Protein AF-0000000076608368 (afdb_homodimer)

Sequence (492 aa):
MSKKIVLIPTYNERENIEAIIRTVFDQPYEFHVLIIDDNSPDGTASIVSKLQKEFPERLHLLEREGKLGLGTAYITGFKWAIEKKYDFIFEMDADFSHNPEDLNKLYEACSVQHADMAIGSRYKSGVNVVNWPMGRVLMSYFASVYVRVITGMKIMDTTAGFKCYKREVLEAINLDAIKFKGYAFQIEMKFTAWKLGFDIMEVPIIFTDRKQGASKMSGGIFNEAVWGVIKMKVNSWFKKYPNKKKMSKKIVLIPTYNERENIEAIIRTVFDQPYEFHVLIIDDNSPDGTASIVSKLQKEFPERLHLLEREGKLGLGTAYITGFKWAIEKKYDFIFEMDADFSHNPEDLNKLYEACSVQHADMAIGSRYKSGVNVVNWPMGRVLMSYFASVYVRVITGMKIMDTTAGFKCYKREVLEAINLDAIKFKGYAFQIEMKFTAWKLGFDIMEVPIIFTDRKQGASKMSGGIFNEAVWGVIKMKVNSWFKKYPNKKK

pLDDT: mean 94.27, std 8.8, range [45.53, 99.0]

Nearest PDB structures (foldseek):
  3dk5-assembly1_A  TM=6.103E-01  e=6.454E-06  Mycobacterium tuberculosis H37Ra
  3d98-assembly1_A  TM=5.467E-01  e=5.694E-06  Mycobacterium tuberculosis
  7x8k-assembly1_A  TM=5.366E-01  e=1.285E-05  Arabidopsis thaliana
  7x8j-assembly2_B  TM=5.369E-01  e=4.226E-05  Arabidopsis thaliana
  7x8k-assembly4_D  TM=5.139E-01  e=6.976E-05  Arabidopsis thaliana

InterPro domains:
  IPR001173 Glycosyltransferase 2-like [PF00535] (6-172)
  IPR029044 Nucleotide-diphospho-sugar transferases [G3DSA:3.90.550.10] (3-240)
  IPR029044 Nucleotide-diphospho-sugar transferases [SSF53448] (6-219)
  IPR039528 DPM1-like [PTHR43398] (3-233)
  IPR039528 DPM1-like [cd06442] (6-231)

Organism: NCBI:txid889453

Secondary structure (DSSP, 8-state):
---EEEEEEESS-TTTHHHHHHHHHTSSS--EEEEEE---TTSHHHHHHHHHHHSTTTEEEEE-SS---HHHHHHHHHHHHHHTT-SEEEE--SSSSB-TTHHHHHHHHHHTS--SEEEEESSBTBEEEEEE-HHHHHHHHHHHHHHHHHH----S-TT---EEEEHHHHHHS-GGG----STTHHHHHHHHHHHTT--EEEEE--EEPPSSS-----THHHHHHHHHHHHHHHHHTTS----S--/---EEEEEEESS-TTTHHHHHHHHHTSSS--EEEEEE---TTSHHHHHHHHHHHSTTTEEEEE-SS---HHHHHHHHHHHHHHTT-SEEEE--SSSSB-TTHHHHHHHHHHTS--SEEEEESSBTBEEEEEE-HHHHHHHHHHHHHHHHHH----S-TT---EEEEHHHHHHS-GGG----STTHHHHHHHHHHHTT--EEEEE--EEPPSSS-----THHHHHHHHHHHHHHHHHTTS----S--

Foldseek 3Di:
DAAAEEEEEDAQLQVQQVVQQVQLCPEPDHYAYEYEYFPHPNCSQVVQVVCCVVVVPRYHYHYDPHCQEPLVSVLVVLVVCVVVPHFKYKYDYRQCLFPSNCVVVQCCCCPVVVFQKEFAACCPPHHFEAPDDPVVSVVQQVVQVLLCVLLVDPDRRLQGRTMMHGSVLSVLDPSVPQDDRYSLSSNLSVSLSVLLPGGYYYDYDHGYDGDDDDDPDDPVSSVCSSVVSNVSNVVVVVDDRHNPVD/DAAAEEEEEDAQLQVQQVVQQVQLCPEPDHYAYEYEYFPHPNCSQVVQVVCCVVVVPRYHYHYDPHCQEDLVSVLVVLVVCVVVPHFKYKYDYRQCLFPSNCVVVQCCCCPVVVFQKEFAACCPPHHFEAPDDPVVSVVQQVVQVLLCVLLVDPDRRLQGRTMMHGSVLSVLDPSVPQDDRYSLSSNLSVSLSVLLPGGYYYDYDHGYDGDDDDDPDDPVSSVVSSVVSNVSNVVVVVDDRHNPVD

Solvent-accessible surface area (backbone atoms only — not comparable to full-atom values): 26108 Å² total; per-residue (Å²): 129,86,40,34,35,37,36,28,56,39,66,60,37,52,92,30,47,65,62,47,51,53,53,44,58,65,41,94,62,76,49,26,37,37,37,34,29,24,53,34,85,68,44,31,62,57,54,50,56,57,49,22,74,80,33,66,89,40,42,45,79,44,76,42,94,38,83,75,40,64,27,52,42,49,48,55,46,49,53,52,40,55,74,70,62,36,43,34,46,26,39,40,65,50,52,59,27,54,52,63,74,52,53,56,56,32,47,41,38,31,72,72,68,59,25,40,28,18,34,44,14,43,42,65,64,22,38,16,38,30,47,34,52,64,69,57,53,52,50,56,54,50,48,15,50,50,51,22,66,71,65,64,53,93,52,59,42,41,63,45,64,34,34,28,30,34,40,66,57,61,69,68,45,64,70,85,70,60,77,49,40,42,72,52,24,37,37,51,52,52,50,52,43,50,62,23,54,49,48,73,40,75,40,73,39,65,39,34,56,64,86,62,81,77,84,87,82,60,76,77,56,53,61,56,41,56,55,46,50,54,50,51,45,59,52,52,76,76,49,87,57,68,58,69,76,107,129,85,39,34,35,36,36,27,58,39,65,60,38,51,93,30,46,66,61,48,52,52,52,42,56,65,41,94,62,75,49,26,38,37,37,36,28,26,53,35,87,69,45,30,61,58,54,51,56,57,49,23,74,80,33,65,89,39,41,45,79,44,77,42,95,38,84,74,40,63,27,50,43,48,49,54,48,50,54,52,40,53,73,70,63,37,43,34,44,28,39,40,66,51,50,61,27,54,52,63,74,51,53,56,57,33,48,41,38,29,71,71,68,60,25,40,28,17,33,44,13,43,40,64,64,22,38,16,38,30,47,33,51,64,70,57,52,52,51,55,54,50,50,14,49,50,50,21,66,71,64,64,52,91,53,58,42,42,63,45,64,36,35,28,30,33,41,67,55,61,70,69,45,65,70,86,70,61,77,48,41,42,74,52,24,37,38,51,54,50,50,51,43,49,61,23,52,48,47,75,40,76,40,72,39,64,39,34,54,64,86,61,82,76,84,86,80,60,75,77,55,52,60,56,40,57,54,47,52,54,51,51,45,59,51,51,75,76,50,85,56,70,57,69,77,108

Structure (mmCIF, N/CA/C/O backbone):
data_AF-0000000076608368-model_v1
#
loop_
_entity.id
_entity.type
_entity.pdbx_description
1 polymer 'Dolichol-phosphate mannosyltransferase'
#
loop_
_atom_site.group_PDB
_atom_site.id
_atom_site.type_symbol
_atom_site.label_atom_id
_atom_site.label_alt_id
_atom_site.label_comp_id
_atom_site.label_asym_id
_atom_site.label_entity_id
_atom_site.label_seq_id
_atom_site.pdbx_PDB_ins_code
_atom_site.Cartn_x
_atom_site.Cartn_y
_atom_site.Cartn_z
_atom_site.occupancy
_atom_site.B_iso_or_equiv
_atom_site.auth_seq_id
_atom_site.auth_comp_id
_atom_site.auth_asym_id
_atom_site.auth_atom_id
_atom_site.pdbx_PDB_model_num
ATOM 1 N N . MET A 1 1 ? 10.867 17.375 28.531 1 74.38 1 MET A N 1
ATOM 2 C CA . MET A 1 1 ? 10.68 16.562 27.328 1 74.38 1 MET A CA 1
ATOM 3 C C . MET A 1 1 ? 9.828 17.281 26.297 1 74.38 1 MET A C 1
ATOM 5 O O . MET A 1 1 ? 8.961 18.078 26.656 1 74.38 1 MET A O 1
ATOM 9 N N . SER A 1 2 ? 10.141 17.25 25 1 91.19 2 SER A N 1
ATOM 10 C CA . SER A 1 2 ? 9.398 18 23.984 1 91.19 2 SER A CA 1
ATOM 11 C C . SER A 1 2 ? 7.93 17.594 23.969 1 91.19 2 SER A C 1
ATOM 13 O O . SER A 1 2 ? 7.602 16.406 24.125 1 91.19 2 SER A O 1
ATOM 15 N N . LYS A 1 3 ? 7.148 18.547 23.906 1 97.38 3 LYS A N 1
ATOM 16 C CA . LYS A 1 3 ? 5.711 18.297 23.875 1 97.38 3 LYS A CA 1
ATOM 17 C C . LYS A 1 3 ? 5.223 18.078 22.453 1 97.38 3 LYS A C 1
ATOM 19 O O . LYS A 1 3 ? 5.531 18.875 21.547 1 97.38 3 LYS A O 1
ATOM 24 N N . LYS A 1 4 ? 4.543 16.969 22.25 1 98.81 4 LYS A N 1
ATOM 25 C CA . LYS A 1 4 ? 4.004 16.578 20.953 1 98.81 4 LYS A CA 1
ATOM 26 C C . LYS A 1 4 ? 2.479 16.5 21 1 98.81 4 LYS A C 1
ATOM 28 O O . LYS A 1 4 ? 1.906 15.945 21.938 1 98.81 4 LYS A O 1
ATOM 33 N N . ILE A 1 5 ? 1.816 17.109 20 1 98.94 5 ILE A N 1
ATOM 34 C CA . ILE A 1 5 ? 0.359 17.047 20 1 98.94 5 ILE A CA 1
ATOM 35 C C . ILE A 1 5 ? -0.142 16.672 18.609 1 98.94 5 ILE A C 1
ATOM 37 O O . ILE A 1 5 ? 0.355 17.188 17.594 1 98.94 5 ILE A O 1
ATOM 41 N N . VAL A 1 6 ? -1.032 15.734 18.578 1 99 6 VAL A N 1
ATOM 42 C CA . VAL A 1 6 ? -1.679 15.32 17.328 1 99 6 VAL A CA 1
ATOM 43 C C . VAL A 1 6 ? -3.062 15.961 17.234 1 99 6 VAL A C 1
ATOM 45 O O . VAL A 1 6 ? -3.924 15.727 18.078 1 99 6 VAL A O 1
ATOM 48 N N . LEU A 1 7 ? -3.25 16.812 16.203 1 98.94 7 LEU A N 1
ATOM 49 C CA . LEU A 1 7 ? -4.547 17.422 15.914 1 98.94 7 LEU A CA 1
ATOM 50 C C . LEU A 1 7 ? -5.387 16.516 15.023 1 98.94 7 LEU A C 1
ATOM 52 O O . LEU A 1 7 ? -4.945 16.109 13.945 1 98.94 7 LEU A O 1
ATOM 56 N N . ILE A 1 8 ? -6.598 16.219 15.469 1 98.81 8 ILE A N 1
ATOM 57 C CA . ILE A 1 8 ? -7.5 15.344 14.719 1 98.81 8 ILE A CA 1
ATOM 58 C C . ILE A 1 8 ? -8.867 16.016 14.578 1 98.81 8 ILE A C 1
ATOM 60 O O . ILE A 1 8 ? -9.664 16.016 15.516 1 98.81 8 ILE A O 1
ATOM 64 N N . PRO A 1 9 ? -9.125 16.594 13.414 1 98.06 9 PRO A N 1
ATOM 65 C CA . PRO A 1 9 ? -10.469 17.109 13.164 1 98.06 9 PRO A CA 1
ATOM 66 C C . PRO A 1 9 ? -11.5 15.992 12.984 1 98.06 9 PRO A C 1
ATOM 68 O O . PRO A 1 9 ? -11.211 14.969 12.367 1 98.06 9 PRO A O 1
ATOM 71 N N . THR A 1 10 ? -12.688 16.234 13.555 1 97.31 10 THR A N 1
ATOM 72 C CA . THR A 1 10 ? -13.695 15.18 13.438 1 97.31 10 THR A CA 1
ATOM 73 C C . THR A 1 10 ? -15.047 15.766 13.047 1 97.31 10 THR A C 1
ATOM 75 O O . THR A 1 10 ? -15.375 16.891 13.422 1 97.31 10 THR A O 1
ATOM 78 N N . TYR A 1 11 ? -15.727 15.055 12.234 1 95.94 11 TYR A N 1
ATOM 79 C CA . TYR A 1 11 ? -17.156 15.172 11.961 1 95.94 11 TYR A CA 1
ATOM 80 C C . TYR A 1 11 ? -17.766 13.812 11.68 1 95.94 11 TYR A C 1
ATOM 82 O O . TYR A 1 11 ? -17.484 13.188 10.656 1 95.94 11 TYR A O 1
ATOM 90 N N . ASN A 1 12 ? -18.609 13.289 12.539 1 95.5 12 ASN A N 1
ATOM 91 C CA . ASN A 1 12 ? -19.25 11.992 12.422 1 95.5 12 ASN A CA 1
ATOM 92 C C . ASN A 1 12 ? -18.234 10.852 12.398 1 95.5 12 ASN A C 1
ATOM 94 O O . ASN A 1 12 ? -18.234 10.039 11.469 1 95.5 12 ASN A O 1
ATOM 98 N N . GLU A 1 13 ? -17.406 10.773 13.445 1 97.06 13 GLU A N 1
ATOM 99 C CA . GLU A 1 13 ? -16.359 9.758 13.523 1 97.06 13 GLU A CA 1
ATOM 100 C C . GLU A 1 13 ? -16.547 8.867 14.742 1 97.06 13 GLU A C 1
ATOM 102 O O . GLU A 1 13 ? -15.57 8.414 15.344 1 97.06 13 GLU A O 1
ATOM 107 N N . ARG A 1 14 ? -17.766 8.688 15.094 1 97.19 14 ARG A N 1
ATOM 108 C CA . ARG A 1 14 ? -18.062 7.922 16.297 1 97.19 14 ARG A CA 1
ATOM 109 C C . ARG A 1 14 ? -17.469 6.523 16.234 1 97.19 14 ARG A C 1
ATOM 111 O O . ARG A 1 14 ? -17 5.992 17.234 1 97.19 14 ARG A O 1
ATOM 118 N N . GLU A 1 15 ? -17.406 5.945 15.055 1 96.62 15 GLU A N 1
ATOM 119 C CA . GLU A 1 15 ? -16.984 4.562 14.898 1 96.62 15 GLU A CA 1
ATOM 120 C C . GLU A 1 15 ? -15.461 4.438 15.023 1 96.62 15 GLU A C 1
ATOM 122 O O . GLU A 1 15 ? -14.938 3.348 15.273 1 96.62 15 GLU A O 1
ATOM 127 N N . ASN A 1 16 ? -14.719 5.578 14.891 1 97.38 16 ASN A N 1
ATOM 128 C CA . ASN A 1 16 ? -13.258 5.52 14.812 1 97.38 16 ASN A CA 1
ATOM 129 C C . ASN A 1 16 ? -12.609 6.195 16.016 1 97.38 16 ASN A C 1
ATOM 131 O O . ASN A 1 16 ? -11.461 5.887 16.359 1 97.38 16 ASN A O 1
ATOM 135 N N . ILE A 1 17 ? -13.281 7.086 16.641 1 98.31 17 ILE A N 1
ATOM 136 C CA . ILE A 1 17 ? -12.641 8.133 17.438 1 98.31 17 ILE A CA 1
ATOM 137 C C . ILE A 1 17 ? -11.953 7.504 18.641 1 98.31 17 ILE A C 1
ATOM 139 O O . ILE A 1 17 ? -10.805 7.836 18.953 1 98.31 17 ILE A O 1
ATOM 143 N N . GLU A 1 18 ? -12.633 6.617 19.359 1 98.62 18 GLU A N 1
ATOM 144 C CA . GLU A 1 18 ? -12 6.02 20.531 1 98.62 18 GLU A CA 1
ATOM 145 C C . GLU A 1 18 ? -10.773 5.203 20.141 1 98.62 18 GLU A C 1
ATOM 147 O O . GLU A 1 18 ? -9.711 5.34 20.75 1 98.62 18 GLU A O 1
ATOM 152 N N . ALA A 1 19 ? -10.953 4.375 19.141 1 98.38 19 ALA A N 1
ATOM 153 C CA . ALA A 1 19 ? -9.859 3.502 18.703 1 98.38 19 ALA A CA 1
ATOM 154 C C . ALA A 1 19 ? -8.648 4.316 18.266 1 98.38 19 ALA A C 1
ATOM 156 O O . ALA A 1 19 ? -7.512 3.984 18.625 1 98.38 19 ALA A O 1
ATOM 157 N N . ILE A 1 20 ? -8.836 5.344 17.531 1 98.5 20 ILE A N 1
ATOM 158 C CA . ILE A 1 20 ? -7.727 6.125 17 1 98.5 20 ILE A CA 1
ATOM 159 C C . ILE A 1 20 ? -6.996 6.82 18.156 1 98.5 20 ILE A C 1
ATOM 161 O O . ILE A 1 20 ? -5.762 6.883 18.156 1 98.5 20 ILE A O 1
ATOM 165 N N . ILE A 1 21 ? -7.711 7.355 19.125 1 98.81 21 ILE A N 1
ATOM 166 C CA . ILE A 1 21 ? -7.113 8.023 20.266 1 98.81 21 ILE A CA 1
ATOM 167 C C . ILE A 1 21 ? -6.238 7.039 21.047 1 98.81 21 ILE A C 1
ATOM 169 O O . ILE A 1 21 ? -5.066 7.32 21.312 1 98.81 21 ILE A O 1
ATOM 173 N N . ARG A 1 22 ? -6.789 5.906 21.328 1 98.81 22 ARG A N 1
ATOM 174 C CA . ARG A 1 22 ? -6.055 4.91 22.109 1 98.81 22 ARG A CA 1
ATOM 175 C C . ARG A 1 22 ? -4.82 4.434 21.359 1 98.81 22 ARG A C 1
ATOM 177 O O . ARG A 1 22 ? -3.762 4.227 21.953 1 98.81 22 ARG A O 1
ATOM 184 N N . THR A 1 23 ? -4.977 4.246 20.062 1 98.75 23 THR A N 1
ATOM 185 C CA . THR A 1 23 ? -3.84 3.803 19.25 1 98.75 23 THR A CA 1
ATOM 186 C C . THR A 1 23 ? -2.73 4.852 19.266 1 98.75 23 THR A C 1
ATOM 188 O O . THR A 1 23 ? -1.549 4.512 19.344 1 98.75 23 THR A O 1
ATOM 191 N N . VAL A 1 24 ? -3.076 6.129 19.172 1 98.81 24 VAL A N 1
ATOM 192 C CA . VAL A 1 24 ? -2.088 7.199 19.234 1 98.81 24 VAL A CA 1
ATOM 193 C C . VAL A 1 24 ? -1.386 7.184 20.594 1 98.81 24 VAL A C 1
ATOM 195 O O . VAL A 1 24 ? -0.161 7.309 20.656 1 98.81 24 VAL A O 1
ATOM 198 N N . PHE A 1 25 ? -2.127 6.98 21.656 1 98.69 25 PHE A N 1
ATOM 199 C CA . PHE A 1 25 ? -1.564 7 23 1 98.69 25 PHE A CA 1
ATOM 200 C C . PHE A 1 25 ? -0.659 5.797 23.219 1 98.69 25 PHE A C 1
ATOM 202 O O . PHE A 1 25 ? 0.214 5.824 24.094 1 98.69 25 PHE A O 1
ATOM 209 N N . ASP A 1 26 ? -0.86 4.754 22.453 1 98.31 26 ASP A N 1
ATOM 210 C CA . ASP A 1 26 ? -0.096 3.521 22.609 1 98.31 26 ASP A CA 1
ATOM 211 C C . ASP A 1 26 ? 1.233 3.596 21.859 1 98.31 26 ASP A C 1
ATOM 213 O O . ASP A 1 26 ? 2.031 2.658 21.922 1 98.31 26 ASP A O 1
ATOM 217 N N . GLN A 1 27 ? 1.524 4.656 21.219 1 98.56 27 GLN A N 1
ATOM 218 C CA . GLN A 1 27 ? 2.773 4.785 20.484 1 98.56 27 GLN A CA 1
ATOM 219 C C . GLN A 1 27 ? 3.971 4.863 21.422 1 98.56 27 GLN A C 1
ATOM 221 O O . GLN A 1 27 ? 3.822 5.234 22.594 1 98.56 27 GLN A O 1
ATOM 226 N N . PRO A 1 28 ? 5.203 4.539 20.891 1 98.12 28 PRO A N 1
ATOM 227 C CA . PRO A 1 28 ? 6.414 4.594 21.719 1 98.12 28 PRO A CA 1
ATOM 228 C C . PRO A 1 28 ? 6.715 6 22.234 1 98.12 28 PRO A C 1
ATOM 230 O O . PRO A 1 28 ? 7.102 6.172 23.391 1 98.12 28 PRO A O 1
ATOM 233 N N . TYR A 1 29 ? 6.586 6.988 21.359 1 97.88 29 TYR A N 1
ATOM 234 C CA . TYR A 1 29 ? 6.676 8.367 21.828 1 97.88 29 TYR A CA 1
ATOM 235 C C . TYR A 1 29 ? 5.367 8.805 22.469 1 97.88 29 TYR A C 1
ATOM 237 O O . TYR A 1 29 ? 4.285 8.391 22.062 1 97.88 29 TYR A O 1
ATOM 245 N N . GLU A 1 30 ? 5.496 9.648 23.422 1 98.12 30 GLU A N 1
ATOM 246 C CA . GLU A 1 30 ? 4.309 10.18 24.078 1 98.12 30 GLU A CA 1
ATOM 247 C C . GLU A 1 30 ? 3.695 11.32 23.281 1 98.12 30 GLU A C 1
ATOM 249 O O . GLU A 1 30 ? 4.328 12.367 23.094 1 98.12 30 GLU A O 1
ATOM 254 N N . PHE A 1 31 ? 2.504 11.102 22.859 1 98.81 31 PHE A N 1
ATOM 255 C CA . PHE A 1 31 ? 1.758 12.125 22.141 1 98.81 31 PHE A CA 1
ATOM 256 C C . PHE A 1 31 ? 0.553 12.586 22.953 1 98.81 31 PHE A C 1
ATOM 258 O O . PHE A 1 31 ? -0.071 11.789 23.656 1 98.81 31 PHE A O 1
ATOM 265 N N . HIS A 1 32 ? 0.304 13.859 22.875 1 98.88 32 HIS A N 1
ATOM 266 C CA . HIS A 1 32 ? -1.011 14.375 23.25 1 98.88 32 HIS A CA 1
ATOM 267 C C . HIS A 1 32 ? -1.941 14.422 22.031 1 98.88 32 HIS A C 1
ATOM 269 O O . HIS A 1 32 ? -1.488 14.328 20.891 1 98.88 32 HIS A O 1
ATOM 275 N N . VAL A 1 33 ? -3.252 14.461 22.312 1 98.94 33 VAL A N 1
ATOM 276 C CA . VAL A 1 33 ? -4.219 14.516 21.219 1 98.94 33 VAL A CA 1
ATOM 277 C C . VAL A 1 33 ? -5.199 15.664 21.453 1 98.94 33 VAL A C 1
ATOM 279 O O . VAL A 1 33 ? -5.68 15.859 22.578 1 98.94 33 VAL A O 1
ATOM 282 N N . LEU A 1 34 ? -5.387 16.469 20.469 1 98.94 34 LEU A N 1
ATOM 283 C CA . LEU A 1 34 ? -6.473 17.453 20.438 1 98.94 34 LEU A CA 1
ATOM 284 C C . LEU A 1 34 ? -7.496 17.078 19.359 1 98.94 34 LEU A C 1
ATOM 286 O O . LEU A 1 34 ? -7.176 17.047 18.172 1 98.94 34 LEU A O 1
ATOM 290 N N . ILE A 1 35 ? -8.688 16.766 19.844 1 98.94 35 ILE A N 1
ATOM 291 C CA . ILE A 1 35 ? -9.805 16.547 18.922 1 98.94 35 ILE A CA 1
ATOM 292 C C . ILE A 1 35 ? -10.5 17.875 18.656 1 98.94 35 ILE A C 1
ATOM 294 O O . ILE A 1 35 ? -10.859 18.609 19.578 1 98.94 35 ILE A O 1
ATOM 298 N N . ILE A 1 36 ? -10.586 18.25 17.391 1 98.75 36 ILE A N 1
ATOM 299 C CA . ILE A 1 36 ? -11.359 19.406 16.953 1 98.75 36 ILE A CA 1
ATOM 300 C C . ILE A 1 36 ? -12.648 18.953 16.281 1 98.75 36 ILE A C 1
ATOM 302 O O . ILE A 1 36 ? -12.641 18.609 15.094 1 98.75 36 ILE A O 1
ATOM 306 N N . ASP A 1 37 ? -13.734 19.016 17 1 98.31 37 ASP A N 1
ATOM 307 C CA . ASP A 1 37 ? -14.984 18.422 16.516 1 98.31 37 ASP A CA 1
ATOM 308 C C . ASP A 1 37 ? -15.922 19.5 15.977 1 98.31 37 ASP A C 1
ATOM 310 O O . ASP A 1 37 ? -16.156 20.516 16.641 1 98.31 37 ASP A O 1
ATOM 314 N N . ASP A 1 38 ? -16.391 19.219 14.82 1 96.5 38 ASP A N 1
ATOM 315 C CA . ASP A 1 38 ? -17.297 20.156 14.156 1 96.5 38 ASP A CA 1
ATOM 316 C C . ASP A 1 38 ? -18.75 19.875 14.531 1 96.5 38 ASP A C 1
ATOM 318 O O . ASP A 1 38 ? -19.594 19.688 13.656 1 96.5 38 ASP A O 1
ATOM 322 N N . ASN A 1 39 ? -18.953 19.844 15.758 1 96.38 39 ASN A N 1
ATOM 323 C CA . ASN A 1 39 ? -20.297 19.625 16.281 1 96.38 39 ASN A CA 1
ATOM 324 C C . ASN A 1 39 ? -20.953 18.375 15.68 1 96.38 39 ASN A C 1
ATOM 326 O O . ASN A 1 39 ? -22.047 18.453 15.133 1 96.38 39 ASN A O 1
ATOM 330 N N . SER A 1 40 ? -20.328 17.25 15.828 1 96.5 40 SER A N 1
ATOM 331 C CA . SER A 1 40 ? -20.812 15.984 15.32 1 96.5 40 SER A CA 1
ATOM 332 C C . SER A 1 40 ? -22.141 15.594 15.977 1 96.5 40 SER A C 1
ATOM 334 O O . SER A 1 40 ? -22.234 15.539 17.203 1 96.5 40 SER A O 1
ATOM 336 N N . PRO A 1 41 ? -23.078 15.305 15.156 1 96.25 41 PRO A N 1
ATOM 337 C CA . PRO A 1 41 ? -24.359 14.883 15.734 1 96.25 41 PRO A CA 1
ATOM 338 C C . PRO A 1 41 ? -24.344 13.422 16.172 1 96.25 41 PRO A C 1
ATOM 340 O O . PRO A 1 41 ? -25.281 12.977 16.859 1 96.25 41 PRO A O 1
ATOM 343 N N . ASP A 1 42 ? -23.391 12.641 15.891 1 96.44 42 ASP A N 1
ATOM 344 C CA . ASP A 1 42 ? -23.438 11.195 16.078 1 96.44 42 ASP A CA 1
ATOM 345 C C . ASP A 1 42 ? -22.859 10.797 17.438 1 96.44 42 ASP A C 1
ATOM 347 O O . ASP A 1 42 ? -22.688 9.609 17.719 1 96.44 42 ASP A O 1
ATOM 351 N N . GLY A 1 43 ? -22.469 11.75 18.266 1 97.19 43 GLY A N 1
ATOM 352 C CA . GLY A 1 43 ? -21.953 11.453 19.594 1 97.19 43 GLY A CA 1
ATOM 353 C C . GLY A 1 43 ? -20.438 11.391 19.641 1 97.19 43 GLY A C 1
ATOM 354 O O . GLY A 1 43 ? -19.859 11.008 20.656 1 97.19 43 GLY A O 1
ATOM 355 N N . THR A 1 44 ? -19.75 11.781 18.578 1 98.06 44 THR A N 1
ATOM 356 C CA . THR A 1 44 ? -18.297 11.742 18.547 1 98.06 44 THR A CA 1
ATOM 357 C C . THR A 1 44 ? -17.688 12.508 19.719 1 98.06 44 THR A C 1
ATOM 359 O O . THR A 1 44 ? -16.875 11.977 20.453 1 98.06 44 THR A O 1
ATOM 362 N N . ALA A 1 45 ? -18.156 13.68 19.953 1 98.31 45 ALA A N 1
ATOM 363 C CA . ALA A 1 45 ? -17.625 14.531 21.016 1 98.31 45 ALA A CA 1
ATOM 364 C C . ALA A 1 45 ? -17.875 13.922 22.391 1 98.31 45 ALA A C 1
ATOM 366 O O . ALA A 1 45 ? -17.031 14.039 23.297 1 98.31 45 ALA A O 1
ATOM 367 N N . SER A 1 46 ? -19 13.273 22.547 1 98.38 46 SER A N 1
ATOM 368 C CA . SER A 1 46 ? -19.344 12.648 23.812 1 98.38 46 SER A CA 1
ATOM 369 C C . SER A 1 46 ? -18.375 11.531 24.172 1 98.38 46 SER A C 1
ATOM 371 O O . SER A 1 46 ? -17.984 11.375 25.328 1 98.38 46 SER A O 1
ATOM 373 N N . ILE A 1 47 ? -18.031 10.773 23.172 1 98.62 47 ILE A N 1
ATOM 374 C CA . ILE A 1 47 ? -17.062 9.703 23.375 1 98.62 47 ILE A CA 1
ATOM 375 C C . ILE A 1 47 ? -15.727 10.281 23.812 1 98.62 47 ILE A C 1
ATOM 377 O O . ILE A 1 47 ? -15.094 9.773 24.75 1 98.62 47 ILE A O 1
ATOM 381 N N . VAL A 1 48 ? -15.32 11.344 23.203 1 98.81 48 VAL A N 1
ATOM 382 C CA . VAL A 1 48 ? -14.055 11.992 23.531 1 98.81 48 VAL A CA 1
ATOM 383 C C . VAL A 1 48 ? -14.102 12.516 24.969 1 98.81 48 VAL A C 1
ATOM 385 O O . VAL A 1 48 ? -13.156 12.32 25.734 1 98.81 48 VAL A O 1
ATOM 388 N N . SER A 1 49 ? -15.172 13.148 25.359 1 98.44 49 SER A N 1
ATOM 389 C CA . SER A 1 49 ? -15.344 13.68 26.703 1 98.44 49 SER A CA 1
ATOM 39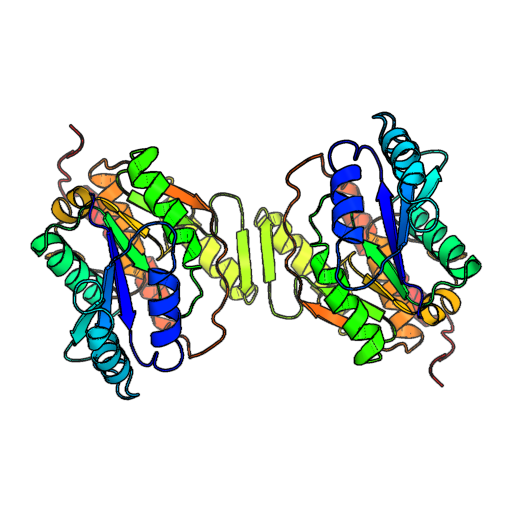0 C C . SER A 1 49 ? -15.211 12.586 27.75 1 98.44 49 SER A C 1
ATOM 392 O O . SER A 1 49 ? -14.578 12.781 28.797 1 98.44 49 SER A O 1
ATOM 394 N N . LYS A 1 50 ? -15.836 11.547 27.453 1 98.31 50 LYS A N 1
ATOM 395 C CA . LYS A 1 50 ? -15.727 10.414 28.359 1 98.31 50 LYS A CA 1
ATOM 396 C C . LYS A 1 50 ? -14.289 9.93 28.484 1 98.31 50 LYS A C 1
ATOM 398 O O . LYS A 1 50 ? -13.812 9.648 29.594 1 98.31 50 LYS A O 1
ATOM 403 N N . LEU A 1 51 ? -13.586 9.82 27.344 1 98.5 51 LEU A N 1
ATOM 404 C CA . LEU A 1 51 ? -12.211 9.352 27.312 1 98.5 51 LEU A CA 1
ATOM 405 C C . LEU A 1 51 ? -11.289 10.336 28.047 1 98.5 51 LEU A C 1
ATOM 407 O O . LEU A 1 51 ? -10.258 9.938 28.578 1 98.5 51 LEU A O 1
ATOM 411 N N . GLN A 1 52 ? -11.625 11.617 28.078 1 98.44 52 GLN A N 1
ATOM 412 C CA . GLN A 1 52 ? -10.828 12.633 28.766 1 98.44 52 GLN A CA 1
ATOM 413 C C . GLN A 1 52 ? -10.672 12.305 30.25 1 98.44 52 GLN A C 1
ATOM 415 O O . GLN A 1 52 ? -9.656 12.648 30.859 1 98.44 52 GLN A O 1
ATOM 420 N N . LYS A 1 53 ? -11.648 11.68 30.781 1 98.12 53 LYS A N 1
ATOM 421 C CA . LYS A 1 53 ? -11.57 11.289 32.188 1 98.12 53 LYS A CA 1
ATOM 422 C C . LYS A 1 53 ? -10.438 10.289 32.406 1 98.12 53 LYS A C 1
ATOM 424 O O . LYS A 1 53 ? -9.805 10.289 33.469 1 98.12 53 LYS A O 1
ATOM 429 N N . GLU A 1 54 ? -10.203 9.469 31.422 1 97.62 54 GLU A N 1
ATOM 430 C CA . GLU A 1 54 ? -9.125 8.484 31.484 1 97.62 54 GLU A CA 1
ATOM 431 C C . GLU A 1 54 ? -7.773 9.125 31.188 1 97.62 54 GLU A C 1
ATOM 433 O O . GLU A 1 54 ? -6.746 8.688 31.703 1 97.62 54 GLU A O 1
ATOM 438 N N . PHE A 1 55 ? -7.777 10.133 30.359 1 97.88 55 PHE A N 1
ATOM 439 C CA . PHE A 1 55 ? -6.543 10.781 29.922 1 97.88 55 PHE A CA 1
ATOM 440 C C . PHE A 1 55 ? -6.629 12.289 30.109 1 97.88 55 PHE A C 1
ATOM 442 O O . PHE A 1 55 ? -6.453 13.047 29.156 1 97.88 55 PHE A O 1
ATOM 449 N N . PRO A 1 56 ? -6.734 12.828 31.25 1 96.19 56 PRO A N 1
ATOM 450 C CA . PRO A 1 56 ? -7.051 14.234 31.5 1 96.19 56 PRO A CA 1
ATOM 451 C C . PRO A 1 56 ? -5.93 15.18 31.062 1 96.19 56 PRO A C 1
ATOM 453 O O . PRO A 1 56 ? -6.191 16.312 30.656 1 96.19 56 PRO A O 1
ATOM 456 N N . GLU A 1 57 ? -4.738 14.766 31.062 1 96.69 57 GLU A N 1
ATOM 457 C CA . GLU A 1 57 ? -3.631 15.664 30.75 1 96.69 57 GLU A CA 1
ATOM 458 C C . GLU A 1 57 ? -3.219 15.555 29.297 1 96.69 57 GLU A C 1
ATOM 460 O O . GLU A 1 57 ? -2.523 16.422 28.766 1 96.69 57 GLU A O 1
ATOM 465 N N . ARG A 1 58 ? -3.652 14.477 28.609 1 98.06 58 ARG A N 1
ATOM 466 C CA . ARG A 1 58 ? -3.088 14.188 27.297 1 98.06 58 ARG A CA 1
ATOM 467 C C . ARG A 1 58 ? -4.145 14.32 26.203 1 98.06 58 ARG A C 1
ATOM 469 O O . ARG A 1 58 ? -3.812 14.406 25.031 1 98.06 58 ARG A O 1
ATOM 476 N N . LEU A 1 59 ? -5.426 14.227 26.609 1 98.88 59 LEU A N 1
ATOM 477 C CA . LEU A 1 59 ? -6.516 14.289 25.641 1 98.88 59 LEU A CA 1
ATOM 478 C C . LEU A 1 59 ? -7.309 15.586 25.797 1 98.88 59 LEU A C 1
ATOM 480 O O . LEU A 1 59 ? -7.805 15.891 26.891 1 98.88 59 LEU A O 1
ATOM 484 N N . HIS A 1 60 ? -7.418 16.328 24.719 1 98.88 60 HIS A N 1
ATOM 485 C CA . HIS A 1 60 ? -8.125 17.609 24.703 1 98.88 60 HIS A CA 1
ATOM 486 C C . HIS A 1 60 ? -9.227 17.609 23.641 1 98.88 60 HIS A C 1
ATOM 488 O O . HIS A 1 60 ? -9.156 16.859 22.656 1 98.88 60 HIS A O 1
ATOM 494 N N . LEU A 1 61 ? -10.273 18.422 23.906 1 98.81 61 LEU A N 1
ATOM 495 C CA . LEU A 1 61 ? -11.422 18.5 23 1 98.81 61 LEU A CA 1
ATOM 496 C C . LEU A 1 61 ? -11.828 19.953 22.781 1 98.81 61 LEU A C 1
ATOM 498 O O . LEU A 1 61 ? -11.977 20.719 23.734 1 98.81 61 LEU A O 1
ATOM 502 N N . LEU A 1 62 ? -11.836 20.375 21.547 1 98.44 62 LEU A N 1
ATOM 503 C CA . LEU A 1 62 ? -12.422 21.641 21.109 1 98.44 62 LEU A CA 1
ATOM 504 C C . LEU A 1 62 ? -13.648 21.406 20.234 1 98.44 62 LEU A C 1
ATOM 506 O O . LEU A 1 62 ? -13.547 20.812 19.156 1 98.44 62 LEU A O 1
ATOM 510 N N . GLU A 1 63 ? -14.773 21.797 20.656 1 97.62 63 GLU A N 1
ATOM 511 C CA . GLU A 1 63 ? -16 21.688 19.859 1 97.62 63 GLU A CA 1
ATOM 512 C C . GLU A 1 63 ? -16.312 23 19.141 1 97.62 63 GLU A C 1
ATOM 514 O O . GLU A 1 63 ? -16.406 24.047 19.781 1 97.62 63 GLU A O 1
ATOM 519 N N . ARG A 1 64 ? -16.422 22.859 17.906 1 96.69 64 ARG A N 1
ATOM 520 C CA . ARG A 1 64 ? -16.734 24.047 17.109 1 96.69 64 ARG A CA 1
ATOM 521 C C . ARG A 1 64 ? -18.234 24.125 16.844 1 96.69 64 ARG A C 1
ATOM 523 O O . ARG A 1 64 ? -18.984 23.203 17.156 1 96.69 64 ARG A O 1
ATOM 530 N N . GLU A 1 65 ? -18.688 25.281 16.234 1 93.69 65 GLU A N 1
ATOM 531 C CA . GLU A 1 65 ? -20.109 25.547 16.062 1 93.69 65 GLU A CA 1
ATOM 532 C C . GLU A 1 65 ? -20.719 24.656 14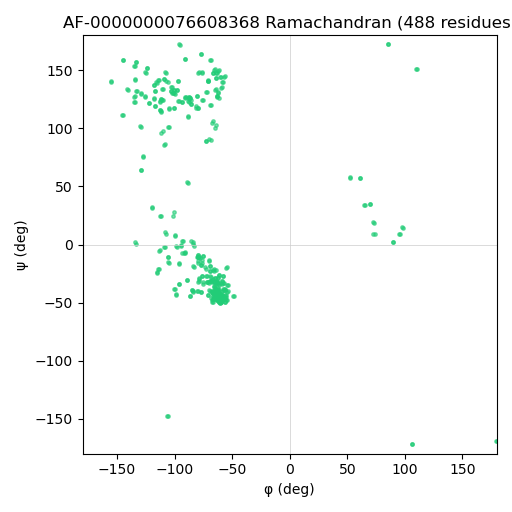.992 1 93.69 65 GLU A C 1
ATOM 534 O O . GLU A 1 65 ? -21.922 24.391 15.008 1 93.69 65 GLU A O 1
ATOM 539 N N . GLY A 1 66 ? -19.938 24.219 14.031 1 90.75 66 GLY A N 1
ATOM 540 C CA . GLY A 1 66 ? -20.422 23.375 12.945 1 90.75 66 GLY A CA 1
ATOM 541 C C . GLY A 1 66 ? -19.344 23 11.953 1 90.75 66 GLY A C 1
ATOM 542 O O . GLY A 1 66 ? -18.156 23.141 12.242 1 90.75 66 GLY A O 1
ATOM 543 N N . LYS A 1 67 ? -19.812 22.438 10.867 1 86.69 67 LYS A N 1
ATOM 544 C CA . LYS A 1 67 ? -18.891 22.016 9.805 1 86.69 67 LYS A CA 1
ATOM 545 C C . LYS A 1 67 ? -18.344 23.234 9.055 1 86.69 67 LYS A C 1
ATOM 547 O O . LYS A 1 67 ? -18.859 23.594 7.996 1 86.69 67 LYS A O 1
ATOM 552 N N . LEU A 1 68 ? -17.219 23.781 9.539 1 86.12 68 LEU A N 1
ATOM 553 C CA . LEU A 1 68 ? -16.688 25.016 8.984 1 86.12 68 LEU A CA 1
ATOM 554 C C . LEU A 1 68 ? -15.578 24.719 7.977 1 86.12 68 LEU A C 1
ATOM 556 O O . LEU A 1 68 ? -15.047 25.641 7.34 1 86.12 68 LEU A O 1
ATOM 560 N N . GLY A 1 69 ? -15.25 23.438 7.793 1 87.75 69 GLY A N 1
ATOM 561 C CA . GLY A 1 69 ? -14.211 23.047 6.852 1 87.75 69 GLY A CA 1
ATOM 562 C C . GLY A 1 69 ? -12.961 22.516 7.527 1 87.75 69 GLY A C 1
ATOM 563 O O . GLY A 1 69 ? -12.602 22.953 8.625 1 87.75 69 GLY A O 1
ATOM 564 N N . LEU A 1 70 ? -12.242 21.625 6.832 1 91.94 70 LEU A N 1
ATOM 565 C CA . LEU A 1 70 ? -11.062 20.953 7.371 1 91.94 70 LEU A CA 1
ATOM 566 C C . LEU A 1 70 ? -9.945 21.953 7.652 1 91.94 70 LEU A C 1
ATOM 568 O O . LEU A 1 70 ? -9.336 21.922 8.727 1 91.94 70 LEU A O 1
ATOM 572 N N . GLY A 1 71 ? -9.719 22.844 6.762 1 93.94 71 GLY A N 1
ATOM 573 C CA . GLY A 1 71 ? -8.672 23.844 6.922 1 93.94 71 GLY A CA 1
ATOM 574 C C . GLY A 1 71 ? -8.859 24.719 8.156 1 93.94 71 GLY A C 1
ATOM 575 O O . GLY A 1 71 ? -7.918 24.906 8.93 1 93.94 71 GLY A O 1
ATOM 576 N N . THR A 1 72 ? -10.094 25.219 8.336 1 94.94 72 THR A N 1
ATOM 577 C CA . THR A 1 72 ? -10.352 26.109 9.477 1 94.94 72 THR A CA 1
ATOM 578 C C . THR A 1 72 ? -10.242 25.344 10.789 1 94.94 72 THR A C 1
ATOM 580 O O . THR A 1 72 ? -9.852 25.906 11.812 1 94.94 72 THR A O 1
ATOM 583 N N . ALA A 1 73 ? -10.562 24.047 10.75 1 96.69 73 ALA A N 1
ATOM 584 C CA . ALA A 1 73 ? -10.383 23.203 11.938 1 96.69 73 ALA A CA 1
ATOM 585 C C . ALA A 1 73 ? -8.914 23.125 12.336 1 96.69 73 ALA A C 1
ATOM 587 O O . ALA A 1 73 ? -8.57 23.312 13.508 1 96.69 73 ALA A O 1
ATOM 588 N N . TYR A 1 74 ? -8.094 22.906 11.352 1 97.88 74 TYR A N 1
ATOM 589 C CA . TYR A 1 74 ? -6.664 22.812 11.641 1 97.88 74 TYR A CA 1
ATOM 590 C C . TYR A 1 74 ? -6.109 24.156 12.109 1 97.88 74 TYR A C 1
ATOM 592 O O . TYR A 1 74 ? -5.293 24.203 13.031 1 97.88 74 TYR A O 1
ATOM 600 N N . ILE A 1 75 ? -6.543 25.219 11.516 1 97.81 75 ILE A N 1
ATOM 601 C CA . ILE A 1 75 ? -6.066 26.531 11.93 1 97.81 75 ILE A CA 1
ATOM 602 C C . ILE A 1 75 ? -6.414 26.766 13.398 1 97.81 75 ILE A C 1
ATOM 604 O O . ILE A 1 75 ? -5.574 27.219 14.18 1 97.81 75 ILE A O 1
ATOM 608 N N . THR A 1 76 ? -7.645 26.438 13.742 1 97.81 76 THR A N 1
ATOM 609 C CA . THR A 1 76 ? -8.062 26.531 15.141 1 97.81 76 THR A CA 1
ATOM 610 C C . THR A 1 76 ? -7.156 25.703 16.031 1 97.81 76 THR A C 1
ATOM 612 O O . THR A 1 76 ? -6.699 26.172 17.078 1 97.81 76 THR A O 1
ATOM 615 N N . GLY A 1 77 ? -6.883 24.484 15.617 1 98.69 77 GLY A N 1
ATOM 616 C CA . GLY A 1 77 ? -6.004 23.594 16.359 1 98.69 77 GLY A CA 1
ATOM 617 C C . GLY A 1 77 ? -4.582 24.109 16.469 1 98.69 77 GLY A C 1
ATOM 618 O O . GLY A 1 77 ? -3.951 24.016 17.516 1 98.69 77 GLY A O 1
ATOM 619 N N . PHE A 1 78 ? -4.062 24.688 15.359 1 98.88 78 PHE A N 1
ATOM 620 C CA . PHE A 1 78 ? -2.719 25.25 15.344 1 98.88 78 PHE A CA 1
ATOM 621 C C . PHE A 1 78 ? -2.588 26.375 16.375 1 98.88 78 PHE A C 1
ATOM 623 O O . PHE A 1 78 ? -1.642 26.391 17.156 1 98.88 78 PHE A O 1
ATOM 630 N N . LYS A 1 79 ? -3.504 27.25 16.328 1 98.69 79 LYS A N 1
ATOM 631 C CA . LYS A 1 79 ? -3.475 28.375 17.25 1 98.69 79 LYS A CA 1
ATOM 632 C C . LYS A 1 79 ? -3.508 27.906 18.703 1 98.69 79 LYS A C 1
ATOM 634 O O . LYS A 1 79 ? -2.756 28.406 19.547 1 98.69 79 LYS A O 1
ATOM 639 N N . TRP A 1 80 ? -4.383 26.969 18.953 1 98.81 80 TRP A N 1
ATOM 640 C CA . TRP A 1 80 ? -4.484 26.406 20.281 1 98.81 80 TRP A CA 1
ATOM 641 C C . TRP A 1 80 ? -3.162 25.766 20.719 1 98.81 80 TRP A C 1
ATOM 643 O O . TRP A 1 80 ? -2.686 26.016 21.828 1 98.81 80 TRP A O 1
ATOM 653 N N . ALA A 1 81 ? -2.566 24.984 19.875 1 98.81 81 ALA A N 1
ATOM 654 C CA . ALA A 1 81 ? -1.324 24.266 20.156 1 98.81 81 ALA A CA 1
ATOM 655 C C . ALA A 1 81 ? -0.181 25.25 20.406 1 98.81 81 ALA A C 1
ATOM 657 O O . ALA A 1 81 ? 0.658 25.031 21.297 1 98.81 81 ALA A O 1
ATOM 658 N N . ILE A 1 82 ? -0.118 26.312 19.609 1 98.69 82 ILE A N 1
ATOM 659 C CA . ILE A 1 82 ? 0.889 27.359 19.781 1 98.69 82 ILE A CA 1
ATOM 660 C C . ILE A 1 82 ? 0.729 28 21.156 1 98.69 82 ILE A C 1
ATOM 662 O O . ILE A 1 82 ? 1.709 28.188 21.891 1 98.69 82 ILE A O 1
ATOM 666 N N . GLU A 1 83 ? -0.473 28.344 21.453 1 98.56 83 GLU A N 1
ATOM 667 C CA . GLU A 1 83 ? -0.77 28.984 22.734 1 98.56 83 GLU A CA 1
ATOM 668 C C . GLU A 1 83 ? -0.328 28.094 23.906 1 98.56 83 GLU A C 1
ATOM 670 O O . GLU A 1 83 ? 0.184 28.594 24.906 1 98.56 83 GLU A O 1
ATOM 675 N N . LYS A 1 84 ? -0.529 26.812 23.734 1 98.38 84 LYS A N 1
ATOM 676 C CA . LYS A 1 84 ? -0.181 25.875 24.797 1 98.38 84 LYS A CA 1
ATOM 677 C C . LYS A 1 84 ? 1.29 25.469 24.719 1 98.38 84 LYS A C 1
ATOM 679 O O . LYS A 1 84 ? 1.758 24.641 25.5 1 98.38 84 LYS A O 1
ATOM 684 N N . LYS A 1 85 ? 2.047 26.031 23.797 1 98.25 85 LYS A N 1
ATOM 685 C CA . LYS A 1 85 ? 3.498 25.938 23.656 1 98.25 85 LYS A CA 1
ATOM 686 C C . LYS A 1 85 ? 3.93 24.516 23.344 1 98.25 85 LYS A C 1
ATOM 688 O O . LYS A 1 85 ? 4.898 24.016 23.922 1 98.25 85 LYS A O 1
ATOM 693 N N . TYR A 1 86 ? 3.146 23.75 22.609 1 98.81 86 TYR A N 1
ATOM 694 C CA . TYR A 1 86 ? 3.609 22.469 22.078 1 98.81 86 TYR A CA 1
ATOM 695 C C . TYR A 1 86 ? 4.762 22.672 21.094 1 98.81 86 TYR A C 1
ATOM 697 O O . TYR A 1 86 ? 4.762 23.641 20.312 1 98.81 86 TYR A O 1
ATOM 705 N N . ASP A 1 87 ? 5.711 21.781 21.109 1 98.81 87 ASP A N 1
ATOM 706 C CA . ASP A 1 87 ? 6.906 21.906 20.281 1 98.81 87 ASP A CA 1
ATOM 707 C C . ASP A 1 87 ? 6.68 21.312 18.906 1 98.81 87 ASP A C 1
ATOM 709 O O . ASP A 1 87 ? 7.145 21.859 17.906 1 98.81 87 ASP A O 1
ATOM 713 N N . PHE A 1 88 ? 6.07 20.156 18.844 1 98.94 88 PHE A N 1
ATOM 714 C CA . PHE A 1 88 ? 5.758 19.438 17.609 1 98.94 88 PHE A CA 1
ATOM 715 C C . PHE A 1 88 ? 4.254 19.266 17.453 1 98.94 88 PHE A C 1
ATOM 717 O O . PHE A 1 88 ? 3.582 18.766 18.344 1 98.94 88 PHE A O 1
ATOM 724 N N . ILE A 1 89 ? 3.74 19.703 16.328 1 98.94 89 ILE A N 1
ATOM 725 C CA . ILE A 1 89 ? 2.301 19.719 16.094 1 98.94 89 ILE A CA 1
ATOM 726 C C . ILE A 1 89 ? 1.974 18.906 14.844 1 98.94 89 ILE A C 1
ATOM 728 O O . ILE A 1 89 ? 2.461 19.188 13.75 1 98.94 89 ILE A O 1
ATOM 732 N N . PHE A 1 90 ? 1.126 17.875 15.039 1 98.94 90 PHE A N 1
ATOM 733 C CA . PHE A 1 90 ? 0.849 16.906 13.977 1 98.94 90 PHE A CA 1
ATOM 734 C C . PHE A 1 90 ? -0.572 17.078 13.445 1 98.94 90 PHE A C 1
ATOM 736 O O . PHE A 1 90 ? -1.486 17.406 14.211 1 98.94 90 PHE A O 1
ATOM 743 N N . GLU A 1 91 ? -0.734 16.906 12.148 1 98.88 91 GLU A N 1
ATOM 744 C CA . GLU A 1 91 ? -2.027 16.734 11.492 1 98.88 91 GLU A CA 1
ATOM 745 C C . GLU A 1 91 ? -2.295 15.258 11.195 1 98.88 91 GLU A C 1
ATOM 747 O O . GLU A 1 91 ? -1.442 14.57 10.633 1 98.88 91 GLU A O 1
ATOM 752 N N . MET A 1 92 ? -3.471 14.797 11.516 1 98.56 92 MET A N 1
ATOM 753 C CA . MET A 1 92 ? -3.818 13.406 11.25 1 98.56 92 MET A CA 1
ATOM 754 C C . MET A 1 92 ? -5.328 13.234 11.125 1 98.56 92 MET A C 1
ATOM 756 O O . MET A 1 92 ? -6.09 13.82 11.898 1 98.56 92 MET A O 1
ATOM 760 N N . ASP A 1 93 ? -5.73 12.422 10.188 1 96.62 93 ASP A N 1
ATOM 761 C CA . ASP A 1 93 ? -7.145 12.086 10.055 1 96.62 93 ASP A CA 1
ATOM 762 C C . ASP A 1 93 ? -7.57 11.078 11.117 1 96.62 93 ASP A C 1
ATOM 764 O O . ASP A 1 93 ? -6.738 10.344 11.648 1 96.62 93 ASP A O 1
ATOM 768 N N . ALA A 1 94 ? -8.898 11 11.258 1 97.06 94 ALA A N 1
ATOM 769 C CA . ALA A 1 94 ? -9.445 10.188 12.344 1 97.06 94 ALA A CA 1
ATOM 770 C C . ALA A 1 94 ? -9.781 8.781 11.852 1 97.06 94 ALA A C 1
ATOM 772 O O . ALA A 1 94 ? -10.156 7.914 12.641 1 97.06 94 ALA A O 1
ATOM 773 N N . ASP A 1 95 ? -9.602 8.453 10.602 1 96.44 95 ASP A N 1
ATOM 774 C CA . ASP A 1 95 ? -10.242 7.281 10.008 1 96.44 95 ASP A CA 1
ATOM 775 C C . ASP A 1 95 ? -9.227 6.164 9.773 1 96.44 95 ASP A C 1
ATOM 777 O O . ASP A 1 95 ? -9.516 5.207 9.047 1 96.44 95 ASP A O 1
ATOM 781 N N . PHE A 1 96 ? -8.055 6.25 10.234 1 97.38 96 PHE A N 1
ATOM 782 C CA . PHE A 1 96 ? -6.988 5.258 10.195 1 97.38 96 PHE A CA 1
ATOM 783 C C . PHE A 1 96 ? -6.395 5.16 8.789 1 97.38 96 PHE A C 1
ATOM 785 O O . PHE A 1 96 ? -5.594 4.27 8.508 1 97.38 96 PHE A O 1
ATOM 792 N N . SER A 1 97 ? -6.789 6.082 7.906 1 97.5 97 SER A N 1
ATOM 793 C CA . SER A 1 97 ? -6.09 6.117 6.625 1 97.5 97 SER A CA 1
ATOM 794 C C . SER A 1 97 ? -4.613 6.438 6.809 1 97.5 97 SER A C 1
ATOM 796 O O . SER A 1 97 ? -3.77 5.961 6.047 1 97.5 97 SER A O 1
ATOM 798 N N . HIS A 1 98 ? -4.371 7.309 7.734 1 98.06 98 HIS A N 1
ATOM 799 C CA . HIS A 1 98 ? -3.018 7.516 8.234 1 98.06 98 HIS A CA 1
ATOM 800 C C . HIS A 1 98 ? -2.68 6.523 9.344 1 98.06 98 HIS A C 1
ATOM 802 O O . HIS A 1 98 ? -3.367 6.469 10.359 1 98.06 98 HIS A O 1
ATOM 808 N N . ASN A 1 99 ? -1.655 5.73 9.156 1 98 99 ASN A N 1
ATOM 809 C CA . ASN A 1 99 ? -1.228 4.812 10.203 1 98 99 ASN A CA 1
ATOM 810 C C . ASN A 1 99 ? -0.631 5.559 11.391 1 98 99 ASN A C 1
ATOM 812 O O . ASN A 1 99 ? 0.402 6.219 11.266 1 98 99 ASN A O 1
ATOM 816 N N . PRO A 1 100 ? -1.21 5.402 12.578 1 98.69 100 PRO A N 1
ATOM 817 C CA . PRO A 1 100 ? -0.688 6.125 13.742 1 98.69 100 PRO A CA 1
ATOM 818 C C . PRO A 1 100 ? 0.784 5.824 14.016 1 98.69 100 PRO A C 1
ATOM 820 O O . PRO A 1 100 ? 1.51 6.68 14.523 1 98.69 100 PRO A O 1
ATOM 823 N N . GLU A 1 101 ? 1.271 4.652 13.617 1 98.56 101 GLU A N 1
ATOM 824 C CA . GLU A 1 101 ? 2.678 4.312 13.812 1 98.56 101 GLU A CA 1
ATOM 825 C C . GLU A 1 101 ? 3.588 5.277 13.062 1 98.56 101 GLU A C 1
ATOM 827 O O . GLU A 1 101 ? 4.73 5.504 13.461 1 98.56 101 GLU A O 1
ATOM 832 N N . ASP A 1 102 ? 3.061 5.832 12.023 1 98.75 102 ASP A N 1
ATOM 833 C CA . ASP A 1 102 ? 3.867 6.723 11.195 1 98.75 102 ASP A CA 1
ATOM 834 C C . ASP A 1 102 ? 4.062 8.078 11.875 1 98.75 102 ASP A C 1
ATOM 836 O O . ASP A 1 102 ? 4.898 8.875 11.445 1 98.75 102 ASP A O 1
ATOM 840 N N . LEU A 1 103 ? 3.361 8.367 12.961 1 98.88 103 LEU A N 1
ATOM 841 C CA . LEU A 1 103 ? 3.631 9.547 13.773 1 98.88 103 LEU A CA 1
ATOM 842 C C . LEU A 1 103 ? 5.082 9.562 14.242 1 98.88 103 LEU A C 1
ATOM 844 O O . LEU A 1 103 ? 5.711 10.625 14.289 1 98.88 103 LEU A O 1
ATOM 848 N N . ASN A 1 104 ? 5.566 8.391 14.586 1 98.81 104 ASN A N 1
ATOM 849 C CA . ASN A 1 104 ? 6.938 8.281 15.07 1 98.81 104 ASN A CA 1
ATOM 850 C C . ASN A 1 104 ? 7.945 8.664 13.984 1 98.81 104 ASN A C 1
ATOM 852 O O . ASN A 1 104 ? 8.922 9.359 14.266 1 98.81 104 ASN A O 1
ATOM 856 N N . LYS A 1 105 ? 7.688 8.273 12.75 1 98.69 105 LYS A N 1
ATOM 857 C CA . LYS A 1 105 ? 8.555 8.633 11.633 1 98.69 105 LYS A CA 1
ATOM 858 C C . LYS A 1 105 ? 8.547 10.141 11.391 1 98.69 105 LYS A C 1
ATOM 860 O O . LYS A 1 105 ? 9.594 10.734 11.125 1 98.69 105 LYS A O 1
ATOM 865 N N . LEU A 1 106 ? 7.367 10.68 11.461 1 98.88 106 LEU A N 1
ATOM 866 C CA . LEU A 1 106 ? 7.242 12.117 11.258 1 98.88 106 LEU A CA 1
ATOM 867 C C . LEU A 1 106 ? 7.98 12.883 12.352 1 98.88 106 LEU A C 1
ATOM 869 O O . LEU A 1 106 ? 8.688 13.852 12.07 1 98.88 106 LEU A O 1
ATOM 873 N N . TYR A 1 107 ? 7.785 12.422 13.594 1 98.81 107 TYR A N 1
ATOM 874 C CA . TYR A 1 107 ? 8.477 13.062 14.711 1 98.81 107 TYR A CA 1
ATOM 875 C C . TYR A 1 107 ? 9.984 12.984 14.531 1 98.81 107 TYR A C 1
ATOM 877 O O . TYR A 1 107 ? 10.695 13.977 14.719 1 98.81 107 TYR A O 1
ATOM 885 N N . GLU A 1 108 ? 10.492 11.852 14.141 1 98.81 108 GLU A N 1
ATOM 886 C CA . GLU A 1 108 ? 11.93 11.656 13.969 1 98.81 108 GLU A CA 1
ATOM 887 C C . GLU A 1 108 ? 12.477 12.539 12.852 1 98.81 108 GLU A C 1
ATOM 889 O O . GLU A 1 108 ? 13.594 13.055 12.953 1 98.81 108 GLU A O 1
ATOM 894 N N . ALA A 1 109 ? 11.703 12.695 11.82 1 98.81 109 ALA A N 1
ATOM 895 C CA . ALA A 1 109 ? 12.117 13.578 10.734 1 98.81 109 ALA A CA 1
ATOM 896 C C . ALA A 1 109 ? 12.344 15 11.242 1 98.81 109 ALA A C 1
ATOM 898 O O . ALA A 1 109 ? 13.305 15.656 10.852 1 98.81 109 ALA A O 1
ATOM 899 N N . CYS A 1 110 ? 11.516 15.461 12.109 1 98.69 110 CYS A N 1
ATOM 900 C CA . CYS A 1 110 ? 11.617 16.828 12.625 1 98.69 110 CYS A CA 1
ATOM 901 C C . CYS A 1 110 ? 12.609 16.891 13.773 1 98.69 110 CYS A C 1
ATOM 903 O O . CYS A 1 110 ? 13.414 17.828 13.859 1 98.69 110 CYS A O 1
ATOM 905 N N . SER A 1 111 ? 12.602 15.898 14.664 1 98.25 111 SER A N 1
ATOM 906 C CA . SER A 1 111 ? 13.375 15.969 15.898 1 98.25 111 SER A CA 1
ATOM 907 C C . SER A 1 111 ? 14.812 15.516 15.68 1 98.25 111 SER A C 1
ATOM 909 O O . SER A 1 111 ? 15.742 16.094 16.25 1 98.25 111 SER A O 1
ATOM 911 N N . VAL A 1 112 ? 14.992 14.5 14.883 1 97.12 112 VAL A N 1
ATOM 912 C CA . VAL A 1 112 ? 16.312 13.898 14.703 1 97.12 112 VAL A CA 1
ATOM 913 C C . VAL A 1 112 ? 16.953 14.422 13.414 1 97.12 112 VAL A C 1
ATOM 915 O O . VAL A 1 112 ? 18.109 14.859 13.422 1 97.12 112 VAL A O 1
ATOM 918 N N . GLN A 1 113 ? 16.172 14.508 12.367 1 97.75 113 GLN A N 1
ATOM 919 C CA . GLN A 1 113 ? 16.719 14.938 11.086 1 97.75 113 GLN A CA 1
ATOM 920 C C . GLN A 1 113 ? 16.609 16.453 10.914 1 97.75 113 GLN A C 1
ATOM 922 O O . GLN A 1 113 ? 16.984 16.984 9.875 1 97.75 113 GLN A O 1
ATOM 927 N N . HIS A 1 114 ? 15.945 17.141 11.812 1 96.88 114 HIS A N 1
ATOM 928 C CA . HIS A 1 114 ? 15.93 18.578 12.008 1 96.88 114 HIS A CA 1
ATOM 929 C C . HIS A 1 114 ? 15.133 19.281 10.914 1 96.88 114 HIS A C 1
ATOM 931 O O . HIS A 1 114 ? 15.359 20.453 10.625 1 96.88 114 HIS A O 1
ATOM 937 N N . ALA A 1 115 ? 14.297 18.531 10.234 1 98.69 115 ALA A N 1
ATOM 938 C CA . ALA A 1 115 ? 13.352 19.203 9.352 1 98.69 115 ALA A CA 1
ATOM 939 C C . ALA A 1 115 ? 12.453 20.156 10.125 1 98.69 115 ALA A C 1
ATOM 941 O O . ALA A 1 115 ? 12.117 19.891 11.289 1 98.69 115 ALA A O 1
ATOM 942 N N . ASP A 1 116 ? 12.102 21.297 9.516 1 98.75 116 ASP A N 1
ATOM 943 C CA . ASP A 1 116 ? 11.148 22.203 10.141 1 98.75 116 ASP A CA 1
ATOM 944 C C . ASP A 1 116 ? 9.719 21.672 10.023 1 98.75 116 ASP A C 1
ATOM 946 O O . ASP A 1 116 ? 8.883 21.938 10.891 1 98.75 116 ASP A O 1
ATOM 950 N N . MET A 1 117 ? 9.445 20.984 8.961 1 98.81 117 MET A N 1
ATOM 951 C CA . MET A 1 117 ? 8.164 20.359 8.656 1 98.81 117 MET A CA 1
ATOM 952 C C . MET A 1 117 ? 8.359 19 7.988 1 98.81 117 MET A C 1
ATOM 954 O O . MET A 1 117 ? 9.242 18.859 7.137 1 98.81 117 MET A O 1
ATOM 958 N N . ALA A 1 118 ? 7.648 18 8.43 1 98.94 118 ALA A N 1
ATOM 959 C CA . ALA A 1 118 ? 7.668 16.688 7.812 1 98.94 118 ALA A CA 1
ATOM 960 C C . ALA A 1 118 ? 6.305 16.328 7.227 1 98.94 118 ALA A C 1
ATOM 962 O O . ALA A 1 118 ? 5.27 16.609 7.832 1 98.94 118 ALA A O 1
ATOM 963 N N . ILE A 1 119 ? 6.293 15.719 6.066 1 98.88 119 ILE A N 1
ATOM 964 C CA . ILE A 1 119 ? 5.094 15.328 5.336 1 98.88 119 ILE A CA 1
ATOM 965 C C . ILE A 1 119 ? 5.055 13.812 5.188 1 98.88 119 ILE A C 1
ATOM 967 O O . ILE A 1 119 ? 6.008 13.203 4.699 1 98.88 119 ILE A O 1
ATOM 971 N N . GLY A 1 120 ? 4.012 13.164 5.738 1 98.88 120 GLY A N 1
ATOM 972 C CA . GLY A 1 120 ? 3.756 11.789 5.332 1 98.88 120 GLY A CA 1
ATOM 973 C C . GLY A 1 120 ? 3.318 11.672 3.885 1 98.88 120 GLY A C 1
ATOM 974 O O . GLY A 1 120 ? 2.162 11.938 3.555 1 98.88 120 GLY A O 1
ATOM 975 N N . SER A 1 121 ? 4.203 11.203 3.051 1 98.88 121 SER A N 1
ATOM 976 C CA . SER A 1 121 ? 4.012 11.305 1.607 1 98.88 121 SER A CA 1
ATOM 977 C C . SER A 1 121 ? 3.58 9.969 1.01 1 98.88 121 SER A C 1
ATOM 979 O O . SER A 1 121 ? 4.203 8.938 1.266 1 98.88 121 SER A O 1
ATOM 981 N N . ARG A 1 122 ? 2.57 9.977 0.199 1 98.62 122 ARG A N 1
ATOM 982 C CA . ARG A 1 122 ? 2.096 8.828 -0.562 1 98.62 122 ARG A CA 1
ATOM 983 C C . ARG A 1 122 ? 2.947 8.602 -1.807 1 98.62 122 ARG A C 1
ATOM 985 O O . ARG A 1 122 ? 2.873 7.543 -2.436 1 98.62 122 ARG A O 1
ATOM 992 N N . TYR A 1 123 ? 3.863 9.609 -2.166 1 98.5 123 TYR A N 1
ATOM 993 C CA . TYR A 1 123 ? 4.41 9.57 -3.518 1 98.5 123 TYR A CA 1
ATOM 994 C C . TYR A 1 123 ? 5.922 9.781 -3.498 1 98.5 123 TYR A C 1
ATOM 996 O O . TYR A 1 123 ? 6.559 9.852 -4.555 1 98.5 123 TYR A O 1
ATOM 1004 N N . LYS A 1 124 ? 6.477 9.945 -2.299 1 97.75 124 LYS A N 1
ATOM 1005 C CA . LYS A 1 124 ? 7.906 10.219 -2.191 1 97.75 124 LYS A CA 1
ATOM 1006 C C . LYS A 1 124 ? 8.734 9.062 -2.75 1 97.75 124 LYS A C 1
ATOM 1008 O O . LYS A 1 124 ? 9.758 9.289 -3.404 1 97.75 124 LYS A O 1
ATOM 1013 N N . SER A 1 125 ? 8.383 7.855 -2.518 1 97.06 125 SER A N 1
ATOM 1014 C CA . SER A 1 125 ? 9.133 6.676 -2.934 1 97.06 125 SER A CA 1
ATOM 1015 C C . SER A 1 125 ? 8.383 5.887 -4 1 97.06 125 SER A C 1
ATOM 1017 O O . SER A 1 125 ? 8.609 4.691 -4.176 1 97.06 125 SER A O 1
ATOM 1019 N N . GLY A 1 126 ? 7.555 6.559 -4.672 1 97.25 126 GLY A N 1
ATOM 1020 C CA . GLY A 1 126 ? 6.582 5.914 -5.543 1 97.25 126 GLY A CA 1
ATOM 1021 C C . GLY A 1 126 ? 5.172 5.941 -4.98 1 97.25 126 GLY A C 1
ATOM 1022 O O . GLY A 1 126 ? 4.895 6.66 -4.02 1 97.25 126 GLY A O 1
ATOM 1023 N N . VAL A 1 127 ? 4.316 5.234 -5.648 1 98.38 127 VAL A N 1
ATOM 1024 C CA . VAL A 1 127 ? 2.926 5.172 -5.207 1 98.38 127 VAL A CA 1
ATOM 1025 C C . VAL A 1 127 ? 2.811 4.254 -3.994 1 98.38 127 VAL A C 1
ATOM 1027 O O . VAL A 1 127 ? 3.266 3.109 -4.027 1 98.38 127 VAL A O 1
ATOM 1030 N N . ASN A 1 128 ? 2.289 4.746 -2.953 1 98.56 128 ASN A N 1
ATOM 1031 C CA . ASN A 1 128 ? 2.084 4.008 -1.71 1 98.56 128 ASN A CA 1
ATOM 1032 C C . ASN A 1 128 ? 0.637 4.102 -1.235 1 98.56 128 ASN A C 1
ATOM 1034 O O . ASN A 1 128 ? 0.341 4.805 -0.267 1 98.56 128 ASN A O 1
ATOM 1038 N N . VAL A 1 129 ? -0.259 3.352 -1.875 1 98.62 129 VAL A N 1
ATOM 1039 C CA . VAL A 1 129 ? -1.675 3.414 -1.528 1 98.62 129 VAL A CA 1
ATOM 1040 C C . VAL A 1 129 ? -2.248 2.002 -1.44 1 98.62 129 VAL A C 1
ATOM 1042 O O . VAL A 1 129 ? -1.715 1.07 -2.049 1 98.62 129 VAL A O 1
ATOM 1045 N N . VAL A 1 130 ? -3.24 1.834 -0.703 1 98.38 130 VAL A N 1
ATOM 1046 C CA . VAL A 1 130 ? -3.912 0.552 -0.517 1 98.38 130 VAL A CA 1
ATOM 1047 C C . VAL A 1 130 ? -5.426 0.745 -0.598 1 98.38 130 VAL A C 1
ATOM 1049 O O . VAL A 1 130 ? -5.977 1.642 0.043 1 98.38 130 VAL A O 1
ATOM 1052 N N . ASN A 1 131 ? -6.086 -0.043 -1.459 1 97.56 131 ASN A N 1
ATOM 1053 C CA . ASN A 1 131 ? -7.535 -0.067 -1.611 1 97.56 131 ASN A CA 1
ATOM 1054 C C . ASN A 1 131 ? -8.055 1.219 -2.25 1 97.56 131 ASN A C 1
ATOM 1056 O O . ASN A 1 131 ? -9.086 1.75 -1.838 1 97.56 131 ASN A O 1
ATOM 1060 N N . TRP A 1 132 ? -7.293 1.763 -3.143 1 97.62 132 TRP A N 1
ATOM 1061 C CA . TRP A 1 132 ? -7.723 2.961 -3.855 1 97.62 132 TRP A CA 1
ATOM 1062 C C . TRP A 1 132 ? -8.258 2.607 -5.238 1 97.62 132 TRP A C 1
ATOM 1064 O O . TRP A 1 132 ? -7.625 1.857 -5.984 1 97.62 132 TRP A O 1
ATOM 1074 N N . PRO A 1 133 ? -9.484 3.127 -5.566 1 97.06 133 PRO A N 1
ATOM 1075 C CA . PRO A 1 133 ? -9.805 3.031 -6.992 1 97.06 133 PRO A CA 1
ATOM 1076 C C . PRO A 1 133 ? -8.758 3.699 -7.879 1 97.06 133 PRO A C 1
ATOM 1078 O O . PRO A 1 133 ? -8.188 4.727 -7.504 1 97.06 133 PRO A O 1
ATOM 1081 N N . MET A 1 134 ? -8.469 3.189 -9.055 1 96.81 134 MET A N 1
ATOM 1082 C CA . MET A 1 134 ? -7.43 3.695 -9.945 1 96.81 134 MET A CA 1
ATOM 1083 C C . MET A 1 134 ? -7.648 5.172 -10.258 1 96.81 134 MET A C 1
ATOM 1085 O O . MET A 1 134 ? -6.691 5.949 -10.312 1 96.81 134 MET A O 1
ATOM 1089 N N . GLY A 1 135 ? -8.906 5.531 -10.531 1 96.75 135 GLY A N 1
ATOM 1090 C CA . GLY A 1 135 ? -9.195 6.934 -10.789 1 96.75 135 GLY A CA 1
ATOM 1091 C C . GLY A 1 135 ? -8.719 7.859 -9.688 1 96.75 135 GLY A C 1
ATOM 1092 O O . GLY A 1 135 ? -8.211 8.945 -9.961 1 96.75 135 GLY A O 1
ATOM 1093 N N . ARG A 1 136 ? -8.867 7.465 -8.438 1 95.31 136 ARG A N 1
ATOM 1094 C CA . ARG A 1 136 ? -8.43 8.258 -7.289 1 95.31 136 ARG A CA 1
ATOM 1095 C C . ARG A 1 136 ? -6.91 8.359 -7.25 1 95.31 136 ARG A C 1
ATOM 1097 O O . ARG A 1 136 ? -6.363 9.43 -6.961 1 95.31 136 ARG A O 1
ATOM 1104 N N . VAL A 1 137 ? -6.234 7.242 -7.562 1 97.75 137 VAL A N 1
ATOM 1105 C CA . VAL A 1 137 ? -4.777 7.242 -7.602 1 97.75 137 VAL A CA 1
ATOM 1106 C C . VAL A 1 137 ? -4.289 8.258 -8.633 1 97.75 137 VAL A C 1
ATOM 1108 O O . VAL A 1 137 ? -3.432 9.094 -8.328 1 97.75 137 VAL A O 1
ATOM 1111 N N . LEU A 1 138 ? -4.836 8.203 -9.828 1 97.38 138 LEU A N 1
ATOM 1112 C CA . LEU A 1 138 ? -4.43 9.086 -10.922 1 97.38 138 LEU A CA 1
ATOM 1113 C C . LEU A 1 138 ? -4.691 10.547 -10.57 1 97.38 138 LEU A C 1
ATOM 1115 O O . LEU A 1 138 ? -3.807 11.391 -10.719 1 97.38 138 LEU A O 1
ATOM 1119 N N . MET A 1 139 ? -5.859 10.797 -10.102 1 95.12 139 MET A N 1
ATOM 1120 C CA . MET A 1 139 ? -6.234 12.172 -9.773 1 95.12 139 MET A CA 1
ATOM 1121 C C . MET A 1 139 ? -5.312 12.742 -8.703 1 95.12 139 MET A C 1
ATOM 1123 O O . MET A 1 139 ? -4.809 13.859 -8.852 1 95.12 139 MET A O 1
ATOM 1127 N N . SER A 1 140 ? -5.148 12.008 -7.656 1 95.62 140 SER A N 1
ATOM 1128 C CA . SER A 1 140 ? -4.324 12.469 -6.543 1 95.62 140 SER A CA 1
ATOM 1129 C C . SER A 1 140 ? -2.883 12.703 -6.984 1 95.62 140 SER A C 1
ATOM 1131 O O . SER A 1 140 ? -2.293 13.734 -6.672 1 95.62 140 SER A O 1
ATOM 1133 N N . TYR A 1 141 ? -2.293 11.734 -7.738 1 97.62 141 TYR A N 1
ATOM 1134 C CA . TYR A 1 141 ? -0.914 11.828 -8.203 1 97.62 141 TYR A CA 1
ATOM 1135 C C . TYR A 1 141 ? -0.723 13.039 -9.102 1 97.62 141 TYR A C 1
ATOM 1137 O O . TYR A 1 141 ? 0.205 13.828 -8.906 1 97.62 141 TYR A O 1
ATOM 1145 N N . PHE A 1 142 ? -1.576 13.219 -10.047 1 96.5 142 PHE A N 1
ATOM 1146 C CA . PHE A 1 142 ? -1.413 14.289 -11.023 1 96.5 142 PHE A CA 1
ATOM 1147 C C . PHE A 1 142 ? -1.791 15.633 -10.43 1 96.5 142 PHE A C 1
ATOM 1149 O O . PHE A 1 142 ? -1.288 16.672 -10.859 1 96.5 142 PHE A O 1
ATOM 1156 N N . ALA A 1 143 ? -2.682 15.586 -9.453 1 95 143 ALA A N 1
ATOM 1157 C CA . ALA A 1 143 ? -2.908 16.828 -8.711 1 95 143 ALA A CA 1
ATOM 1158 C C . ALA A 1 143 ? -1.616 17.328 -8.07 1 95 143 ALA A C 1
ATOM 1160 O O . ALA A 1 143 ? -1.296 18.516 -8.141 1 95 143 ALA A O 1
ATOM 1161 N N . SER A 1 144 ? -0.904 16.406 -7.512 1 97.25 144 SER A N 1
ATOM 1162 C CA . SER A 1 144 ? 0.364 16.781 -6.891 1 97.25 144 SER A CA 1
ATOM 1163 C C . SER A 1 144 ? 1.371 17.266 -7.93 1 97.25 144 SER A C 1
ATOM 1165 O O . SER A 1 144 ? 2.09 18.234 -7.699 1 97.25 144 SER A O 1
ATOM 1167 N N . VAL A 1 145 ? 1.446 16.578 -9.047 1 97.62 145 VAL A N 1
ATOM 1168 C CA . VAL A 1 145 ? 2.334 16.984 -10.133 1 97.62 145 VAL A CA 1
ATOM 1169 C C . VAL A 1 145 ? 1.973 18.406 -10.586 1 97.62 145 VAL A C 1
ATOM 1171 O O . VAL A 1 145 ? 2.85 19.25 -10.742 1 97.62 145 VAL A O 1
ATOM 1174 N N . TYR A 1 146 ? 0.716 18.656 -10.781 1 97.25 146 TYR A N 1
ATOM 1175 C CA . TYR A 1 146 ? 0.215 19.953 -11.203 1 97.25 146 TYR A CA 1
ATOM 1176 C C . TYR A 1 146 ? 0.663 21.047 -10.234 1 97.25 146 TYR A C 1
ATOM 1178 O O . TYR A 1 146 ? 1.193 22.078 -10.656 1 97.25 146 TYR A O 1
ATOM 1186 N N . VAL A 1 147 ? 0.449 20.781 -8.922 1 97.44 147 VAL A N 1
ATOM 1187 C CA . VAL A 1 147 ? 0.812 21.766 -7.902 1 97.44 147 VAL A CA 1
ATOM 1188 C C . VAL A 1 147 ? 2.316 22.031 -7.949 1 97.44 147 VAL A C 1
ATOM 1190 O O . VAL A 1 147 ? 2.754 23.172 -7.883 1 97.44 147 VAL A O 1
ATOM 1193 N N . ARG A 1 148 ? 3.082 20.938 -8.07 1 98 148 ARG A N 1
ATOM 1194 C CA . ARG A 1 148 ? 4.535 21.078 -8.141 1 98 148 ARG A CA 1
ATOM 1195 C C . ARG A 1 148 ? 4.953 21.938 -9.32 1 98 148 ARG A C 1
ATOM 1197 O O . ARG A 1 148 ? 5.812 22.812 -9.188 1 98 148 ARG A O 1
ATOM 1204 N N . VAL A 1 149 ? 4.391 21.75 -10.445 1 97.75 149 VAL A N 1
ATOM 1205 C CA . VAL A 1 149 ? 4.734 22.469 -11.664 1 97.75 149 VAL A CA 1
ATOM 1206 C C . VAL A 1 149 ? 4.375 23.953 -11.516 1 97.75 149 VAL A C 1
ATOM 1208 O O . VAL A 1 149 ? 5.176 24.828 -11.844 1 97.75 149 VAL A O 1
ATOM 1211 N N . ILE A 1 150 ? 3.223 24.219 -11 1 97.38 150 ILE A N 1
ATOM 1212 C CA . ILE A 1 150 ? 2.734 25.594 -10.898 1 97.38 150 ILE A CA 1
ATOM 1213 C C . ILE A 1 150 ? 3.535 26.344 -9.836 1 97.38 150 ILE A C 1
ATOM 1215 O O . ILE A 1 150 ? 3.922 27.5 -10.047 1 97.38 150 ILE A O 1
ATOM 1219 N N . THR A 1 151 ? 3.787 25.75 -8.734 1 97.31 151 THR A N 1
ATOM 1220 C CA . THR A 1 151 ? 4.375 26.453 -7.598 1 97.31 151 THR A CA 1
ATOM 1221 C C . THR A 1 151 ? 5.898 26.406 -7.668 1 97.31 151 THR A C 1
ATOM 1223 O O . THR A 1 151 ? 6.574 27.266 -7.09 1 97.31 151 THR A O 1
ATOM 1226 N N . GLY A 1 152 ? 6.469 25.328 -8.242 1 97.12 152 GLY A N 1
ATOM 1227 C CA . GLY A 1 152 ? 7.91 25.141 -8.281 1 97.12 152 GLY A CA 1
ATOM 1228 C C . GLY A 1 152 ? 8.453 24.391 -7.082 1 97.12 152 GLY A C 1
ATOM 1229 O O . GLY A 1 152 ? 9.656 24.156 -6.977 1 97.12 152 GLY A O 1
ATOM 1230 N N . MET A 1 153 ? 7.527 23.969 -6.18 1 97.69 153 MET A N 1
ATOM 1231 C CA . MET A 1 153 ? 7.961 23.203 -5.012 1 97.69 153 MET A CA 1
ATOM 1232 C C . MET A 1 153 ? 8.539 21.844 -5.43 1 97.69 153 MET A C 1
ATOM 1234 O O . MET A 1 153 ? 8.094 21.266 -6.414 1 97.69 153 MET A O 1
ATOM 1238 N N . LYS A 1 154 ? 9.484 21.359 -4.629 1 97 154 LYS A N 1
ATOM 1239 C CA . LYS A 1 154 ? 10.055 20.047 -4.875 1 97 154 LYS A CA 1
ATOM 1240 C C . LYS A 1 154 ? 9.445 19 -3.951 1 97 154 LYS A C 1
ATOM 1242 O O . LYS A 1 154 ? 10.133 18.094 -3.486 1 97 154 LYS A O 1
ATOM 1247 N N . ILE A 1 155 ? 8.273 19.203 -3.541 1 98.31 155 ILE A N 1
ATOM 1248 C CA . ILE A 1 155 ? 7.508 18.281 -2.703 1 98.31 155 ILE A CA 1
ATOM 1249 C C . ILE A 1 155 ? 6.699 17.328 -3.584 1 98.31 155 ILE A C 1
ATOM 1251 O O . ILE A 1 155 ? 5.949 17.766 -4.457 1 98.31 155 ILE A O 1
ATOM 1255 N N . MET A 1 156 ? 6.816 16.031 -3.396 1 98.62 156 MET A N 1
ATOM 1256 C CA . MET A 1 156 ? 6.16 15.047 -4.25 1 98.62 156 MET A CA 1
ATOM 1257 C C . MET A 1 156 ? 4.676 14.938 -3.918 1 98.62 156 MET A C 1
ATOM 1259 O O . MET A 1 156 ? 3.84 14.82 -4.816 1 98.62 156 MET A O 1
ATOM 1263 N N . ASP A 1 157 ? 4.363 14.961 -2.684 1 98.56 157 ASP A N 1
ATOM 1264 C CA . ASP A 1 157 ? 2.973 14.836 -2.26 1 98.56 157 ASP A CA 1
ATOM 1265 C C . ASP A 1 157 ? 2.449 16.172 -1.714 1 98.56 157 ASP A C 1
ATOM 1267 O O . ASP A 1 157 ? 2.312 16.328 -0.5 1 98.56 157 ASP A O 1
ATOM 1271 N N . THR A 1 158 ? 1.986 17 -2.533 1 97.69 158 THR A N 1
ATOM 1272 C CA . THR A 1 158 ? 1.616 18.359 -2.189 1 97.69 158 THR A CA 1
ATOM 1273 C C . THR A 1 158 ? 0.245 18.406 -1.521 1 97.69 158 THR A C 1
ATOM 1275 O O . THR A 1 158 ? -0.142 19.422 -0.942 1 97.69 158 THR A O 1
ATOM 1278 N N . THR A 1 159 ? -0.488 17.297 -1.546 1 95.5 159 THR A N 1
ATOM 1279 C CA . THR A 1 159 ? -1.851 17.297 -1.024 1 95.5 159 THR A CA 1
ATOM 1280 C C . THR A 1 159 ? -1.931 16.516 0.281 1 95.5 159 THR A C 1
ATOM 1282 O O . THR A 1 159 ? -2.994 16.422 0.899 1 95.5 159 THR A O 1
ATOM 1285 N N . ALA A 1 160 ? -0.844 15.945 0.706 1 97.31 160 ALA A N 1
ATOM 1286 C CA . ALA A 1 160 ? -0.82 15.094 1.893 1 97.31 160 ALA A CA 1
ATOM 1287 C C . ALA A 1 160 ? -1.306 15.852 3.123 1 97.31 160 ALA A C 1
ATOM 1289 O O . ALA A 1 160 ? -0.98 17.031 3.301 1 97.31 160 ALA A O 1
ATOM 1290 N N . GLY A 1 161 ? -2.062 15.164 3.928 1 97.25 161 GLY A N 1
ATOM 1291 C CA . GLY A 1 161 ? -2.613 15.781 5.125 1 97.25 161 GLY A CA 1
ATOM 1292 C C . GLY A 1 161 ? -1.932 15.328 6.398 1 97.25 161 GLY A C 1
ATOM 1293 O O . GLY A 1 161 ? -2.197 15.859 7.477 1 97.25 161 GLY A O 1
ATOM 1294 N N . PHE A 1 162 ? -1.131 14.336 6.285 1 98.69 162 PHE A N 1
ATOM 1295 C CA . PHE A 1 162 ? -0.383 13.812 7.422 1 98.69 162 PHE A CA 1
ATOM 1296 C C . PHE A 1 162 ? 0.945 14.547 7.578 1 98.69 162 PHE A C 1
ATOM 1298 O O . PHE A 1 162 ? 1.852 14.375 6.762 1 98.69 162 PHE A O 1
ATOM 1305 N N . LYS A 1 163 ? 1.054 15.367 8.656 1 98.88 163 LYS A N 1
ATOM 1306 C CA . LYS A 1 163 ? 2.211 16.25 8.766 1 98.88 163 LYS A CA 1
ATOM 1307 C C . LYS A 1 163 ? 2.652 16.406 10.219 1 98.88 163 LYS A C 1
ATOM 1309 O O . LYS A 1 163 ? 1.886 16.109 11.141 1 98.88 163 LYS A O 1
ATOM 1314 N N . CYS A 1 164 ? 3.881 16.797 10.367 1 98.94 164 CYS A N 1
ATOM 1315 C CA . CYS A 1 164 ? 4.449 17.297 11.617 1 98.94 164 CYS A CA 1
ATOM 1316 C C . CYS A 1 164 ? 5.09 18.656 11.414 1 98.94 164 CYS A C 1
ATOM 1318 O O . CYS A 1 164 ? 5.902 18.844 10.508 1 98.94 164 CYS A O 1
ATOM 1320 N N . TYR A 1 165 ? 4.711 19.625 12.234 1 98.88 165 TYR A N 1
ATOM 1321 C CA . TYR A 1 165 ? 5.309 20.953 12.258 1 98.88 165 TYR A CA 1
ATOM 1322 C C . TYR A 1 165 ? 6.113 21.156 13.539 1 98.88 165 TYR A C 1
ATOM 1324 O O . TYR A 1 165 ? 5.637 20.859 14.633 1 98.88 165 TYR A O 1
ATOM 1332 N N . LYS A 1 166 ? 7.301 21.688 13.344 1 98.81 166 LYS A N 1
ATOM 1333 C CA . LYS A 1 166 ? 7.812 22.438 14.492 1 98.81 166 LYS A CA 1
ATOM 1334 C C . LYS A 1 166 ? 6.98 23.688 14.758 1 98.81 166 LYS A C 1
ATOM 1336 O O . LYS A 1 166 ? 6.527 24.344 13.812 1 98.81 166 LYS A O 1
ATOM 1341 N N . ARG A 1 167 ? 6.875 24.047 15.977 1 98.69 167 ARG A N 1
ATOM 1342 C CA . ARG A 1 167 ? 6.035 25.172 16.359 1 98.69 167 ARG A CA 1
ATOM 1343 C C . ARG A 1 167 ? 6.457 26.438 15.617 1 98.69 167 ARG A C 1
ATOM 1345 O O . ARG A 1 167 ? 5.605 27.219 15.18 1 98.69 167 ARG A O 1
ATOM 1352 N N . GLU A 1 168 ? 7.695 26.672 15.406 1 97.94 168 GLU A N 1
ATOM 1353 C CA . GLU A 1 168 ? 8.227 27.891 14.789 1 97.94 168 GLU A CA 1
ATOM 1354 C C . GLU A 1 168 ? 7.672 28.078 13.383 1 97.94 168 GLU A C 1
ATOM 1356 O O . GLU A 1 168 ? 7.488 29.219 12.93 1 97.94 168 GLU A O 1
ATOM 1361 N N . VAL A 1 169 ? 7.414 26.984 12.672 1 98.62 169 VAL A N 1
ATOM 1362 C CA . VAL A 1 169 ? 6.867 27.078 11.328 1 98.62 169 VAL A CA 1
ATOM 1363 C C . VAL A 1 169 ? 5.477 27.703 11.367 1 98.62 169 VAL A C 1
ATOM 1365 O O . VAL A 1 169 ? 5.188 28.641 10.625 1 98.62 169 VAL A O 1
ATOM 1368 N N . LEU A 1 170 ? 4.684 27.172 1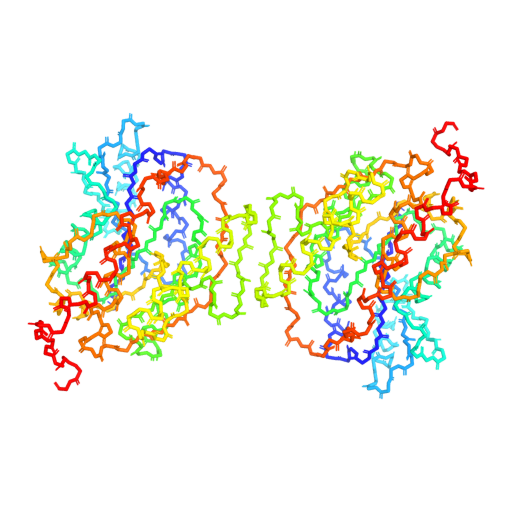2.305 1 98.69 170 LEU A N 1
ATOM 1369 C CA . LEU A 1 170 ? 3.309 27.656 12.414 1 98.69 170 LEU A CA 1
ATOM 1370 C C . LEU A 1 170 ? 3.271 29.094 12.938 1 98.69 170 LEU A C 1
ATOM 1372 O O . LEU A 1 170 ? 2.395 29.875 12.562 1 98.69 170 LEU A O 1
ATOM 1376 N N . GLU A 1 171 ? 4.219 29.469 13.773 1 98.19 171 GLU A N 1
ATOM 1377 C CA . GLU A 1 171 ? 4.312 30.828 14.281 1 98.19 171 GLU A CA 1
ATOM 1378 C C . GLU A 1 171 ? 4.684 31.812 13.172 1 98.19 171 GLU A C 1
ATOM 1380 O O . GLU A 1 171 ? 4.281 32.969 13.203 1 98.19 171 GLU A O 1
ATOM 1385 N N . ALA A 1 172 ? 5.434 31.359 12.258 1 97.31 172 ALA A N 1
ATOM 1386 C CA . ALA A 1 172 ? 5.918 32.219 11.18 1 97.31 172 ALA A CA 1
ATOM 1387 C C . ALA A 1 172 ? 4.836 32.438 10.125 1 97.31 172 ALA A C 1
ATOM 1389 O O . ALA A 1 172 ? 4.844 33.469 9.43 1 97.31 172 ALA A O 1
ATOM 1390 N N . ILE A 1 173 ? 3.98 31.516 9.969 1 96.81 173 ILE A N 1
ATOM 1391 C CA . ILE A 1 173 ? 2.904 31.609 8.992 1 96.81 173 ILE A CA 1
ATOM 1392 C C . ILE A 1 173 ? 1.772 32.469 9.547 1 96.81 173 ILE A C 1
ATOM 1394 O O . ILE A 1 173 ? 1.353 32.281 10.695 1 96.81 173 ILE A O 1
ATOM 1398 N N . ASN A 1 174 ? 1.334 33.469 8.82 1 95.75 174 ASN A N 1
ATOM 1399 C CA . ASN A 1 174 ? 0.112 34.156 9.188 1 95.75 174 ASN A CA 1
ATOM 1400 C C . ASN A 1 174 ? -1.122 33.281 9 1 95.75 174 ASN A C 1
ATOM 1402 O O . ASN A 1 174 ? -1.768 33.344 7.949 1 95.75 174 ASN A O 1
ATOM 1406 N N . LEU A 1 175 ? -1.506 32.562 9.977 1 96.94 175 LEU A N 1
ATOM 1407 C CA . LEU A 1 175 ? -2.557 31.562 9.914 1 96.94 175 LEU A CA 1
ATOM 1408 C C . LEU A 1 175 ? -3.898 32.188 9.562 1 96.94 175 LEU A C 1
ATOM 1410 O O . LEU A 1 175 ? -4.738 31.562 8.914 1 96.94 175 LEU A O 1
ATOM 1414 N N . ASP A 1 176 ? -4.086 33.438 9.922 1 94.25 176 ASP A N 1
ATOM 1415 C CA . ASP A 1 176 ? -5.34 34.156 9.648 1 94.25 176 ASP A CA 1
ATOM 1416 C C . ASP A 1 176 ? -5.457 34.5 8.164 1 94.25 176 ASP A C 1
ATOM 1418 O O . ASP A 1 176 ? -6.551 34.781 7.676 1 94.25 176 ASP A O 1
ATOM 1422 N N . ALA A 1 177 ? -4.398 34.531 7.492 1 91.88 177 ALA A N 1
ATOM 1423 C CA . ALA A 1 177 ? -4.383 34.938 6.094 1 91.88 177 ALA A CA 1
ATOM 1424 C C . ALA A 1 177 ? -4.543 33.75 5.16 1 91.88 177 ALA A C 1
ATOM 1426 O O . ALA A 1 177 ? -4.629 33.906 3.939 1 91.88 177 ALA A O 1
ATOM 1427 N N . ILE A 1 178 ? -4.52 32.562 5.723 1 91.25 178 ILE A N 1
ATOM 1428 C CA . ILE A 1 178 ? -4.711 31.375 4.891 1 91.25 178 ILE A CA 1
ATOM 1429 C C . ILE A 1 178 ? -6.09 31.406 4.242 1 91.25 178 ILE A C 1
ATOM 1431 O O . ILE A 1 178 ? -7.102 31.562 4.934 1 91.25 178 ILE A O 1
ATOM 1435 N N . LYS A 1 179 ? -6.211 31.203 2.973 1 86 179 LYS A N 1
ATOM 1436 C CA . LYS A 1 179 ? -7.434 31.453 2.209 1 86 179 LYS A CA 1
ATOM 1437 C C . LYS A 1 179 ? -8.203 30.156 1.965 1 86 179 LYS A C 1
ATOM 1439 O O . LYS A 1 179 ? -9.43 30.141 1.976 1 86 179 LYS A O 1
ATOM 1444 N N . PHE A 1 180 ? -7.441 29.125 1.721 1 84.31 180 PHE A N 1
ATOM 1445 C CA . PHE A 1 180 ? -8.109 27.875 1.411 1 84.31 180 PHE A CA 1
ATOM 1446 C C . PHE A 1 180 ? -8.758 27.281 2.658 1 84.31 180 PHE A C 1
ATOM 1448 O O . PHE A 1 180 ? -8.133 27.219 3.719 1 84.31 180 PHE A O 1
ATOM 1455 N N . LYS A 1 181 ? -10.023 26.891 2.564 1 79.69 181 LYS A N 1
ATOM 1456 C CA . LYS A 1 181 ? -10.75 26.391 3.729 1 79.69 181 LYS A CA 1
ATOM 1457 C C . LYS A 1 181 ? -10.922 24.875 3.658 1 79.69 181 LYS A C 1
ATOM 1459 O O . LYS A 1 181 ? -11.227 24.234 4.664 1 79.69 181 LYS A O 1
ATOM 1464 N N . GLY A 1 182 ? -10.711 24.281 2.568 1 81.75 182 GLY A N 1
ATOM 1465 C CA . GLY A 1 182 ? -10.844 22.844 2.4 1 81.75 182 GLY A CA 1
ATOM 1466 C C . GLY A 1 182 ? -9.516 22.141 2.289 1 81.75 182 GLY A C 1
ATOM 1467 O O . GLY A 1 182 ? -8.562 22.469 2.996 1 81.75 182 GLY A O 1
ATOM 1468 N N . TYR A 1 183 ? -9.5 21.094 1.529 1 85 183 TYR A N 1
ATOM 1469 C CA . TYR A 1 183 ? -8.328 20.234 1.408 1 85 183 TYR A CA 1
ATOM 1470 C C . TYR A 1 183 ? -7.172 20.984 0.757 1 85 183 TYR A C 1
ATOM 1472 O O . TYR A 1 183 ? -6.004 20.672 0.99 1 85 183 TYR A O 1
ATOM 1480 N N . ALA A 1 184 ? -7.527 22.078 0.018 1 90.12 184 ALA A N 1
ATOM 1481 C CA . ALA A 1 184 ? -6.484 22.859 -0.645 1 90.12 184 ALA A CA 1
ATOM 1482 C C . ALA A 1 184 ? -5.652 23.625 0.372 1 90.12 184 ALA A C 1
ATOM 1484 O O . ALA A 1 184 ? -4.566 24.125 0.049 1 90.12 184 ALA A O 1
ATOM 1485 N N . PHE A 1 185 ? -6.168 23.703 1.576 1 93.44 185 PHE A N 1
ATOM 1486 C CA . PHE A 1 185 ? -5.441 24.281 2.697 1 93.44 185 PHE A CA 1
ATOM 1487 C C . PHE A 1 185 ? -4.082 23.609 2.865 1 93.44 185 PHE A C 1
ATOM 1489 O O . PHE A 1 185 ? -3.098 24.266 3.205 1 93.44 185 PHE A O 1
ATOM 1496 N N . GLN A 1 186 ? -4.035 22.297 2.576 1 95.94 186 GLN A N 1
ATOM 1497 C CA . GLN A 1 186 ? -2.787 21.547 2.705 1 95.94 186 GLN A CA 1
ATOM 1498 C C . GLN A 1 186 ? -1.723 22.094 1.753 1 95.94 186 GLN A C 1
ATOM 1500 O O . GLN A 1 186 ? -0.549 22.188 2.117 1 95.94 186 GLN A O 1
ATOM 1505 N N . ILE A 1 187 ? -2.115 22.453 0.601 1 96.62 187 ILE A N 1
ATOM 1506 C CA . ILE A 1 187 ? -1.205 22.969 -0.411 1 96.62 187 ILE A CA 1
ATOM 1507 C C . ILE A 1 187 ? -0.677 24.344 0.026 1 96.62 187 ILE A C 1
ATOM 1509 O O . ILE A 1 187 ? 0.53 24.594 -0.017 1 96.62 187 ILE A O 1
ATOM 1513 N N . GLU A 1 188 ? -1.544 25.203 0.487 1 96.56 188 GLU A N 1
ATOM 1514 C CA . GLU A 1 188 ? -1.16 26.562 0.863 1 96.56 188 GLU A CA 1
ATOM 1515 C C . GLU A 1 188 ? -0.19 26.547 2.041 1 96.56 188 GLU A C 1
ATOM 1517 O O . GLU A 1 188 ? 0.776 27.312 2.061 1 96.56 188 GLU A O 1
ATOM 1522 N N . MET A 1 189 ? -0.455 25.703 2.973 1 97.62 189 MET A N 1
ATOM 1523 C CA . MET A 1 189 ? 0.429 25.609 4.129 1 97.62 189 MET A CA 1
ATOM 1524 C C . MET A 1 189 ? 1.842 25.219 3.707 1 97.62 189 MET A C 1
ATOM 1526 O O . MET A 1 189 ? 2.818 25.828 4.16 1 97.62 189 MET A O 1
ATOM 1530 N N . LYS A 1 190 ? 1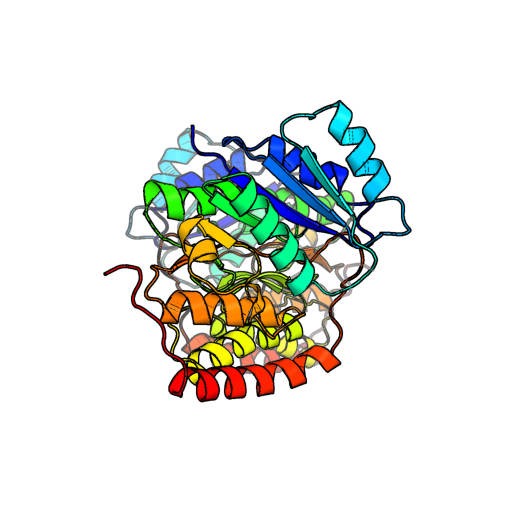.952 24.203 2.865 1 98.12 190 LYS A N 1
ATOM 1531 C CA . LYS A 1 190 ? 3.258 23.766 2.385 1 98.12 190 LYS A CA 1
ATOM 1532 C C . LYS A 1 190 ? 3.941 24.844 1.564 1 98.12 190 LYS A C 1
ATOM 1534 O O . LYS A 1 190 ? 5.133 25.109 1.739 1 98.12 190 LYS A O 1
ATOM 1539 N N . PHE A 1 191 ? 3.205 25.484 0.693 1 97.81 191 PHE A N 1
ATOM 1540 C CA . PHE A 1 191 ? 3.742 26.516 -0.174 1 97.81 191 PHE A CA 1
ATOM 1541 C C . PHE A 1 191 ? 4.281 27.688 0.649 1 97.81 191 PHE A C 1
ATOM 1543 O O . PHE A 1 191 ? 5.395 28.156 0.409 1 97.81 191 PHE A O 1
ATOM 1550 N N . THR A 1 192 ? 3.516 28.125 1.614 1 97.12 192 THR A N 1
ATOM 1551 C CA . THR A 1 192 ? 3.912 29.25 2.459 1 97.12 192 THR A CA 1
ATOM 1552 C C . THR A 1 192 ? 5.156 28.906 3.271 1 97.12 192 THR A C 1
ATOM 1554 O O . THR A 1 192 ? 6.09 29.703 3.357 1 97.12 192 THR A O 1
ATOM 1557 N N . ALA A 1 193 ? 5.145 27.688 3.861 1 98.06 193 ALA A N 1
ATOM 1558 C CA . ALA A 1 193 ? 6.324 27.234 4.598 1 98.06 193 ALA A CA 1
ATOM 1559 C C . ALA A 1 193 ? 7.555 27.219 3.699 1 98.06 193 ALA A C 1
ATOM 1561 O O . ALA A 1 193 ? 8.633 27.656 4.102 1 98.06 193 ALA A O 1
ATOM 1562 N N . TRP A 1 194 ? 7.375 26.672 2.504 1 97.81 194 TRP A N 1
ATOM 1563 C CA . TRP A 1 194 ? 8.453 26.609 1.524 1 97.81 194 TRP A CA 1
ATOM 1564 C C . TRP A 1 194 ? 8.945 28 1.154 1 97.81 194 TRP A C 1
ATOM 1566 O O . TRP A 1 194 ? 10.156 28.25 1.114 1 97.81 194 TRP A O 1
ATOM 1576 N N . LYS A 1 195 ? 8.094 28.984 0.939 1 96.94 195 LYS A N 1
ATOM 1577 C CA . LYS A 1 195 ? 8.445 30.359 0.578 1 96.94 195 LYS A CA 1
ATOM 1578 C C . LYS A 1 195 ? 9.195 31.047 1.711 1 96.94 195 LYS A C 1
ATOM 1580 O O . LYS A 1 195 ? 10.062 31.891 1.465 1 96.94 195 LYS A O 1
ATOM 1585 N N . LEU A 1 196 ? 8.867 30.688 2.9 1 97.06 196 LEU A N 1
ATOM 1586 C CA . LEU A 1 196 ? 9.492 31.297 4.07 1 97.06 196 LEU A CA 1
ATOM 1587 C C . LEU A 1 196 ? 10.883 30.719 4.312 1 97.06 196 LEU A C 1
ATOM 1589 O O . LEU A 1 196 ? 11.609 31.172 5.199 1 97.06 196 LEU A O 1
ATOM 1593 N N . GLY A 1 197 ? 11.188 29.641 3.615 1 96.75 197 GLY A N 1
ATOM 1594 C CA . GLY A 1 197 ? 12.539 29.109 3.645 1 96.75 197 GLY A CA 1
ATOM 1595 C C . GLY A 1 197 ? 12.711 27.953 4.613 1 96.75 197 GLY A C 1
ATOM 1596 O O . GLY A 1 197 ? 13.828 27.578 4.953 1 96.75 197 GLY A O 1
ATOM 1597 N N . PHE A 1 198 ? 11.609 27.406 5.055 1 98.12 198 PHE A N 1
ATOM 1598 C CA . PHE A 1 198 ? 11.695 26.297 6 1 98.12 198 PHE A CA 1
ATOM 1599 C C . PHE A 1 198 ? 12.086 25 5.293 1 98.12 198 PHE A C 1
ATOM 1601 O O . PHE A 1 198 ? 11.734 24.797 4.129 1 98.12 198 PHE A O 1
ATOM 1608 N N . ASP A 1 199 ? 12.805 24.188 6.047 1 98.31 199 ASP A N 1
ATOM 1609 C CA . ASP A 1 199 ? 13.195 22.875 5.535 1 98.31 199 ASP A CA 1
ATOM 1610 C C . ASP A 1 199 ? 12.047 21.875 5.641 1 98.31 199 ASP A C 1
ATOM 1612 O O . ASP A 1 199 ? 11.586 21.562 6.742 1 98.31 199 ASP A O 1
ATOM 1616 N N . ILE A 1 200 ? 11.594 21.375 4.484 1 98.69 200 ILE A N 1
ATOM 1617 C CA . ILE A 1 200 ? 10.477 20.438 4.418 1 98.69 200 ILE A CA 1
ATOM 1618 C C . ILE A 1 200 ? 10.969 19.062 3.971 1 98.69 200 ILE A C 1
ATOM 1620 O O . ILE A 1 200 ? 11.633 18.953 2.939 1 98.69 200 ILE A O 1
ATOM 1624 N N . MET A 1 201 ? 10.672 18.062 4.762 1 98.81 201 MET A N 1
ATOM 1625 C CA . MET A 1 201 ? 11.094 16.703 4.441 1 98.81 201 MET A CA 1
ATOM 1626 C C . MET A 1 201 ? 9.891 15.781 4.242 1 98.81 201 MET A C 1
ATOM 1628 O O . MET A 1 201 ? 8.906 15.875 4.984 1 98.81 201 MET A O 1
ATOM 1632 N N . GLU A 1 202 ? 9.938 14.938 3.229 1 98.88 202 GLU A N 1
ATOM 1633 C CA . GLU A 1 202 ? 8.906 13.938 3.012 1 98.88 202 GLU A CA 1
ATOM 1634 C C . GLU A 1 202 ? 9.328 12.578 3.561 1 98.88 202 GLU A C 1
ATOM 1636 O O . GLU A 1 202 ? 10.469 12.148 3.363 1 98.88 202 GLU A O 1
ATOM 1641 N N . VAL A 1 203 ? 8.422 12.023 4.262 1 98.75 203 VAL A N 1
ATOM 1642 C CA . VAL A 1 203 ? 8.555 10.672 4.777 1 98.75 203 VAL A CA 1
ATOM 1643 C C . VAL A 1 203 ? 7.539 9.758 4.094 1 98.75 203 VAL A C 1
ATOM 1645 O O . VAL A 1 203 ? 6.336 10.031 4.113 1 98.75 203 VAL A O 1
ATOM 1648 N N . PRO A 1 204 ? 8.055 8.672 3.461 1 98.56 204 PRO A N 1
ATOM 1649 C CA . PRO A 1 204 ? 7.078 7.797 2.805 1 98.56 204 PRO A CA 1
ATOM 1650 C C . PRO A 1 204 ? 6.129 7.125 3.793 1 98.56 204 PRO A C 1
ATOM 1652 O O . PRO A 1 204 ? 6.562 6.625 4.832 1 98.56 204 PRO A O 1
ATOM 1655 N N . ILE A 1 205 ? 4.855 7.16 3.486 1 98.62 205 ILE A N 1
ATOM 1656 C CA . ILE A 1 205 ? 3.85 6.449 4.27 1 98.62 205 ILE A CA 1
ATOM 1657 C C . ILE A 1 205 ? 2.906 5.695 3.334 1 98.62 205 ILE A C 1
ATOM 1659 O O . ILE A 1 205 ? 2.816 6.012 2.145 1 98.62 205 ILE A O 1
ATOM 1663 N N . ILE A 1 206 ? 2.279 4.676 3.871 1 98.25 206 ILE A N 1
ATOM 1664 C CA . ILE A 1 206 ? 1.222 3.967 3.162 1 98.25 206 ILE A CA 1
ATOM 1665 C C . ILE A 1 206 ? -0.137 4.555 3.537 1 98.25 206 ILE A C 1
ATOM 1667 O O . ILE A 1 206 ? -0.465 4.664 4.723 1 98.25 206 ILE A O 1
ATOM 1671 N N . PHE A 1 207 ? -0.843 4.988 2.527 1 98.38 207 PHE A N 1
ATOM 1672 C CA . PHE A 1 207 ? -2.168 5.543 2.777 1 98.38 207 PHE A CA 1
ATOM 1673 C C . PHE A 1 207 ? -3.254 4.562 2.357 1 98.38 207 PHE A C 1
ATOM 1675 O O . PHE A 1 207 ? -3.354 4.203 1.183 1 98.38 207 PHE A O 1
ATOM 1682 N N . THR A 1 208 ? -4.02 4.125 3.271 1 97.06 208 THR A N 1
ATOM 1683 C CA . THR A 1 208 ? -5.074 3.145 3.037 1 97.06 208 THR A CA 1
ATOM 1684 C C . THR A 1 208 ? -6.441 3.818 3.002 1 97.06 208 THR A C 1
ATOM 1686 O O . THR A 1 208 ? -6.75 4.652 3.855 1 97.06 208 THR A O 1
ATOM 1689 N N . ASP A 1 209 ? -7.172 3.402 2.049 1 93.31 209 ASP A N 1
ATOM 1690 C CA . ASP A 1 209 ? -8.531 3.936 2.029 1 93.31 209 ASP A CA 1
ATOM 1691 C C . ASP A 1 209 ? -9.297 3.525 3.285 1 93.31 209 ASP A C 1
ATOM 1693 O O . ASP A 1 209 ? -9.039 2.467 3.861 1 93.31 209 ASP A O 1
ATOM 1697 N N . ARG A 1 210 ? -10.211 4.398 3.688 1 86.5 210 ARG A N 1
ATOM 1698 C CA . ARG A 1 210 ? -10.914 4.203 4.953 1 86.5 210 ARG A CA 1
ATOM 1699 C C . ARG A 1 210 ? -11.742 2.924 4.926 1 86.5 210 ARG A C 1
ATOM 1701 O O . ARG A 1 210 ? -12.281 2.549 3.881 1 86.5 210 ARG A O 1
ATOM 1708 N N . LYS A 1 211 ? -11.836 2.326 6.109 1 76.75 211 LYS A N 1
ATOM 1709 C CA . LYS A 1 211 ? -12.625 1.108 6.254 1 76.75 211 LYS A CA 1
ATOM 1710 C C . LYS A 1 211 ? -14.031 1.426 6.758 1 76.75 211 LYS A C 1
ATOM 1712 O O . LYS A 1 211 ? -15.008 0.794 6.34 1 76.75 211 LYS A O 1
ATOM 1717 N N . GLN A 1 212 ? -14.016 2.461 7.598 1 77.69 212 GLN A N 1
ATOM 1718 C CA . GLN A 1 212 ? -15.281 2.822 8.227 1 77.69 212 GLN A CA 1
ATOM 1719 C C . GLN A 1 212 ? -15.617 4.293 7.98 1 77.69 212 GLN A C 1
ATOM 1721 O O . GLN A 1 212 ? -14.727 5.141 7.938 1 77.69 212 GLN A O 1
ATOM 1726 N N . GLY A 1 213 ? -16.891 4.594 7.883 1 77 213 GLY A N 1
ATOM 1727 C CA . GLY A 1 213 ? -17.344 5.965 7.719 1 77 213 GLY A CA 1
ATOM 1728 C C . GLY A 1 213 ? -17.359 6.418 6.27 1 77 213 GLY A C 1
ATOM 1729 O O . GLY A 1 213 ? -17.031 5.645 5.367 1 77 213 GLY A O 1
ATOM 1730 N N . ALA A 1 214 ? -17.875 7.539 6.031 1 76.5 214 ALA A N 1
ATOM 1731 C CA . ALA A 1 214 ? -18.016 8.062 4.676 1 76.5 214 ALA A CA 1
ATOM 1732 C C . ALA A 1 214 ? -17.031 9.203 4.422 1 76.5 214 ALA A C 1
ATOM 1734 O O . ALA A 1 214 ? -16.688 9.953 5.34 1 76.5 214 ALA A O 1
ATOM 1735 N N . SER A 1 215 ? -16.625 9.227 3.146 1 76.69 215 SER A N 1
ATOM 1736 C CA . SER A 1 215 ? -15.758 10.328 2.758 1 76.69 215 SER A CA 1
ATOM 1737 C C . SER A 1 215 ? -16.531 11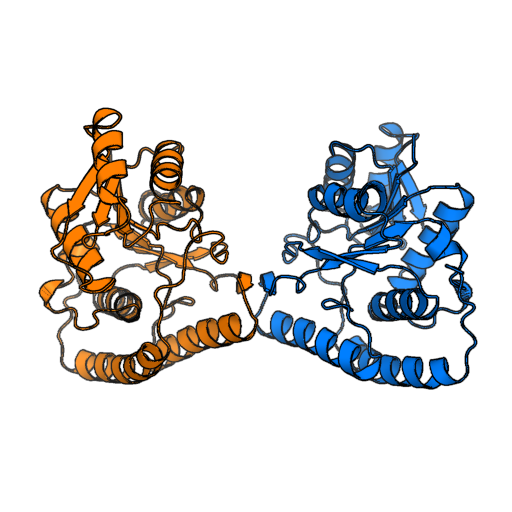.648 2.723 1 76.69 215 SER A C 1
ATOM 1739 O O . SER A 1 215 ? -17.719 11.672 2.381 1 76.69 215 SER A O 1
ATOM 1741 N N . LYS A 1 216 ? -15.789 12.672 3.184 1 68.69 216 LYS A N 1
ATOM 1742 C CA . LYS A 1 216 ? -16.406 13.992 3.24 1 68.69 216 LYS A CA 1
ATOM 1743 C C . LYS A 1 216 ? -15.984 14.852 2.051 1 68.69 216 LYS A C 1
ATOM 1745 O O . LYS A 1 216 ? -16.312 16.031 1.983 1 68.69 216 LYS A O 1
ATOM 1750 N N . MET A 1 217 ? -15.234 14.242 1.01 1 66.75 217 MET A N 1
ATOM 1751 C CA . MET A 1 217 ? -14.734 15.008 -0.131 1 66.75 217 MET A CA 1
ATOM 1752 C C . MET A 1 217 ? -15.781 15.07 -1.24 1 66.75 217 MET A C 1
ATOM 1754 O O . MET A 1 217 ? -16.453 14.078 -1.521 1 66.75 217 MET A O 1
ATOM 1758 N N . SER A 1 218 ? -16.156 16.344 -1.694 1 61.34 218 SER A N 1
ATOM 1759 C CA . SER A 1 218 ? -17.094 16.5 -2.801 1 61.34 218 SER A CA 1
ATOM 1760 C C . SER A 1 218 ? -16.375 16.969 -4.066 1 61.34 218 SER A C 1
ATOM 1762 O O . SER A 1 218 ? -15.328 17.609 -3.994 1 61.34 218 SER A O 1
ATOM 1764 N N . GLY A 1 219 ? -16.719 16.484 -5.301 1 57.25 219 GLY A N 1
ATOM 1765 C CA . GLY A 1 219 ? -16.172 16.781 -6.617 1 57.25 219 GLY A CA 1
ATOM 1766 C C . GLY A 1 219 ? -16.047 18.266 -6.895 1 57.25 219 GLY A C 1
ATOM 1767 O O . GLY A 1 219 ? -15.094 18.703 -7.543 1 57.25 219 GLY A O 1
ATOM 1768 N N . GLY A 1 220 ? -16.984 19.141 -6.621 1 57.12 220 GLY A N 1
ATOM 1769 C CA . GLY A 1 220 ? -16.953 20.562 -6.883 1 57.12 220 GLY A CA 1
ATOM 1770 C C . GLY A 1 220 ? -15.734 21.25 -6.277 1 57.12 220 GLY A C 1
ATOM 1771 O O . GLY A 1 220 ? -15.227 22.219 -6.832 1 57.12 220 GLY A O 1
ATOM 1772 N N . ILE A 1 221 ? -15.148 20.625 -5.32 1 61.22 221 ILE A N 1
ATOM 1773 C CA . ILE A 1 221 ? -14.047 21.188 -4.543 1 61.22 221 ILE A CA 1
ATOM 1774 C C . ILE A 1 221 ? -12.75 21.062 -5.332 1 61.22 221 ILE A C 1
ATOM 1776 O O . ILE A 1 221 ? -11.883 21.938 -5.25 1 61.22 221 ILE A O 1
ATOM 1780 N N . PHE A 1 222 ? -12.766 20.266 -6.355 1 66.88 222 PHE A N 1
ATOM 1781 C CA . PHE A 1 222 ? -11.531 20 -7.082 1 66.88 222 PHE A CA 1
ATOM 1782 C C . PHE A 1 222 ? -11.227 21.125 -8.055 1 66.88 222 PHE A C 1
ATOM 1784 O O . PHE A 1 222 ? -10.094 21.609 -8.125 1 66.88 222 PHE A O 1
ATOM 1791 N N . ASN A 1 223 ? -12.18 21.688 -8.75 1 69.75 223 ASN A N 1
ATOM 1792 C CA . ASN A 1 223 ? -11.953 22.766 -9.711 1 69.75 223 ASN A CA 1
ATOM 1793 C C . ASN A 1 223 ? -11.508 24.047 -9.008 1 69.75 223 ASN A C 1
ATOM 1795 O O . ASN A 1 223 ? -10.602 24.734 -9.484 1 69.75 223 ASN A O 1
ATOM 1799 N N . GLU A 1 224 ? -12.109 24.281 -7.965 1 74.75 224 GLU A N 1
ATOM 1800 C CA . GLU A 1 224 ? -11.742 25.469 -7.184 1 74.75 224 GLU A CA 1
ATOM 1801 C C . GLU A 1 224 ? -10.312 25.359 -6.664 1 74.75 224 GLU A C 1
ATOM 1803 O O . GLU A 1 224 ? -9.57 26.344 -6.645 1 74.75 224 GLU A O 1
ATOM 1808 N N . ALA A 1 225 ? -9.977 24.172 -6.418 1 78.25 225 ALA A N 1
ATOM 1809 C CA . ALA A 1 225 ? -8.617 23.969 -5.914 1 78.25 225 ALA A CA 1
ATOM 1810 C C . ALA A 1 225 ? -7.586 24.188 -7.016 1 78.25 225 ALA A C 1
ATOM 1812 O O . ALA A 1 225 ? -6.539 24.797 -6.777 1 78.25 225 ALA A O 1
ATOM 1813 N N . VAL A 1 226 ? -7.945 23.875 -8.203 1 83.38 226 VAL A N 1
ATOM 1814 C CA . VAL A 1 226 ? -7.031 24.016 -9.336 1 83.38 226 VAL A CA 1
ATOM 1815 C C . VAL A 1 226 ? -6.742 25.484 -9.594 1 83.38 226 VAL A C 1
ATOM 1817 O O . VAL A 1 226 ? -5.582 25.906 -9.672 1 83.38 226 VAL A O 1
ATOM 1820 N N . TRP A 1 227 ? -7.797 26.281 -9.664 1 89 227 TRP A N 1
ATOM 1821 C CA . TRP A 1 227 ? -7.633 27.703 -9.914 1 89 227 TRP A CA 1
ATOM 1822 C C . TRP A 1 227 ? -7.023 28.406 -8.703 1 89 227 TRP A C 1
ATOM 1824 O O . TRP A 1 227 ? -6.27 29.375 -8.852 1 89 227 TRP A O 1
ATOM 1834 N N . GLY A 1 228 ? -7.34 27.922 -7.637 1 91.19 228 GLY A N 1
ATOM 1835 C CA . GLY A 1 228 ? -6.82 28.484 -6.406 1 91.19 228 GLY A CA 1
ATOM 1836 C C . GLY A 1 228 ? -5.309 28.406 -6.301 1 91.19 228 GLY A C 1
ATOM 1837 O O . GLY A 1 228 ? -4.656 29.328 -5.82 1 91.19 228 GLY A O 1
ATOM 1838 N N . VAL A 1 229 ? -4.789 27.359 -6.82 1 94.44 229 VAL A N 1
ATOM 1839 C CA . VAL A 1 229 ? -3.346 27.156 -6.77 1 94.44 229 VAL A CA 1
ATOM 1840 C C . VAL A 1 229 ? -2.646 28.172 -7.68 1 94.44 229 VAL A C 1
ATOM 1842 O O . VAL A 1 229 ? -1.616 28.734 -7.312 1 94.44 229 VAL A O 1
ATOM 1845 N N . ILE A 1 230 ? -3.182 28.438 -8.797 1 95 230 ILE A N 1
ATOM 1846 C CA . ILE A 1 230 ? -2.623 29.422 -9.719 1 95 230 ILE A CA 1
ATOM 1847 C C . ILE A 1 230 ? -2.658 30.812 -9.078 1 95 230 ILE A C 1
ATOM 1849 O O . ILE A 1 230 ? -1.659 31.531 -9.086 1 95 230 ILE A O 1
ATOM 1853 N N . LYS A 1 231 ? -3.77 31.109 -8.523 1 94 231 LYS A N 1
ATOM 1854 C CA . LYS A 1 231 ? -3.914 32.406 -7.844 1 94 231 LYS A CA 1
ATOM 1855 C C . LYS A 1 231 ? -2.912 32.531 -6.699 1 94 231 LYS A C 1
ATOM 1857 O O . LYS A 1 231 ? -2.314 33.594 -6.512 1 94 231 LYS A O 1
ATOM 1862 N N . MET A 1 232 ? -2.797 31.484 -5.969 1 94.12 232 MET A N 1
ATOM 1863 C CA . MET A 1 232 ? -1.839 31.453 -4.867 1 94.12 232 MET A CA 1
ATOM 1864 C C . MET A 1 232 ? -0.429 31.766 -5.367 1 94.12 232 MET A C 1
ATOM 1866 O O . MET A 1 232 ? 0.279 32.562 -4.773 1 94.12 232 MET A O 1
ATOM 1870 N N . LYS A 1 233 ? -0.049 31.156 -6.461 1 94.69 233 LYS A N 1
ATOM 1871 C CA . LYS A 1 233 ? 1.276 31.391 -7.031 1 94.69 233 LYS A CA 1
ATOM 1872 C C . LYS A 1 233 ? 1.439 32.844 -7.496 1 94.69 233 LYS A C 1
ATOM 1874 O O . LYS A 1 233 ? 2.436 33.469 -7.176 1 94.69 233 LYS A O 1
ATOM 1879 N N . VAL A 1 234 ? 0.462 33.344 -8.164 1 94.44 234 VAL A N 1
ATOM 1880 C CA . VAL A 1 234 ? 0.516 34.688 -8.688 1 94.44 234 VAL A CA 1
ATOM 1881 C C . VAL A 1 234 ? 0.586 35.688 -7.527 1 94.44 234 VAL A C 1
ATOM 1883 O O . VAL A 1 234 ? 1.396 36.625 -7.551 1 94.44 234 VAL A O 1
ATOM 1886 N N . ASN A 1 235 ? -0.205 35.438 -6.5 1 93.12 235 ASN A N 1
ATOM 1887 C CA . ASN A 1 235 ? -0.203 36.312 -5.332 1 93.12 235 ASN A CA 1
ATOM 1888 C C . ASN A 1 235 ? 1.147 36.312 -4.621 1 93.12 235 ASN A C 1
ATOM 1890 O O . ASN A 1 235 ? 1.558 37.312 -4.035 1 93.12 235 ASN A O 1
ATOM 1894 N N . SER A 1 236 ? 1.78 35.219 -4.688 1 92.56 236 SER A N 1
ATOM 1895 C CA . SER A 1 236 ? 3.055 35.062 -3.994 1 92.56 236 SER A CA 1
ATOM 1896 C C . SER A 1 236 ? 4.121 35.969 -4.598 1 92.56 236 SER A C 1
ATOM 1898 O O . SER A 1 236 ? 5.121 36.281 -3.947 1 92.56 236 SER A O 1
ATOM 1900 N N . TRP A 1 237 ? 3.92 36.375 -5.852 1 91.44 237 TRP A N 1
ATOM 1901 C CA . TRP A 1 237 ? 4.867 37.281 -6.504 1 91.44 237 TRP A CA 1
ATOM 1902 C C . TRP A 1 237 ? 4.809 38.656 -5.883 1 91.44 237 TRP A C 1
ATOM 1904 O O . TRP A 1 237 ? 5.75 39.469 -6.012 1 91.44 237 TRP A O 1
ATOM 1914 N N . PHE A 1 238 ? 3.73 38.906 -5.184 1 89.38 238 PHE A N 1
ATOM 1915 C CA . PHE A 1 238 ? 3.52 40.25 -4.656 1 89.38 238 PHE A CA 1
ATOM 1916 C C . PHE A 1 238 ? 3.596 40.25 -3.135 1 89.38 238 PHE A C 1
ATOM 1918 O O . PHE A 1 238 ? 3.381 41.281 -2.498 1 89.38 238 PHE A O 1
ATOM 1925 N N . LYS A 1 239 ? 3.713 39.188 -2.598 1 86.88 239 LYS A N 1
ATOM 1926 C CA . LYS A 1 239 ? 3.811 39.031 -1.148 1 86.88 239 LYS A CA 1
ATOM 1927 C C . LYS A 1 239 ? 5.266 38.906 -0.708 1 86.88 239 LYS A C 1
ATOM 1929 O O . LYS A 1 239 ? 6.078 38.312 -1.42 1 86.88 239 LYS A O 1
ATOM 1934 N N . LYS A 1 240 ? 5.551 39.531 0.4 1 83.44 240 LYS A N 1
ATOM 1935 C CA . LYS A 1 240 ? 6.879 39.375 0.993 1 83.44 240 LYS A CA 1
ATOM 1936 C C . LYS A 1 240 ? 6.914 38.219 1.969 1 83.44 240 LYS A C 1
ATOM 1938 O O . LYS A 1 240 ? 5.996 38.031 2.775 1 83.44 240 LYS A O 1
ATOM 1943 N N . TYR A 1 241 ? 7.812 37.375 1.754 1 86.62 241 TYR A N 1
ATOM 1944 C CA . TYR A 1 241 ? 8.07 36.25 2.664 1 86.62 241 TYR A CA 1
ATOM 1945 C C . TYR A 1 241 ? 9.406 36.438 3.379 1 86.62 241 TYR A C 1
ATOM 1947 O O . TYR A 1 241 ? 10.461 36.156 2.812 1 86.62 241 TYR A O 1
ATOM 1955 N N . PRO A 1 242 ? 9.367 36.938 4.566 1 81.44 242 PRO A N 1
ATOM 1956 C CA . PRO A 1 242 ? 10.641 37.094 5.262 1 81.44 242 PRO A CA 1
ATOM 1957 C C . PRO A 1 242 ? 11.336 35.75 5.512 1 81.44 242 PRO A C 1
ATOM 1959 O O . PRO A 1 242 ? 10.672 34.75 5.785 1 81.44 242 PRO A O 1
ATOM 1962 N N . ASN A 1 243 ? 12.602 35.719 5.07 1 73.56 243 ASN A N 1
ATOM 1963 C CA . ASN A 1 243 ? 13.359 34.5 5.32 1 73.56 243 ASN A CA 1
ATOM 1964 C C . ASN A 1 243 ? 13.594 34.25 6.809 1 73.56 243 ASN A C 1
ATOM 1966 O O . ASN A 1 243 ? 14.305 35.031 7.453 1 73.56 243 ASN A O 1
ATOM 1970 N N . LYS A 1 244 ? 12.812 33.375 7.395 1 68.44 244 LYS A N 1
ATOM 1971 C CA . LYS A 1 244 ? 12.875 33.156 8.836 1 68.44 244 LYS A CA 1
ATOM 1972 C C . LYS A 1 244 ? 14 32.188 9.203 1 68.44 244 LYS A C 1
ATOM 1974 O O . LYS A 1 244 ? 14.328 32.031 10.375 1 68.44 244 LYS A O 1
ATOM 1979 N N . LYS A 1 245 ? 14.523 31.375 8.289 1 58.28 245 LYS A N 1
ATOM 1980 C CA . LYS A 1 245 ? 15.695 30.594 8.68 1 58.28 245 LYS A CA 1
ATOM 1981 C C . LYS A 1 245 ? 16.953 31.453 8.695 1 58.28 245 LYS A C 1
ATOM 1983 O O . LYS A 1 245 ? 18 31.031 9.188 1 58.28 245 LYS A O 1
ATOM 1988 N N . LYS A 1 246 ? 16.938 32.812 8.055 1 45.53 246 LYS A N 1
ATOM 1989 C CA . LYS A 1 246 ? 18.172 33.562 8.203 1 45.53 246 LYS A CA 1
ATOM 1990 C C . LYS A 1 246 ? 18.203 34.344 9.516 1 45.53 246 LYS A C 1
ATOM 1992 O O . LYS A 1 246 ? 17.156 34.781 9.992 1 45.53 246 LYS A O 1
ATOM 1997 N N . MET B 1 1 ? -2.938 -34.531 7.68 1 74.75 1 MET B N 1
ATOM 1998 C CA . MET B 1 1 ? -3.047 -33.094 7.5 1 74.75 1 MET B CA 1
ATOM 1999 C C . MET B 1 1 ? -2.717 -32.688 6.066 1 74.75 1 MET B C 1
ATOM 2001 O O . MET B 1 1 ? -1.912 -33.344 5.406 1 74.75 1 MET B O 1
ATOM 2005 N N . SER B 1 2 ? -3.441 -31.75 5.438 1 91.25 2 SER B N 1
ATOM 2006 C CA . SER B 1 2 ? -3.213 -31.391 4.039 1 91.25 2 SER B CA 1
ATOM 2007 C C . SER B 1 2 ? -1.793 -30.891 3.822 1 91.25 2 SER B C 1
ATOM 2009 O O . SER B 1 2 ? -1.252 -30.172 4.66 1 91.25 2 SER B O 1
ATOM 2011 N N . LYS B 1 3 ? -1.241 -31.375 2.826 1 97.38 3 LYS B N 1
ATOM 2012 C CA . LYS B 1 3 ? 0.122 -30.969 2.498 1 97.38 3 LYS B CA 1
ATOM 2013 C C . LYS B 1 3 ? 0.128 -29.703 1.643 1 97.38 3 LYS B C 1
ATOM 2015 O O . LYS B 1 3 ? -0.585 -29.625 0.641 1 97.38 3 LYS B O 1
ATOM 2020 N N . LYS B 1 4 ? 0.873 -28.719 2.119 1 98.81 4 LYS B N 1
ATOM 2021 C CA . LYS B 1 4 ? 0.999 -27.422 1.457 1 98.81 4 LYS B CA 1
ATOM 2022 C C . LYS B 1 4 ? 2.439 -27.172 1.021 1 98.81 4 LYS B C 1
ATOM 2024 O O . LYS B 1 4 ? 3.375 -27.391 1.79 1 98.81 4 LYS B O 1
ATOM 2029 N N . ILE B 1 5 ? 2.617 -26.75 -0.248 1 98.94 5 ILE B N 1
ATOM 2030 C CA . ILE B 1 5 ? 3.979 -26.484 -0.704 1 98.94 5 ILE B CA 1
ATOM 2031 C C . ILE B 1 5 ? 4.031 -25.141 -1.428 1 98.94 5 ILE B C 1
ATOM 2033 O O . ILE B 1 5 ? 3.152 -24.828 -2.234 1 98.94 5 ILE B O 1
ATOM 2037 N N . VAL B 1 6 ? 4.996 -24.359 -1.061 1 99 6 VAL B N 1
ATOM 2038 C CA . VAL B 1 6 ? 5.242 -23.078 -1.716 1 99 6 VAL B CA 1
ATOM 2039 C C . VAL B 1 6 ? 6.395 -23.219 -2.709 1 99 6 VAL B C 1
ATOM 2041 O O . VAL B 1 6 ? 7.516 -23.562 -2.326 1 99 6 VAL B O 1
ATOM 2044 N N . LEU B 1 7 ? 6.086 -23 -4.008 1 98.94 7 LEU B N 1
ATOM 2045 C CA . LEU B 1 7 ? 7.102 -23 -5.059 1 98.94 7 LEU B CA 1
ATOM 2046 C C . LEU B 1 7 ? 7.723 -21.625 -5.211 1 98.94 7 LEU B C 1
ATOM 2048 O O . LEU B 1 7 ? 7.012 -20.625 -5.41 1 98.94 7 LEU B O 1
ATOM 2052 N N . ILE B 1 8 ? 9.039 -21.562 -5.141 1 98.81 8 ILE B N 1
ATOM 2053 C CA . ILE B 1 8 ? 9.758 -20.297 -5.258 1 98.81 8 ILE B CA 1
ATOM 2054 C C . ILE B 1 8 ? 10.875 -20.438 -6.293 1 98.81 8 ILE B C 1
ATOM 2056 O O . ILE B 1 8 ? 11.938 -20.984 -6.004 1 98.81 8 ILE B O 1
ATOM 2060 N N . PRO B 1 9 ? 10.633 -19.922 -7.488 1 98.06 9 PRO B N 1
ATOM 2061 C CA . PRO B 1 9 ? 11.719 -19.875 -8.469 1 98.06 9 PRO B CA 1
ATOM 2062 C C . PRO B 1 9 ? 12.789 -18.844 -8.109 1 98.06 9 PRO B C 1
ATOM 2064 O O . PRO B 1 9 ? 12.469 -17.75 -7.629 1 98.06 9 PRO B O 1
ATOM 2067 N N . THR B 1 10 ? 14.047 -19.234 -8.344 1 97.31 10 THR B N 1
ATOM 2068 C CA . THR B 1 10 ? 15.102 -18.297 -7.988 1 97.31 10 THR B CA 1
ATOM 2069 C C . THR B 1 10 ? 16.141 -18.188 -9.102 1 97.31 10 THR B C 1
ATOM 2071 O O . THR B 1 10 ? 16.391 -19.172 -9.812 1 97.31 10 THR B O 1
ATOM 2074 N N . TYR B 1 11 ? 16.609 -17.031 -9.305 1 96 11 TYR B N 1
ATOM 2075 C CA . TYR B 1 11 ? 17.828 -16.688 -10.031 1 96 11 TYR B CA 1
ATOM 2076 C C . TYR B 1 11 ? 18.516 -15.484 -9.406 1 96 11 TYR B C 1
ATOM 2078 O O . TYR B 1 11 ? 18 -14.367 -9.477 1 96 11 TYR B O 1
ATOM 2086 N N . ASN B 1 12 ? 19.656 -15.633 -8.805 1 95.56 12 ASN B N 1
ATOM 2087 C CA . ASN B 1 12 ? 20.438 -14.578 -8.141 1 95.56 12 ASN B CA 1
ATOM 2088 C C . ASN B 1 12 ? 19.656 -13.961 -6.988 1 95.56 12 ASN B C 1
ATOM 2090 O O . ASN B 1 12 ? 19.469 -12.742 -6.945 1 95.56 12 ASN B O 1
ATOM 2094 N N . GLU B 1 13 ? 19.234 -14.805 -6.023 1 97.06 13 GLU B N 1
ATOM 2095 C CA . GLU B 1 13 ? 18.453 -14.336 -4.883 1 97.06 13 GLU B CA 1
ATOM 2096 C C . GLU B 1 13 ? 19.172 -14.609 -3.566 1 97.06 13 GLU B C 1
ATOM 2098 O O . GLU B 1 13 ? 18.547 -14.891 -2.551 1 97.06 13 GLU B O 1
ATOM 2103 N N . ARG B 1 14 ? 20.453 -14.555 -3.641 1 97.25 14 ARG B N 1
ATOM 2104 C CA . ARG B 1 14 ? 21.266 -14.883 -2.469 1 97.25 14 ARG B CA 1
ATOM 2105 C C . ARG B 1 14 ? 20.906 -13.984 -1.289 1 97.25 14 ARG B C 1
ATOM 2107 O O . ARG B 1 14 ? 20.891 -14.438 -0.141 1 97.25 14 ARG B O 1
ATOM 2114 N N . GLU B 1 15 ? 20.531 -12.758 -1.548 1 96.69 15 GLU B N 1
ATOM 2115 C CA . GLU B 1 15 ? 20.297 -11.789 -0.487 1 96.69 15 GLU B CA 1
ATOM 2116 C C . GLU B 1 15 ? 18.953 -12.031 0.195 1 96.69 15 GLU B C 1
ATOM 2118 O O . GLU B 1 15 ? 18.719 -11.57 1.317 1 96.69 15 GLU B O 1
ATOM 2123 N N . ASN B 1 16 ? 18.031 -12.812 -0.461 1 97.44 16 ASN B N 1
ATOM 2124 C CA . ASN B 1 16 ? 16.656 -12.938 0.034 1 97.44 16 ASN B CA 1
ATOM 2125 C C . ASN B 1 16 ? 16.359 -14.375 0.468 1 97.44 16 ASN B C 1
ATOM 2127 O O . ASN B 1 16 ? 15.461 -14.594 1.285 1 97.44 16 ASN B O 1
ATOM 2131 N N . ILE B 1 17 ? 17.062 -15.32 -0.04 1 98.38 17 ILE B N 1
ATOM 2132 C CA . ILE B 1 17 ? 16.578 -16.688 -0.112 1 98.38 17 ILE B CA 1
ATOM 2133 C C . ILE B 1 17 ? 16.438 -17.266 1.297 1 98.38 17 ILE B C 1
ATOM 2135 O O . ILE B 1 17 ? 15.43 -17.891 1.624 1 98.38 17 ILE B O 1
ATOM 2139 N N . GLU B 1 18 ? 17.453 -17.094 2.135 1 98.62 18 GLU B N 1
ATOM 2140 C CA . GLU B 1 18 ? 17.359 -17.656 3.48 1 98.62 18 GLU B CA 1
ATOM 2141 C C . GLU B 1 18 ? 16.219 -17.016 4.262 1 98.62 18 GLU B C 1
ATOM 2143 O O . GLU B 1 18 ? 15.406 -17.719 4.883 1 98.62 18 GLU B O 1
ATOM 2148 N N . ALA B 1 19 ? 16.172 -15.695 4.211 1 98.38 19 ALA B N 1
ATOM 2149 C CA . ALA B 1 19 ? 15.156 -14.961 4.961 1 98.38 19 ALA B CA 1
ATOM 2150 C C . ALA B 1 19 ? 13.758 -15.375 4.523 1 98.38 19 ALA B C 1
ATOM 2152 O O . ALA B 1 19 ? 12.875 -15.586 5.355 1 98.38 19 ALA B O 1
ATOM 2153 N N . ILE B 1 20 ? 13.523 -15.5 3.262 1 98.5 20 ILE B N 1
ATOM 2154 C CA . ILE B 1 20 ? 12.188 -15.805 2.75 1 98.5 20 ILE B CA 1
ATOM 2155 C C . ILE B 1 20 ? 11.781 -17.219 3.17 1 98.5 20 ILE B C 1
ATOM 2157 O O . ILE B 1 20 ? 10.633 -17.453 3.555 1 98.5 20 ILE B O 1
ATOM 2161 N N . ILE B 1 21 ? 12.695 -18.156 3.111 1 98.81 21 ILE B N 1
ATOM 2162 C CA . ILE B 1 21 ? 12.422 -19.531 3.51 1 98.81 21 ILE B CA 1
ATOM 2163 C C . ILE B 1 21 ? 12.023 -19.578 4.984 1 98.81 21 ILE B C 1
ATOM 2165 O O . ILE B 1 21 ? 10.984 -20.141 5.336 1 98.81 21 ILE B O 1
ATOM 2169 N N . ARG B 1 22 ? 12.805 -18.953 5.793 1 98.81 22 ARG B N 1
ATOM 2170 C CA . ARG B 1 22 ? 12.547 -18.969 7.23 1 98.81 22 ARG B CA 1
ATOM 2171 C C . ARG B 1 22 ? 11.219 -18.297 7.551 1 98.81 22 ARG B C 1
ATOM 2173 O O . ARG B 1 22 ? 10.469 -18.75 8.414 1 98.81 22 ARG B O 1
ATOM 2180 N N . THR B 1 23 ? 10.953 -17.203 6.867 1 98.75 23 THR B N 1
ATOM 2181 C CA . THR B 1 23 ? 9.703 -16.5 7.102 1 98.75 23 THR B CA 1
ATOM 2182 C C . THR B 1 23 ? 8.508 -17.375 6.715 1 98.75 23 THR B C 1
ATOM 2184 O O . THR B 1 23 ? 7.488 -17.375 7.41 1 98.75 23 THR B O 1
ATOM 2187 N N . VAL B 1 24 ? 8.602 -18.094 5.609 1 98.81 24 VAL B N 1
ATOM 2188 C CA . VAL B 1 24 ? 7.535 -19 5.195 1 98.81 24 VAL B CA 1
ATOM 2189 C C . VAL B 1 24 ? 7.34 -20.094 6.254 1 98.81 24 VAL B C 1
ATOM 2191 O O . VAL B 1 24 ? 6.211 -20.406 6.621 1 98.81 24 VAL B O 1
ATOM 2194 N N . PHE B 1 25 ? 8.414 -20.625 6.781 1 98.69 25 PHE B N 1
ATOM 2195 C CA . PHE B 1 25 ? 8.344 -21.703 7.758 1 98.69 25 PHE B CA 1
ATOM 2196 C C . PHE B 1 25 ? 7.77 -21.203 9.078 1 98.69 25 PHE B C 1
ATOM 2198 O O . PHE B 1 25 ? 7.25 -22 9.867 1 98.69 25 PHE B O 1
ATOM 2205 N N . ASP B 1 26 ? 7.867 -19.922 9.32 1 98.31 26 ASP B N 1
ATOM 2206 C CA . ASP B 1 26 ? 7.402 -19.328 10.57 1 98.31 26 ASP B CA 1
ATOM 2207 C C . ASP B 1 26 ? 5.906 -19.047 10.523 1 98.31 26 ASP B C 1
ATOM 2209 O O . ASP B 1 26 ? 5.328 -18.578 11.508 1 98.31 26 ASP B O 1
ATOM 2213 N N . GLN B 1 27 ? 5.254 -19.312 9.461 1 98.56 27 GLN B N 1
ATOM 2214 C CA . GLN B 1 27 ? 3.824 -19.047 9.352 1 98.56 27 GLN B CA 1
ATOM 2215 C C . GLN B 1 27 ? 3.02 -19.969 10.258 1 98.56 27 GLN B C 1
ATOM 2217 O O . GLN B 1 27 ? 3.492 -21.047 10.633 1 98.56 27 GLN B O 1
ATOM 2222 N N . PRO B 1 28 ? 1.738 -19.547 10.594 1 98.12 28 PRO B N 1
ATOM 2223 C CA . PRO B 1 28 ? 0.888 -20.375 11.461 1 98.12 28 PRO B CA 1
ATOM 2224 C C . PRO B 1 28 ? 0.559 -21.734 10.836 1 98.12 28 PRO B C 1
ATOM 2226 O O . PRO B 1 28 ? 0.562 -22.75 11.539 1 98.12 28 PRO B O 1
ATOM 2229 N N . TYR B 1 29 ? 0.232 -21.734 9.555 1 97.88 29 TYR B N 1
ATOM 2230 C CA . TYR B 1 29 ? 0.09 -23.016 8.859 1 97.88 29 TYR B CA 1
ATOM 2231 C C . TYR B 1 29 ? 1.452 -23.578 8.484 1 97.88 29 TYR B C 1
ATOM 2233 O O . TYR B 1 29 ? 2.383 -22.828 8.172 1 97.88 29 TYR B O 1
ATOM 2241 N N . GLU B 1 30 ? 1.518 -24.859 8.477 1 98.12 30 GLU B N 1
ATOM 2242 C CA . GLU B 1 30 ? 2.762 -25.5 8.078 1 98.12 30 GLU B CA 1
ATOM 2243 C C . GLU B 1 30 ? 2.883 -25.578 6.559 1 98.12 30 GLU B C 1
ATOM 2245 O O . GLU B 1 30 ? 2.074 -26.234 5.898 1 98.12 30 GLU B O 1
ATOM 2250 N N . PHE B 1 31 ? 3.885 -24.953 6.07 1 98.81 31 PHE B N 1
ATOM 2251 C CA . PHE B 1 31 ? 4.176 -24.984 4.641 1 98.81 31 PHE B CA 1
ATOM 2252 C C . PHE B 1 31 ? 5.496 -25.703 4.375 1 98.81 31 PHE B C 1
ATOM 2254 O O . PHE B 1 31 ? 6.438 -25.594 5.164 1 98.81 31 PHE B O 1
ATOM 2261 N N . HIS B 1 32 ? 5.5 -26.453 3.32 1 98.88 32 HIS B N 1
ATOM 2262 C CA . HIS B 1 32 ? 6.762 -26.875 2.715 1 98.88 32 HIS B CA 1
ATOM 2263 C C . HIS B 1 32 ? 7.215 -25.875 1.649 1 98.88 32 HIS B C 1
ATOM 2265 O O . HIS B 1 32 ? 6.422 -25.047 1.192 1 98.88 32 HIS B O 1
ATOM 2271 N N . VAL B 1 33 ? 8.508 -25.906 1.342 1 98.94 33 VAL B N 1
ATOM 2272 C CA . VAL B 1 33 ? 9.031 -25 0.329 1 98.94 33 VAL B CA 1
ATOM 2273 C C . VAL B 1 33 ? 9.836 -25.781 -0.705 1 98.94 33 VAL B C 1
ATOM 2275 O O . VAL B 1 33 ? 10.633 -26.656 -0.349 1 98.94 33 VAL B O 1
ATOM 2278 N N . LEU B 1 34 ? 9.562 -25.578 -1.944 1 98.94 34 LEU B N 1
ATOM 2279 C CA . LEU B 1 34 ? 10.406 -26.031 -3.043 1 98.94 34 LEU B CA 1
ATOM 2280 C C . LEU B 1 34 ? 11.055 -24.844 -3.756 1 98.94 34 LEU B C 1
ATOM 2282 O O . LEU B 1 34 ? 10.359 -24.016 -4.336 1 98.94 34 LEU B O 1
ATOM 2286 N N . ILE B 1 35 ? 12.367 -24.797 -3.639 1 98.94 35 ILE B N 1
ATOM 2287 C CA . ILE B 1 35 ? 13.133 -23.812 -4.402 1 98.94 35 ILE B CA 1
ATOM 2288 C C . ILE B 1 35 ? 13.484 -24.391 -5.777 1 98.94 35 ILE B C 1
ATOM 2290 O O . ILE B 1 35 ? 14.016 -25.5 -5.875 1 98.94 35 ILE B O 1
ATOM 2294 N N . ILE B 1 36 ? 13.07 -23.703 -6.824 1 98.75 36 ILE B N 1
ATOM 2295 C CA . ILE B 1 36 ? 13.461 -24.047 -8.188 1 98.75 36 ILE B CA 1
ATOM 2296 C C . ILE B 1 36 ? 14.5 -23.047 -8.695 1 98.75 36 ILE B C 1
ATOM 2298 O O . ILE B 1 36 ? 14.156 -21.953 -9.148 1 98.75 36 ILE B O 1
ATOM 2302 N N . ASP B 1 37 ? 15.75 -23.438 -8.68 1 98.31 37 ASP B N 1
ATOM 2303 C CA . ASP B 1 37 ? 16.844 -22.516 -8.961 1 98.31 37 ASP B CA 1
ATOM 2304 C C . ASP B 1 37 ? 17.359 -22.688 -10.383 1 98.31 37 ASP B C 1
ATOM 2306 O O . ASP B 1 37 ? 17.641 -23.812 -10.812 1 98.31 37 ASP B O 1
ATOM 2310 N N . ASP B 1 38 ? 17.453 -21.594 -11.031 1 96.5 38 ASP B N 1
ATOM 2311 C CA . ASP B 1 38 ? 17.922 -21.578 -12.414 1 96.5 38 ASP B CA 1
ATOM 2312 C C . ASP B 1 38 ? 19.438 -21.453 -12.469 1 96.5 38 ASP B C 1
ATOM 2314 O O . ASP B 1 38 ? 19.969 -20.562 -13.148 1 96.5 38 ASP B O 1
ATOM 2318 N N . ASN B 1 39 ? 20.062 -22.297 -11.789 1 96.38 39 ASN B N 1
ATOM 2319 C CA . ASN B 1 39 ? 21.516 -22.344 -11.773 1 96.38 39 ASN B CA 1
ATOM 2320 C C . ASN B 1 39 ? 22.109 -20.969 -11.445 1 96.38 39 ASN B C 1
ATOM 2322 O O . ASN B 1 39 ? 22.938 -20.453 -12.195 1 96.38 39 ASN B O 1
ATOM 2326 N N . SER B 1 40 ? 21.75 -20.422 -10.32 1 96.5 40 SER B N 1
ATOM 2327 C CA . SER B 1 40 ? 22.234 -19.125 -9.867 1 96.5 40 SER B CA 1
ATOM 2328 C C . SER B 1 40 ? 23.734 -19.141 -9.641 1 96.5 40 SER B C 1
ATOM 2330 O O . SER B 1 40 ? 24.25 -19.984 -8.906 1 96.5 40 SER B O 1
ATOM 2332 N N . PRO B 1 41 ? 24.391 -18.203 -10.234 1 96.25 41 PRO B N 1
ATOM 2333 C CA . PRO B 1 41 ? 25.828 -18.156 -10.016 1 96.25 41 PRO B CA 1
ATOM 2334 C C . PRO B 1 41 ? 26.203 -17.5 -8.68 1 96.25 41 PRO B C 1
ATOM 2336 O O . PRO B 1 41 ? 27.359 -17.562 -8.266 1 96.25 41 PRO B O 1
ATOM 2339 N N . ASP B 1 42 ? 25.344 -16.922 -7.965 1 96.5 42 ASP B N 1
ATOM 2340 C CA . ASP B 1 42 ? 25.656 -16.078 -6.812 1 96.5 42 ASP B CA 1
ATOM 2341 C C . ASP B 1 42 ? 25.641 -16.891 -5.523 1 96.5 42 ASP B C 1
ATOM 2343 O O . ASP B 1 42 ? 25.781 -16.344 -4.43 1 96.5 42 ASP B O 1
ATOM 2347 N N . GLY B 1 43 ? 25.422 -18.188 -5.586 1 97.25 43 GLY B N 1
ATOM 2348 C CA . GLY B 1 43 ? 25.422 -19.031 -4.406 1 97.25 43 GLY B CA 1
ATOM 2349 C C . GLY B 1 43 ? 24.047 -19.266 -3.822 1 97.25 43 GLY B C 1
ATOM 2350 O O . GLY B 1 43 ? 23.906 -19.844 -2.744 1 97.25 43 GLY B O 1
ATOM 2351 N N . THR B 1 44 ? 22.984 -18.875 -4.488 1 98.06 44 THR B N 1
ATOM 2352 C CA . THR B 1 44 ? 21.625 -19.047 -3.998 1 98.06 44 THR B CA 1
ATOM 2353 C C . THR B 1 44 ? 21.344 -20.5 -3.66 1 98.06 44 THR B C 1
ATOM 2355 O O . THR B 1 44 ? 20.922 -20.812 -2.549 1 98.06 44 THR B O 1
ATOM 2358 N N . ALA B 1 45 ? 21.688 -21.375 -4.535 1 98.31 45 ALA B N 1
ATOM 2359 C CA . ALA B 1 45 ? 21.406 -22.797 -4.344 1 98.31 45 ALA B CA 1
ATOM 2360 C C . ALA B 1 45 ? 22.203 -23.359 -3.166 1 98.31 45 ALA B C 1
ATOM 2362 O O . ALA B 1 45 ? 21.703 -24.219 -2.432 1 98.31 45 ALA B O 1
ATOM 2363 N N . SER B 1 46 ? 23.406 -22.875 -2.99 1 98.44 46 SER B N 1
ATOM 2364 C CA . SER B 1 46 ? 24.25 -23.344 -1.893 1 98.44 46 SER B CA 1
ATOM 2365 C C . SER B 1 46 ? 23.641 -23 -0.541 1 98.44 46 SER B C 1
ATOM 2367 O O . SER B 1 46 ? 23.688 -23.812 0.391 1 98.44 46 SER B O 1
ATOM 2369 N N . ILE B 1 47 ? 23.094 -21.828 -0.458 1 98.69 47 ILE B N 1
ATOM 2370 C CA . ILE B 1 47 ? 22.438 -21.406 0.773 1 98.69 47 ILE B CA 1
ATOM 2371 C C . ILE B 1 47 ? 21.25 -22.328 1.063 1 98.69 47 ILE B C 1
ATOM 2373 O O . ILE B 1 47 ? 21.062 -22.75 2.201 1 98.69 47 ILE B O 1
ATOM 2377 N N . VAL B 1 48 ? 20.5 -22.641 0.055 1 98.81 48 VAL B N 1
ATOM 2378 C CA . VAL B 1 48 ? 19.328 -23.5 0.207 1 98.81 48 VAL B CA 1
ATOM 2379 C C . VAL B 1 48 ? 19.781 -24.891 0.663 1 98.81 48 VAL B C 1
ATOM 2381 O O . VAL B 1 48 ? 19.188 -25.469 1.579 1 98.81 48 VAL B O 1
ATOM 2384 N N . SER B 1 49 ? 20.812 -25.438 0.075 1 98.5 49 SER B N 1
ATOM 2385 C CA . SER B 1 49 ? 21.344 -26.75 0.427 1 98.5 49 SER B CA 1
ATOM 2386 C C . SER B 1 49 ? 21.75 -26.812 1.896 1 98.5 49 SER B C 1
ATOM 2388 O O . SER B 1 49 ? 21.469 -27.797 2.582 1 98.5 49 SER B O 1
ATOM 2390 N N . LYS B 1 50 ? 22.375 -25.797 2.256 1 98.38 50 LYS B N 1
ATOM 2391 C CA . LYS B 1 50 ? 22.766 -25.734 3.662 1 98.38 50 LYS B CA 1
ATOM 2392 C C . LYS B 1 50 ? 21.547 -25.719 4.57 1 98.38 50 LYS B C 1
ATOM 2394 O O . LYS B 1 50 ? 21.516 -26.406 5.594 1 98.38 50 LYS B O 1
ATOM 2399 N N . LEU B 1 51 ? 20.531 -24.922 4.211 1 98.5 51 LEU B N 1
ATOM 2400 C CA . LEU B 1 51 ? 19.312 -24.797 5.004 1 98.5 51 LEU B CA 1
ATOM 2401 C C . LEU B 1 51 ? 18.547 -26.125 5.035 1 98.5 51 LEU B C 1
ATOM 2403 O O . LEU B 1 51 ? 17.828 -26.406 5.996 1 98.5 51 LEU B O 1
ATOM 2407 N N . GLN B 1 52 ? 18.672 -26.953 4.004 1 98.5 52 GLN B N 1
ATOM 2408 C CA . GLN B 1 52 ? 18 -28.25 3.938 1 98.5 52 GLN B CA 1
ATOM 2409 C C . GLN B 1 52 ? 18.406 -29.141 5.109 1 98.5 52 GLN B C 1
ATOM 2411 O O . GLN B 1 52 ? 17.625 -29.969 5.57 1 98.5 52 GLN B O 1
ATOM 2416 N N . LYS B 1 53 ? 19.609 -28.969 5.555 1 98.12 53 LYS B N 1
ATOM 2417 C CA . LYS B 1 53 ? 20.062 -29.734 6.703 1 98.12 53 LYS B CA 1
ATOM 2418 C C . LYS B 1 53 ? 19.25 -29.422 7.949 1 98.12 53 LYS B C 1
ATOM 2420 O O . LYS B 1 53 ? 19.031 -30.281 8.797 1 98.12 53 LYS B O 1
ATOM 2425 N N . GLU B 1 54 ? 18.828 -28.188 8.039 1 97.62 54 GLU B N 1
ATOM 2426 C CA . GLU B 1 54 ? 18.016 -27.734 9.164 1 97.62 54 GLU B CA 1
ATOM 2427 C C . GLU B 1 54 ? 16.547 -28.156 8.977 1 97.62 54 GLU B C 1
ATOM 2429 O O . GLU B 1 54 ? 15.844 -28.391 9.953 1 97.62 54 GLU B O 1
ATOM 2434 N N . PHE B 1 55 ? 16.109 -28.219 7.754 1 97.88 55 PHE B N 1
ATOM 2435 C CA . PHE B 1 55 ? 14.719 -28.516 7.441 1 97.88 55 PHE B CA 1
ATOM 2436 C C . PHE B 1 55 ? 14.625 -29.641 6.422 1 97.88 55 PHE B C 1
ATOM 2438 O O . PHE B 1 55 ? 14.016 -29.469 5.359 1 97.88 55 PHE B O 1
ATOM 2445 N N . PRO B 1 56 ? 15.023 -30.812 6.668 1 96.19 56 PRO B N 1
ATOM 2446 C CA . PRO B 1 56 ? 15.18 -31.875 5.676 1 96.19 56 PRO B CA 1
ATOM 2447 C C . PRO B 1 56 ? 13.844 -32.375 5.117 1 96.19 56 PRO B C 1
ATOM 2449 O O . PRO B 1 56 ? 13.773 -32.781 3.959 1 96.19 56 PRO B O 1
ATOM 2452 N N . GLU B 1 57 ? 12.805 -32.281 5.812 1 96.69 57 GLU B N 1
ATOM 2453 C CA . GLU B 1 57 ? 11.531 -32.812 5.352 1 96.69 57 GLU B CA 1
ATOM 2454 C C . GLU B 1 57 ? 10.672 -31.734 4.699 1 96.69 57 GLU B C 1
ATOM 2456 O O . GLU B 1 57 ? 9.711 -32.062 3.988 1 96.69 57 GLU B O 1
ATOM 2461 N N . ARG B 1 58 ? 11.008 -30.453 4.945 1 98.06 58 ARG B N 1
ATOM 2462 C CA . ARG B 1 58 ? 10.086 -29.391 4.562 1 98.06 58 ARG B CA 1
ATOM 2463 C C . ARG B 1 58 ? 10.68 -28.531 3.459 1 98.06 58 ARG B C 1
ATOM 2465 O O . ARG B 1 58 ? 9.961 -27.781 2.795 1 98.06 58 ARG B O 1
ATOM 2472 N N . LEU B 1 59 ? 12.016 -28.562 3.332 1 98.88 59 LEU B N 1
ATOM 2473 C CA . LEU B 1 59 ? 12.695 -27.734 2.346 1 98.88 59 LEU B CA 1
ATOM 2474 C C . LEU B 1 59 ? 13.281 -28.578 1.224 1 98.88 59 LEU B C 1
ATOM 2476 O O . LEU B 1 59 ? 14.055 -29.5 1.48 1 98.88 59 LEU B O 1
ATOM 2480 N N . HIS B 1 60 ? 12.898 -28.266 -0.003 1 98.88 60 HIS B N 1
ATOM 2481 C CA . HIS B 1 60 ? 13.352 -29 -1.186 1 98.88 60 HIS B CA 1
ATOM 2482 C C . HIS B 1 60 ? 14.016 -28.047 -2.188 1 98.88 60 HIS B C 1
ATOM 2484 O O . HIS B 1 60 ? 13.727 -26.859 -2.207 1 98.88 60 HIS B O 1
ATOM 2490 N N . LEU B 1 61 ? 14.961 -28.625 -2.979 1 98.81 61 LEU B N 1
ATOM 2491 C CA . LEU B 1 61 ? 15.703 -27.859 -3.965 1 98.81 61 LEU B CA 1
ATOM 2492 C C . LEU B 1 61 ? 15.773 -28.594 -5.297 1 98.81 61 LEU B C 1
ATOM 2494 O O . LEU B 1 61 ? 16.109 -29.781 -5.336 1 98.81 61 LEU B O 1
ATOM 2498 N N . LEU B 1 62 ? 15.305 -27.969 -6.336 1 98.44 62 LEU B N 1
ATOM 2499 C CA . LEU B 1 62 ? 15.5 -28.406 -7.711 1 98.44 62 LEU B CA 1
ATOM 2500 C C . LEU B 1 62 ? 16.391 -27.422 -8.477 1 98.44 62 LEU B C 1
ATOM 2502 O O . LEU B 1 62 ? 16.016 -26.25 -8.648 1 98.44 62 LEU B O 1
ATOM 2506 N N . GLU B 1 63 ? 17.516 -27.812 -8.891 1 97.62 63 GLU B N 1
ATOM 2507 C CA . GLU B 1 63 ? 18.406 -26.984 -9.695 1 97.62 63 GLU B CA 1
ATOM 2508 C C . GLU B 1 63 ? 18.25 -27.281 -11.18 1 97.62 63 GLU B C 1
ATOM 2510 O O . GLU B 1 63 ? 18.391 -28.438 -11.602 1 97.62 63 GLU B O 1
ATOM 2515 N N . ARG B 1 64 ? 17.953 -26.266 -11.852 1 96.75 64 ARG B N 1
ATOM 2516 C CA . ARG B 1 64 ? 17.797 -26.406 -13.297 1 96.75 64 ARG B CA 1
ATOM 2517 C C . ARG B 1 64 ? 19.078 -26.047 -14.031 1 96.75 64 ARG B C 1
ATOM 2519 O O . ARG B 1 64 ? 20.031 -25.547 -13.414 1 96.75 64 ARG B O 1
ATOM 2526 N N . GLU B 1 65 ? 19.125 -26.297 -15.375 1 93.81 65 GLU B N 1
ATOM 2527 C CA . GLU B 1 65 ? 20.344 -26.156 -16.156 1 93.81 65 GLU B CA 1
ATOM 2528 C C . GLU B 1 65 ? 20.688 -24.672 -16.344 1 93.81 65 GLU B C 1
ATOM 2530 O O . GLU B 1 65 ? 21.859 -24.328 -16.562 1 93.81 65 GLU B O 1
ATOM 2535 N N . GLY B 1 66 ? 19.703 -23.797 -16.328 1 90.88 66 GLY B N 1
ATOM 2536 C CA . GLY B 1 66 ? 19.922 -22.375 -16.531 1 90.88 66 GLY B CA 1
ATOM 2537 C C . GLY B 1 66 ? 18.641 -21.562 -16.484 1 90.88 66 GLY B C 1
ATOM 2538 O O . GLY B 1 66 ? 17.609 -22.047 -16.016 1 90.88 66 GLY B O 1
ATOM 2539 N N . LYS B 1 67 ? 18.781 -20.344 -16.875 1 86.88 67 LYS B N 1
ATOM 2540 C CA . LYS B 1 67 ? 17.641 -19.422 -16.906 1 86.88 67 LYS B CA 1
ATOM 2541 C C . LYS B 1 67 ? 16.703 -19.766 -18.047 1 86.88 67 LYS B C 1
ATOM 2543 O O . LYS B 1 67 ? 16.766 -19.172 -19.125 1 86.88 67 LYS B O 1
ATOM 2548 N N . LEU B 1 68 ? 15.734 -20.641 -17.781 1 86.19 68 LEU B N 1
ATOM 2549 C CA . LEU B 1 68 ? 14.852 -21.141 -18.828 1 86.19 68 LEU B CA 1
ATOM 2550 C C . LEU B 1 68 ? 13.531 -20.391 -18.828 1 86.19 68 LEU B C 1
ATOM 2552 O O . LEU B 1 68 ? 12.68 -20.625 -19.688 1 86.19 68 LEU B O 1
ATOM 2556 N N . GLY B 1 69 ? 13.359 -19.438 -17.906 1 87.75 69 GLY B N 1
ATOM 2557 C CA . GLY B 1 69 ? 12.133 -18.656 -17.828 1 87.75 69 GLY B CA 1
ATOM 2558 C C . GLY B 1 69 ? 11.289 -18.984 -16.609 1 87.75 69 GLY B C 1
ATOM 2559 O O . GLY B 1 69 ? 11.258 -20.141 -16.172 1 87.75 69 GLY B O 1
ATOM 2560 N N . LEU B 1 70 ? 10.531 -18 -16.141 1 91.81 70 LEU B N 1
ATOM 2561 C CA . LEU B 1 70 ? 9.727 -18.125 -14.93 1 91.81 70 LEU B CA 1
ATOM 2562 C C . LEU B 1 70 ? 8.633 -19.172 -15.109 1 91.81 70 LEU B C 1
ATOM 2564 O O . LEU B 1 70 ? 8.43 -20.016 -14.25 1 91.81 70 LEU B O 1
ATOM 2568 N N . GLY B 1 71 ? 7.973 -19.141 -16.219 1 93.88 71 GLY B N 1
ATOM 2569 C CA . GLY B 1 71 ? 6.898 -20.078 -16.484 1 93.88 71 GLY B CA 1
ATOM 2570 C C . GLY B 1 71 ? 7.352 -21.531 -16.453 1 93.88 71 GLY B C 1
ATOM 2571 O O . GLY B 1 71 ? 6.711 -22.375 -15.82 1 93.88 71 GLY B O 1
ATOM 2572 N N . THR B 1 72 ? 8.484 -21.812 -17.141 1 94.81 72 THR B N 1
ATOM 2573 C CA . THR B 1 72 ? 8.969 -23.188 -17.188 1 94.81 72 THR B CA 1
ATOM 2574 C C . THR B 1 72 ? 9.43 -23.656 -15.812 1 94.81 72 THR B C 1
ATOM 2576 O O . THR B 1 72 ? 9.32 -24.844 -15.477 1 94.81 72 THR B O 1
ATOM 2579 N N . ALA B 1 73 ? 9.906 -22.719 -15 1 96.62 73 ALA B N 1
ATOM 2580 C CA . ALA B 1 73 ? 10.281 -23.062 -13.633 1 96.62 73 ALA B CA 1
ATOM 2581 C C . ALA B 1 73 ? 9.062 -23.516 -12.836 1 96.62 73 ALA B C 1
ATOM 2583 O O . ALA B 1 73 ? 9.102 -24.547 -12.164 1 96.62 73 ALA B O 1
ATOM 2584 N N . TYR B 1 74 ? 7.992 -22.781 -12.969 1 97.88 74 TYR B N 1
ATOM 2585 C CA . TYR B 1 74 ? 6.777 -23.141 -12.25 1 97.88 74 TYR B CA 1
ATOM 2586 C C . TYR B 1 74 ? 6.215 -24.469 -12.758 1 97.88 74 TYR B C 1
ATOM 2588 O O . TYR B 1 74 ? 5.758 -25.297 -11.969 1 97.88 74 TYR B O 1
ATOM 2596 N N . ILE B 1 75 ? 6.246 -24.672 -14.039 1 97.75 75 ILE B N 1
ATOM 2597 C CA . ILE B 1 75 ? 5.738 -25.922 -14.586 1 97.75 75 ILE B CA 1
ATOM 2598 C C . ILE B 1 75 ? 6.516 -27.094 -14 1 97.75 75 ILE B C 1
ATOM 2600 O O . ILE B 1 75 ? 5.926 -28.094 -13.594 1 97.75 75 ILE B O 1
ATOM 2604 N N . THR B 1 76 ? 7.836 -26.953 -13.977 1 97.75 76 THR B N 1
ATOM 2605 C CA . THR B 1 76 ? 8.68 -27.969 -13.359 1 97.75 76 THR B CA 1
ATOM 2606 C C . THR B 1 76 ? 8.266 -28.203 -11.906 1 97.75 76 THR B C 1
ATOM 2608 O O . THR B 1 76 ? 8.117 -29.344 -1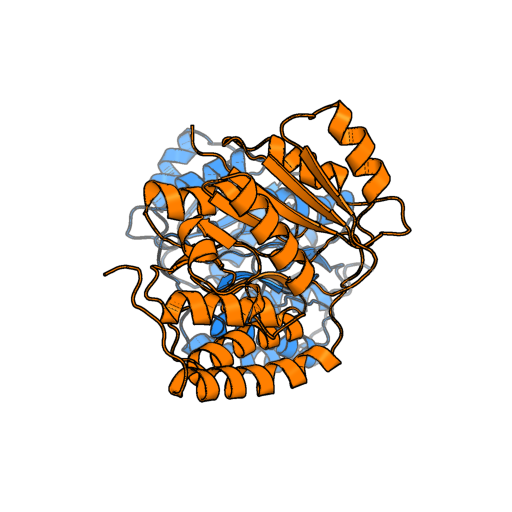1.477 1 97.75 76 THR B O 1
ATOM 2611 N N . GLY B 1 77 ? 8.07 -27.125 -11.172 1 98.69 77 GLY B N 1
ATOM 2612 C CA . GLY B 1 77 ? 7.637 -27.219 -9.789 1 98.69 77 GLY B CA 1
ATOM 2613 C C . GLY B 1 77 ? 6.27 -27.859 -9.625 1 98.69 77 GLY B C 1
ATOM 2614 O O . GLY B 1 77 ? 6.055 -28.656 -8.711 1 98.69 77 GLY B O 1
ATOM 2615 N N . PHE B 1 78 ? 5.328 -27.5 -10.523 1 98.88 78 PHE B N 1
ATOM 2616 C CA . PHE B 1 78 ? 3.986 -28.078 -10.484 1 98.88 78 PHE B CA 1
ATOM 2617 C C . PHE B 1 78 ? 4.035 -29.594 -10.656 1 98.88 78 PHE B C 1
ATOM 2619 O O . PHE B 1 78 ? 3.42 -30.328 -9.883 1 98.88 78 PHE B O 1
ATOM 2626 N N . LYS B 1 79 ? 4.738 -30 -11.633 1 98.69 79 LYS B N 1
ATOM 2627 C CA . LYS B 1 79 ? 4.844 -31.438 -11.898 1 98.69 79 LYS B CA 1
ATOM 2628 C C . LYS B 1 79 ? 5.438 -32.188 -10.703 1 98.69 79 LYS B C 1
ATOM 2630 O O . LYS B 1 79 ? 4.941 -33.25 -10.312 1 98.69 79 LYS B O 1
ATOM 2635 N N . TRP B 1 80 ? 6.484 -31.609 -10.172 1 98.75 80 TRP B N 1
ATOM 2636 C CA . TRP B 1 80 ? 7.117 -32.188 -8.992 1 98.75 80 TRP B CA 1
ATOM 2637 C C . TRP B 1 80 ? 6.129 -32.281 -7.836 1 98.75 80 TRP B C 1
ATOM 2639 O O . TRP B 1 80 ? 6.027 -33.312 -7.188 1 98.75 80 TRP B O 1
ATOM 2649 N N . ALA B 1 81 ? 5.41 -31.234 -7.559 1 98.81 81 ALA B N 1
ATOM 2650 C CA . ALA B 1 81 ? 4.465 -31.156 -6.445 1 98.81 81 ALA B CA 1
ATOM 2651 C C . ALA B 1 81 ? 3.334 -32.156 -6.625 1 98.81 81 ALA B C 1
ATOM 2653 O O . ALA B 1 81 ? 2.881 -32.781 -5.656 1 98.81 81 ALA B O 1
ATOM 2654 N N . ILE B 1 82 ? 2.842 -32.312 -7.863 1 98.69 82 ILE B N 1
ATOM 2655 C CA . ILE B 1 82 ? 1.803 -33.281 -8.18 1 98.69 82 ILE B CA 1
ATOM 2656 C C . ILE B 1 82 ? 2.312 -34.688 -7.887 1 98.69 82 ILE B C 1
ATOM 2658 O O . ILE B 1 82 ? 1.619 -35.5 -7.254 1 98.69 82 ILE B O 1
ATOM 2662 N N . GLU B 1 83 ? 3.477 -34.938 -8.367 1 98.56 83 GLU B N 1
ATOM 2663 C CA . GLU B 1 83 ? 4.086 -36.25 -8.164 1 98.56 83 GLU B CA 1
ATOM 2664 C C . GLU B 1 83 ? 4.207 -36.594 -6.684 1 98.56 83 GLU B C 1
ATOM 2666 O O . GLU B 1 83 ? 3.996 -37.719 -6.277 1 98.56 83 GLU B O 1
ATOM 2671 N N . LYS B 1 84 ? 4.543 -35.594 -5.914 1 98.38 84 LYS B N 1
ATOM 2672 C CA . LYS B 1 84 ? 4.723 -35.781 -4.477 1 98.38 84 LYS B CA 1
ATOM 2673 C C . LYS B 1 84 ? 3.393 -35.688 -3.736 1 98.38 84 LYS B C 1
ATOM 2675 O O . LYS B 1 84 ? 3.354 -35.781 -2.508 1 98.38 84 LYS B O 1
ATOM 2680 N N . LYS B 1 85 ? 2.293 -35.5 -4.441 1 98.25 85 LYS B N 1
ATOM 2681 C CA . LYS B 1 85 ? 0.915 -35.562 -3.967 1 98.25 85 LYS B CA 1
ATOM 2682 C C . LYS B 1 85 ? 0.633 -34.438 -2.955 1 98.25 85 LYS B C 1
ATOM 2684 O O . LYS B 1 85 ? 0.003 -34.688 -1.924 1 98.25 85 LYS B O 1
ATOM 2689 N N . TYR B 1 86 ? 1.23 -33.281 -3.098 1 98.81 86 TYR B N 1
ATOM 2690 C CA . TYR B 1 86 ? 0.818 -32.125 -2.326 1 98.81 86 TYR B CA 1
ATOM 2691 C C . TYR B 1 86 ? -0.612 -31.719 -2.664 1 98.81 86 TYR B C 1
ATOM 2693 O O . TYR B 1 86 ? -1.024 -31.781 -3.824 1 98.81 86 TYR B O 1
ATOM 2701 N N . ASP B 1 87 ? -1.353 -31.281 -1.669 1 98.81 87 ASP B N 1
ATOM 2702 C CA . ASP B 1 87 ? -2.762 -30.938 -1.85 1 98.81 87 ASP B CA 1
ATOM 2703 C C . ASP B 1 87 ? -2.924 -29.5 -2.318 1 98.81 87 ASP B C 1
ATOM 2705 O O . ASP B 1 87 ? -3.777 -29.203 -3.158 1 98.81 87 ASP B O 1
ATOM 2709 N N . PHE B 1 88 ? -2.201 -28.578 -1.715 1 98.94 88 PHE B N 1
ATOM 2710 C CA . PHE B 1 88 ? -2.213 -27.156 -2.033 1 98.94 88 PHE B CA 1
ATOM 2711 C C . PHE B 1 88 ? -0.842 -26.703 -2.512 1 98.94 88 PHE B C 1
ATOM 2713 O O . PHE B 1 88 ? 0.164 -26.922 -1.835 1 98.94 88 PHE B O 1
ATOM 2720 N N . ILE B 1 89 ? -0.813 -26.094 -3.674 1 98.94 89 ILE B N 1
ATOM 2721 C CA . ILE B 1 89 ? 0.439 -25.719 -4.316 1 98.94 89 ILE B CA 1
ATOM 2722 C C . ILE B 1 89 ? 0.454 -24.203 -4.562 1 98.94 89 ILE B C 1
ATOM 2724 O O . ILE B 1 89 ? -0.417 -23.672 -5.254 1 98.94 89 ILE B O 1
ATOM 2728 N N . PHE B 1 90 ? 1.464 -23.531 -3.986 1 98.94 90 PHE B N 1
ATOM 2729 C CA . PHE B 1 90 ? 1.513 -22.078 -4.012 1 98.94 90 PHE B CA 1
ATOM 2730 C C . PHE B 1 90 ? 2.629 -21.578 -4.93 1 98.94 90 PHE B C 1
ATOM 2732 O O . PHE B 1 90 ? 3.686 -22.219 -5.016 1 98.94 90 PHE B O 1
ATOM 2739 N N . GLU B 1 91 ? 2.369 -20.484 -5.641 1 98.88 91 GLU B N 1
ATOM 2740 C CA . GLU B 1 91 ? 3.381 -19.703 -6.336 1 98.88 91 GLU B CA 1
ATOM 2741 C C . GLU B 1 91 ? 3.756 -18.453 -5.527 1 98.88 91 GLU B C 1
ATOM 2743 O O . GLU B 1 91 ? 2.883 -17.719 -5.074 1 98.88 91 GLU B O 1
ATOM 2748 N N . MET B 1 92 ? 5.027 -18.219 -5.402 1 98.62 92 MET B N 1
ATOM 2749 C CA . MET B 1 92 ? 5.473 -17.031 -4.66 1 98.62 92 MET B CA 1
ATOM 2750 C C . MET B 1 92 ? 6.859 -16.594 -5.117 1 98.62 92 MET B C 1
ATOM 2752 O O . MET B 1 92 ? 7.738 -17.438 -5.336 1 98.62 92 MET B O 1
ATOM 2756 N N . ASP B 1 93 ? 7.055 -15.312 -5.219 1 96.69 93 ASP B N 1
ATOM 2757 C CA . ASP B 1 93 ? 8.375 -14.773 -5.535 1 96.69 93 ASP B CA 1
ATOM 2758 C C . ASP B 1 93 ? 9.289 -14.812 -4.312 1 96.69 93 ASP B C 1
ATOM 2760 O O . ASP B 1 93 ? 8.812 -14.852 -3.176 1 96.69 93 ASP B O 1
ATOM 2764 N N . ALA B 1 94 ? 10.578 -14.664 -4.625 1 97.12 94 ALA B N 1
ATOM 2765 C CA . ALA B 1 94 ? 11.578 -14.828 -3.574 1 97.12 94 ALA B CA 1
ATOM 2766 C C . ALA B 1 94 ? 11.953 -13.477 -2.957 1 97.12 94 ALA B C 1
ATOM 2768 O O . ALA B 1 94 ? 12.719 -13.422 -1.993 1 97.12 94 ALA B O 1
ATOM 2769 N N . ASP B 1 95 ? 11.398 -12.375 -3.395 1 96.44 95 ASP B N 1
ATOM 2770 C CA . ASP B 1 95 ? 11.977 -11.062 -3.109 1 96.44 95 ASP B CA 1
ATOM 2771 C C . ASP B 1 95 ? 11.133 -10.297 -2.094 1 96.44 95 ASP B C 1
ATOM 2773 O O . ASP B 1 95 ? 11.312 -9.094 -1.919 1 96.44 95 ASP B O 1
ATOM 2777 N N . PHE B 1 96 ? 10.195 -10.883 -1.465 1 97.38 96 PHE B N 1
ATOM 2778 C CA . PHE B 1 96 ? 9.336 -10.352 -0.41 1 97.38 96 PHE B CA 1
ATOM 2779 C C . PHE B 1 96 ? 8.336 -9.352 -0.977 1 97.38 96 PHE B C 1
ATOM 2781 O O . PHE B 1 96 ? 7.633 -8.68 -0.224 1 97.38 96 PHE B O 1
ATOM 2788 N N . SER B 1 97 ? 8.266 -9.266 -2.305 1 97.5 97 SER B N 1
ATOM 2789 C CA . SER B 1 97 ? 7.18 -8.461 -2.861 1 97.5 97 SER B CA 1
ATOM 2790 C C . SER B 1 97 ? 5.816 -9.039 -2.486 1 97.5 97 SER B C 1
ATOM 2792 O O . SER B 1 97 ? 4.852 -8.289 -2.309 1 97.5 97 SER B O 1
ATOM 2794 N N . HIS B 1 98 ? 5.766 -10.328 -2.484 1 98.12 98 HIS B N 1
ATOM 2795 C CA . HIS B 1 98 ? 4.645 -11.031 -1.878 1 98.12 98 HIS B CA 1
ATOM 2796 C C . HIS B 1 98 ? 4.863 -11.234 -0.382 1 98.12 98 HIS B C 1
ATOM 2798 O O . HIS B 1 98 ? 5.859 -11.828 0.031 1 98.12 98 HIS B O 1
ATOM 2804 N N . ASN B 1 99 ? 3.969 -10.719 0.43 1 98 99 ASN B N 1
ATOM 2805 C CA . ASN B 1 99 ? 4.07 -10.945 1.869 1 98 99 ASN B CA 1
ATOM 2806 C C . ASN B 1 99 ? 3.803 -12.398 2.232 1 98 99 ASN B C 1
ATOM 2808 O O . ASN B 1 99 ? 2.697 -12.906 2.025 1 98 99 ASN B O 1
ATOM 2812 N N . PRO B 1 100 ? 4.762 -13.078 2.852 1 98.69 100 PRO B N 1
ATOM 2813 C CA . PRO B 1 100 ? 4.559 -14.484 3.189 1 98.69 100 PRO B CA 1
ATOM 2814 C C . PRO B 1 100 ? 3.334 -14.711 4.07 1 98.69 100 PRO B C 1
ATOM 2816 O O . PRO B 1 100 ? 2.699 -15.766 3.996 1 98.69 100 PRO B O 1
ATOM 2819 N N . GLU B 1 101 ? 2.938 -13.719 4.863 1 98.56 101 GLU B N 1
ATOM 2820 C CA . GLU B 1 101 ? 1.752 -13.852 5.703 1 98.56 101 GLU B CA 1
ATOM 2821 C C . GLU B 1 101 ? 0.5 -14.078 4.859 1 98.56 101 GLU B C 1
ATOM 2823 O O . GLU B 1 101 ? -0.461 -14.703 5.32 1 98.56 101 GLU B O 1
ATOM 2828 N N . ASP B 1 102 ? 0.542 -13.609 3.66 1 98.75 102 ASP B N 1
ATOM 2829 C CA . ASP B 1 102 ? -0.626 -13.719 2.793 1 98.75 102 ASP B CA 1
ATOM 2830 C C . ASP B 1 102 ? -0.791 -15.148 2.271 1 98.75 102 ASP B C 1
ATOM 2832 O O . ASP B 1 102 ? -1.834 -15.492 1.715 1 98.75 102 ASP B O 1
ATOM 2836 N N . LEU B 1 103 ? 0.188 -16.016 2.469 1 98.88 103 LEU B N 1
ATOM 2837 C CA . LEU B 1 103 ? 0.026 -17.438 2.18 1 98.88 103 LEU B CA 1
ATOM 2838 C C . LEU B 1 103 ? -1.168 -18.016 2.934 1 98.88 103 LEU B C 1
ATOM 2840 O O . LEU B 1 103 ? -1.907 -18.844 2.396 1 98.88 103 LEU B O 1
ATOM 2844 N N . ASN B 1 104 ? -1.319 -17.562 4.156 1 98.81 104 ASN B N 1
ATOM 2845 C CA . ASN B 1 104 ? -2.414 -18.062 4.984 1 98.81 104 ASN B CA 1
ATOM 2846 C C . ASN B 1 104 ? -3.773 -17.672 4.402 1 98.81 104 ASN B C 1
ATOM 2848 O O . ASN B 1 104 ? -4.699 -18.484 4.395 1 98.81 104 ASN B O 1
ATOM 2852 N N . LYS B 1 105 ? -3.887 -16.469 3.873 1 98.69 105 LYS B N 1
ATOM 2853 C CA . LYS B 1 105 ? -5.125 -16.031 3.244 1 98.69 105 LYS B CA 1
ATOM 2854 C C . LYS B 1 105 ? -5.438 -16.844 1.995 1 98.69 105 LYS B C 1
ATOM 2856 O O . LYS B 1 105 ? -6.59 -17.219 1.76 1 98.69 105 LYS B O 1
ATOM 2861 N N . LEU B 1 106 ? -4.406 -17.078 1.239 1 98.88 106 LEU B N 1
ATOM 2862 C CA . LEU B 1 106 ? -4.586 -17.875 0.028 1 98.88 106 LEU B CA 1
ATOM 2863 C C . LEU B 1 106 ? -5.02 -19.297 0.37 1 98.88 106 LEU B C 1
ATOM 2865 O O . LEU B 1 106 ? -5.926 -19.828 -0.265 1 98.88 106 LEU B O 1
ATOM 2869 N N . TYR B 1 107 ? -4.348 -19.859 1.377 1 98.81 107 TYR B N 1
ATOM 2870 C CA . TYR B 1 107 ? -4.715 -21.203 1.811 1 98.81 107 TYR B CA 1
ATOM 2871 C C . TYR B 1 107 ? -6.164 -21.266 2.275 1 98.81 107 TYR B C 1
ATOM 2873 O O . TYR B 1 107 ? -6.914 -22.156 1.899 1 98.81 107 TYR B O 1
ATOM 2881 N N . GLU B 1 108 ? -6.586 -20.297 3.039 1 98.81 108 GLU B N 1
ATOM 2882 C CA . GLU B 1 108 ? -7.945 -20.266 3.566 1 98.81 108 GLU B CA 1
ATOM 2883 C C . GLU B 1 108 ? -8.969 -20.109 2.441 1 98.81 108 GLU B C 1
ATOM 2885 O O . GLU B 1 108 ? -10.047 -20.703 2.502 1 98.81 108 GLU B O 1
ATOM 2890 N N . ALA B 1 109 ? -8.625 -19.344 1.459 1 98.81 109 ALA B N 1
ATOM 2891 C CA . ALA B 1 109 ? -9.516 -19.203 0.306 1 98.81 109 ALA B CA 1
ATOM 2892 C C . ALA B 1 109 ? -9.773 -20.547 -0.356 1 98.81 109 ALA B C 1
ATOM 2894 O O . ALA B 1 109 ? -10.906 -20.859 -0.742 1 98.81 109 ALA B O 1
ATOM 2895 N N . CYS B 1 110 ? -8.773 -21.375 -0.458 1 98.69 110 CYS B N 1
ATOM 2896 C CA . CYS B 1 110 ? -8.914 -22.672 -1.114 1 98.69 110 CYS B CA 1
ATOM 2897 C C . CYS B 1 110 ? -9.461 -23.719 -0.149 1 98.69 110 CYS B C 1
ATOM 2899 O O . CYS B 1 110 ? -10.32 -24.516 -0.519 1 98.69 110 CYS B O 1
ATOM 2901 N N . SER B 1 111 ? -8.992 -23.688 1.104 1 98.25 111 SER B N 1
ATOM 2902 C CA . SER B 1 111 ? -9.305 -24.766 2.041 1 98.25 111 SER B CA 1
ATOM 2903 C C . SER B 1 111 ? -10.648 -24.531 2.73 1 98.25 111 SER B C 1
ATOM 2905 O O . SER B 1 111 ? -11.414 -25.469 2.957 1 98.25 111 SER B O 1
ATOM 2907 N N . VAL B 1 112 ? -10.93 -23.281 3.068 1 97.12 112 VAL B N 1
ATOM 2908 C CA . VAL B 1 112 ? -12.117 -22.953 3.848 1 97.12 112 VAL B CA 1
ATOM 2909 C C . VAL B 1 112 ? -13.227 -22.469 2.918 1 97.12 112 VAL B C 1
ATOM 2911 O O . VAL B 1 112 ? -14.359 -22.938 2.996 1 97.12 112 VAL B O 1
ATOM 2914 N N . GLN B 1 113 ? -12.875 -21.641 1.972 1 97.69 113 GLN B N 1
ATOM 2915 C CA . GLN B 1 113 ? -13.883 -21.062 1.085 1 97.69 113 GLN B CA 1
ATOM 2916 C C . GLN B 1 113 ? -14.062 -21.938 -0.162 1 97.69 113 GLN B C 1
ATOM 2918 O O . GLN B 1 113 ? -14.852 -21.594 -1.048 1 97.69 113 GLN B O 1
ATOM 2923 N N . HIS B 1 114 ? -13.258 -22.953 -0.342 1 96.81 114 HIS B N 1
ATOM 2924 C CA . HIS B 1 114 ? -13.406 -24.062 -1.286 1 96.81 114 HIS B CA 1
ATOM 2925 C C . HIS B 1 114 ? -13.148 -23.594 -2.717 1 96.81 114 HIS B C 1
ATOM 2927 O O . HIS B 1 114 ? -13.641 -24.203 -3.668 1 96.81 114 HIS B O 1
ATOM 2933 N N . ALA B 1 115 ? -12.477 -22.469 -2.859 1 98.69 115 ALA B N 1
ATOM 2934 C CA . ALA B 1 115 ? -12.008 -22.125 -4.199 1 98.69 115 ALA B CA 1
ATOM 2935 C C . ALA B 1 115 ? -11.055 -23.188 -4.738 1 98.69 115 ALA B C 1
ATOM 2937 O O . ALA B 1 115 ? -10.312 -23.812 -3.971 1 98.69 115 ALA B O 1
ATOM 2938 N N . ASP B 1 116 ? -11.109 -23.453 -6.051 1 98.75 116 ASP B N 1
ATOM 2939 C CA . ASP B 1 116 ? -10.156 -24.359 -6.672 1 98.75 116 ASP B CA 1
ATOM 2940 C C . ASP B 1 116 ? -8.789 -23.703 -6.832 1 98.75 116 ASP B C 1
ATOM 2942 O O . ASP B 1 116 ? -7.762 -24.391 -6.801 1 98.75 116 ASP B O 1
ATOM 2946 N N . MET B 1 117 ? -8.789 -22.438 -7.066 1 98.81 117 MET B N 1
ATOM 2947 C CA . MET B 1 117 ? -7.605 -21.594 -7.223 1 98.81 117 MET B CA 1
ATOM 2948 C C . MET B 1 117 ? -7.801 -20.234 -6.562 1 98.81 117 MET B C 1
ATOM 2950 O O . MET B 1 117 ? -8.875 -19.641 -6.66 1 98.81 117 MET B O 1
ATOM 2954 N N . ALA B 1 118 ? -6.836 -19.781 -5.801 1 98.94 118 ALA B N 1
ATOM 2955 C CA . ALA B 1 118 ? -6.852 -18.453 -5.191 1 98.94 118 ALA B CA 1
ATOM 2956 C C . ALA B 1 118 ? -5.727 -17.578 -5.742 1 98.94 118 ALA B C 1
ATOM 2958 O O . ALA B 1 118 ? -4.605 -18.062 -5.938 1 98.94 118 ALA B O 1
ATOM 2959 N N . ILE B 1 119 ? -6.016 -16.328 -6 1 98.94 119 ILE B N 1
ATOM 2960 C CA . ILE B 1 119 ? -5.086 -15.359 -6.555 1 98.94 119 ILE B CA 1
ATOM 2961 C C . ILE B 1 119 ? -4.859 -14.234 -5.551 1 98.94 119 ILE B C 1
ATOM 2963 O O . ILE B 1 119 ? -5.812 -13.617 -5.07 1 98.94 119 ILE B O 1
ATOM 2967 N N . GLY B 1 120 ? -3.607 -14.039 -5.105 1 98.88 120 GLY B N 1
ATOM 2968 C CA . GLY B 1 120 ? -3.289 -12.797 -4.43 1 98.88 120 GLY B CA 1
ATOM 2969 C C . GLY B 1 120 ? -3.348 -11.586 -5.344 1 98.88 120 GLY B C 1
ATOM 2970 O O . GLY B 1 120 ? -2.418 -11.344 -6.117 1 98.88 120 GLY B O 1
ATOM 2971 N N . SER B 1 121 ? -4.379 -10.805 -5.211 1 98.88 121 SER B N 1
ATOM 2972 C CA . SER B 1 121 ? -4.699 -9.789 -6.211 1 98.88 121 SER B CA 1
ATOM 2973 C C . SER B 1 121 ? -4.293 -8.398 -5.738 1 98.88 121 SER B C 1
ATOM 2975 O O . SER B 1 121 ? -4.625 -7.996 -4.621 1 98.88 121 SER B O 1
ATOM 2977 N N . ARG B 1 122 ? -3.625 -7.66 -6.562 1 98.62 122 ARG B N 1
ATOM 2978 C CA . ARG B 1 122 ? -3.262 -6.262 -6.336 1 98.62 122 ARG B CA 1
ATOM 2979 C C . ARG B 1 122 ? -4.441 -5.34 -6.625 1 98.62 122 ARG B C 1
ATOM 2981 O O . ARG B 1 122 ? -4.418 -4.164 -6.25 1 98.62 122 ARG B O 1
ATOM 2988 N N . TYR B 1 123 ? -5.57 -5.887 -7.262 1 98.5 123 TYR B N 1
ATOM 2989 C CA . TYR B 1 123 ? -6.527 -4.961 -7.855 1 98.5 123 TYR B CA 1
ATOM 2990 C C . TYR B 1 123 ? -7.957 -5.352 -7.5 1 98.5 123 TYR B C 1
ATOM 2992 O O . TYR B 1 123 ? -8.914 -4.73 -7.969 1 98.5 123 TYR B O 1
ATOM 3000 N N . LYS B 1 124 ? -8.102 -6.41 -6.703 1 97.75 124 LYS B N 1
ATOM 3001 C CA . LYS B 1 124 ? -9.438 -6.891 -6.363 1 97.75 124 LYS B CA 1
ATOM 3002 C C . LYS B 1 124 ? -10.211 -5.84 -5.578 1 97.75 124 LYS B C 1
ATOM 3004 O O . LYS B 1 124 ? -11.414 -5.672 -5.781 1 97.75 124 LYS B O 1
ATOM 3009 N N . SER B 1 125 ? -9.633 -5.145 -4.676 1 97.06 125 SER B N 1
ATOM 3010 C CA . SER B 1 125 ? -10.289 -4.168 -3.814 1 97.06 125 SER B CA 1
ATOM 3011 C C . SER B 1 125 ? -9.82 -2.752 -4.125 1 97.06 125 SER B C 1
ATOM 3013 O O . SER B 1 125 ? -9.906 -1.865 -3.271 1 97.06 125 SER B O 1
ATOM 3015 N N . GLY B 1 126 ? -9.383 -2.582 -5.285 1 97.19 126 GLY B N 1
ATOM 3016 C CA . GLY B 1 126 ? -8.672 -1.372 -5.66 1 97.19 126 GLY B CA 1
ATOM 3017 C C . GLY B 1 126 ? -7.176 -1.584 -5.816 1 97.19 126 GLY B C 1
ATOM 3018 O O . GLY B 1 126 ? -6.707 -2.723 -5.867 1 97.19 126 GLY B O 1
ATOM 3019 N N . VAL B 1 127 ? -6.496 -0.5 -5.988 1 98.31 127 VAL B N 1
ATOM 3020 C CA . VAL B 1 127 ? -5.047 -0.567 -6.152 1 98.31 127 VAL B CA 1
ATOM 3021 C C . VAL B 1 127 ? -4.387 -0.825 -4.797 1 98.31 127 VAL B C 1
ATOM 3023 O O . VAL B 1 127 ? -4.645 -0.108 -3.828 1 98.31 127 VAL B O 1
ATOM 3026 N N . ASN B 1 128 ? -3.625 -1.829 -4.719 1 98.56 128 ASN B N 1
ATOM 3027 C CA . ASN B 1 128 ? -2.9 -2.217 -3.512 1 98.56 128 ASN B CA 1
ATOM 3028 C C . ASN B 1 128 ? -1.411 -2.404 -3.787 1 98.56 128 ASN B C 1
ATOM 3030 O O . ASN B 1 128 ? -0.919 -3.533 -3.818 1 98.56 128 ASN B O 1
ATOM 3034 N N . VAL B 1 129 ? -0.681 -1.299 -3.932 1 98.62 129 VAL B N 1
ATOM 3035 C CA . VAL B 1 129 ? 0.742 -1.375 -4.246 1 98.62 129 VAL B CA 1
ATOM 3036 C C . VAL B 1 129 ? 1.521 -0.409 -3.355 1 98.62 129 VAL B C 1
ATOM 3038 O O . VAL B 1 129 ? 0.965 0.574 -2.861 1 98.62 129 VAL B O 1
ATOM 3041 N N . VAL B 1 130 ? 2.711 -0.688 -3.125 1 98.38 130 VAL B N 1
ATOM 3042 C CA . VAL B 1 130 ? 3.592 0.136 -2.303 1 98.38 130 VAL B CA 1
ATOM 3043 C C . VAL B 1 130 ? 4.941 0.302 -2.996 1 98.38 130 VAL B C 1
ATOM 3045 O O . VAL B 1 130 ? 5.535 -0.677 -3.453 1 98.38 130 VAL B O 1
ATOM 3048 N N . ASN B 1 131 ? 5.387 1.558 -3.154 1 97.56 131 ASN B N 1
ATOM 3049 C CA . ASN B 1 131 ? 6.688 1.91 -3.715 1 97.56 131 ASN B CA 1
ATOM 3050 C C . ASN B 1 131 ? 6.758 1.603 -5.207 1 97.56 131 ASN B C 1
ATOM 3052 O O . ASN B 1 131 ? 7.777 1.108 -5.695 1 97.56 131 ASN B O 1
ATOM 3056 N N . TRP B 1 132 ? 5.672 1.772 -5.879 1 97.62 132 TRP B N 1
ATOM 3057 C CA . TRP B 1 132 ? 5.652 1.562 -7.32 1 97.62 132 TRP B CA 1
ATOM 3058 C C . TRP B 1 132 ? 5.734 2.889 -8.07 1 97.62 132 TRP B C 1
ATOM 3060 O O . TRP B 1 132 ? 5.012 3.834 -7.75 1 97.62 132 TRP B O 1
ATOM 3070 N N . PRO B 1 133 ? 6.676 2.975 -9.062 1 97.12 133 PRO B N 1
ATOM 3071 C CA . PRO B 1 133 ? 6.512 4.129 -9.945 1 97.12 133 PRO B CA 1
ATOM 3072 C C . PRO B 1 133 ? 5.137 4.176 -10.609 1 97.12 133 PRO B C 1
ATOM 3074 O O . PRO B 1 133 ? 4.574 3.131 -10.945 1 97.12 133 PRO B O 1
ATOM 3077 N N . MET B 1 134 ? 4.543 5.324 -10.828 1 96.81 134 MET B N 1
ATOM 3078 C CA . MET B 1 134 ? 3.199 5.48 -11.375 1 96.81 134 MET B CA 1
ATOM 3079 C C . MET B 1 134 ? 3.07 4.762 -12.711 1 96.81 134 MET B C 1
ATOM 3081 O O . MET B 1 134 ? 2.045 4.137 -12.992 1 96.81 134 MET B O 1
ATOM 3085 N N . GLY B 1 135 ? 4.098 4.914 -13.555 1 96.81 135 GLY B N 1
ATOM 3086 C CA . GLY B 1 135 ? 4.059 4.223 -14.836 1 96.81 135 GLY B CA 1
ATOM 3087 C C . GLY B 1 135 ? 3.844 2.729 -14.695 1 96.81 135 GLY B C 1
ATOM 3088 O O . GLY B 1 135 ? 3.105 2.129 -15.484 1 96.81 135 GLY B O 1
ATOM 3089 N N . ARG B 1 136 ? 4.473 2.09 -13.734 1 95.31 136 ARG B N 1
ATOM 3090 C CA . ARG B 1 136 ? 4.324 0.66 -13.484 1 95.31 136 ARG B CA 1
ATOM 3091 C C . ARG B 1 136 ? 2.912 0.324 -13.023 1 95.31 136 ARG B C 1
ATOM 3093 O O . ARG B 1 136 ? 2.336 -0.68 -13.445 1 95.31 136 ARG B O 1
ATOM 3100 N N . VAL B 1 137 ? 2.352 1.192 -12.156 1 97.81 137 VAL B N 1
ATOM 3101 C CA . VAL B 1 137 ? 0.985 0.993 -11.68 1 97.81 137 VAL B CA 1
ATOM 3102 C C . VAL B 1 137 ? 0.025 0.995 -12.867 1 97.81 137 VAL B C 1
ATOM 3104 O O . VAL B 1 137 ? -0.797 0.087 -13.016 1 97.81 137 VAL B O 1
ATOM 3107 N N . LEU B 1 138 ? 0.14 1.996 -13.727 1 97.38 138 LEU B N 1
ATOM 3108 C CA . LEU B 1 138 ? -0.747 2.15 -14.875 1 97.38 138 LEU B CA 1
ATOM 3109 C C . LEU B 1 138 ? -0.614 0.965 -15.828 1 97.38 138 LEU B C 1
ATOM 3111 O O . LEU B 1 138 ? -1.618 0.376 -16.234 1 97.38 138 LEU B O 1
ATOM 3115 N N . MET B 1 139 ? 0.592 0.632 -16.141 1 95.06 139 MET B N 1
ATOM 3116 C CA . MET B 1 139 ? 0.835 -0.461 -17.078 1 95.06 139 MET B CA 1
ATOM 3117 C C . MET B 1 139 ? 0.255 -1.769 -16.547 1 95.06 139 MET B C 1
ATOM 3119 O O . MET B 1 139 ? -0.441 -2.482 -17.266 1 95.06 139 MET B O 1
ATOM 3123 N N . SER B 1 140 ? 0.575 -2.076 -15.328 1 95.5 140 SER B N 1
ATOM 3124 C CA . SER B 1 140 ? 0.114 -3.32 -14.719 1 95.5 140 SER B CA 1
ATOM 3125 C C . SER B 1 140 ? -1.409 -3.379 -14.664 1 95.5 140 SER B C 1
ATOM 3127 O O . SER B 1 140 ? -2.012 -4.387 -15.039 1 95.5 140 SER B O 1
ATOM 3129 N N . TYR B 1 141 ? -2.057 -2.275 -14.203 1 97.56 141 TYR B N 1
ATOM 3130 C CA . TYR B 1 141 ? -3.51 -2.217 -14.078 1 97.56 141 TYR B CA 1
ATOM 3131 C C . TYR B 1 141 ? -4.18 -2.396 -15.438 1 97.56 141 TYR B C 1
ATOM 3133 O O . TYR B 1 141 ? -5.094 -3.213 -15.586 1 97.56 141 TYR B O 1
ATOM 3141 N N . PHE B 1 142 ? -3.742 -1.688 -16.422 1 96.56 142 PHE B N 1
ATOM 3142 C CA . PHE B 1 142 ? -4.391 -1.707 -17.719 1 96.56 142 PHE B CA 1
ATOM 3143 C C . PHE B 1 142 ? -4.047 -2.984 -18.484 1 96.56 142 PHE B C 1
ATOM 3145 O O . PHE B 1 142 ? -4.82 -3.438 -19.328 1 96.56 142 PHE B O 1
ATOM 3152 N N . ALA B 1 143 ? -2.879 -3.533 -18.172 1 94.94 143 ALA B N 1
ATOM 3153 C CA . ALA B 1 143 ? -2.609 -4.863 -18.703 1 94.94 143 ALA B CA 1
ATOM 3154 C C . ALA B 1 143 ? -3.668 -5.863 -18.25 1 94.94 143 ALA B C 1
ATOM 3156 O O . ALA B 1 143 ? -4.176 -6.648 -19.062 1 94.94 143 ALA B O 1
ATOM 3157 N N . SER B 1 144 ? -4.008 -5.781 -17.016 1 97.19 144 SER B N 1
ATOM 3158 C CA . SER B 1 144 ? -5.031 -6.676 -16.484 1 97.19 144 SER B CA 1
ATOM 3159 C C . SER B 1 144 ? -6.391 -6.391 -17.109 1 97.19 144 SER B C 1
ATOM 3161 O O . SER B 1 144 ? -7.133 -7.316 -17.438 1 97.19 144 SER B O 1
ATOM 3163 N N . VAL B 1 145 ? -6.73 -5.129 -17.25 1 97.56 145 VAL B N 1
ATOM 3164 C CA . VAL B 1 145 ? -7.984 -4.75 -17.891 1 97.56 145 VAL B CA 1
ATOM 3165 C C . VAL B 1 145 ? -8.023 -5.301 -19.312 1 97.56 145 VAL B C 1
ATOM 3167 O O . VAL B 1 145 ? -9.023 -5.891 -19.734 1 97.56 145 VAL B O 1
ATOM 3170 N N . TYR B 1 146 ? -6.961 -5.133 -20.047 1 97.19 146 TYR B N 1
ATOM 3171 C CA . TYR B 1 146 ? -6.84 -5.621 -21.422 1 97.19 146 TYR B CA 1
ATOM 3172 C C . TYR B 1 146 ? -7.094 -7.121 -21.484 1 97.19 146 TYR B C 1
ATOM 3174 O O . TYR B 1 146 ? -7.891 -7.582 -22.312 1 97.19 146 TYR B O 1
ATOM 3182 N N . VAL B 1 147 ? -6.418 -7.867 -20.594 1 97.44 147 VAL B N 1
ATOM 3183 C CA . VAL B 1 147 ? -6.562 -9.32 -20.578 1 97.44 147 VAL B CA 1
ATOM 3184 C C . VAL B 1 147 ? -8.016 -9.695 -20.281 1 97.44 147 VAL B C 1
ATOM 3186 O O . VAL B 1 147 ? -8.578 -10.57 -20.938 1 97.44 147 VAL B O 1
ATOM 3189 N N . ARG B 1 148 ? -8.602 -9 -19.312 1 97.94 148 ARG B N 1
ATOM 3190 C CA . ARG B 1 148 ? -9.992 -9.266 -18.953 1 97.94 148 ARG B CA 1
ATOM 3191 C C . ARG B 1 148 ? -10.914 -9.039 -20.141 1 97.94 148 ARG B C 1
ATOM 3193 O O . ARG B 1 148 ? -11.805 -9.852 -20.422 1 97.94 148 ARG B O 1
ATOM 3200 N N . VAL B 1 149 ? -10.742 -8.008 -20.875 1 97.75 149 VAL B N 1
ATOM 3201 C CA . VAL B 1 149 ? -11.594 -7.652 -22 1 97.75 149 VAL B CA 1
ATOM 3202 C C . VAL B 1 149 ? -11.438 -8.688 -23.109 1 97.75 149 VAL B C 1
ATOM 3204 O O . VAL B 1 149 ? -12.43 -9.164 -23.672 1 97.75 149 VAL B O 1
ATOM 3207 N N . ILE B 1 150 ? -10.242 -9.062 -23.391 1 97.38 150 ILE B N 1
ATOM 3208 C CA . ILE B 1 150 ? -9.969 -9.977 -24.5 1 97.38 150 ILE B CA 1
ATOM 3209 C C . ILE B 1 150 ? -10.469 -11.375 -24.141 1 97.38 150 ILE B C 1
ATOM 3211 O O . ILE B 1 150 ? -11.078 -12.055 -24.984 1 97.38 150 ILE B O 1
ATOM 3215 N N . THR B 1 151 ? -10.242 -11.82 -22.969 1 97.31 151 THR B N 1
ATOM 3216 C CA . THR B 1 151 ? -10.508 -13.211 -22.609 1 97.31 151 THR B CA 1
ATOM 3217 C C . THR B 1 151 ? -11.938 -13.367 -22.094 1 97.31 151 THR B C 1
ATOM 3219 O O . THR B 1 151 ? -12.508 -14.461 -22.156 1 97.31 151 THR B O 1
ATOM 3222 N N . GLY B 1 152 ? -12.484 -12.312 -21.469 1 97.12 152 GLY B N 1
ATOM 3223 C CA . GLY B 1 152 ? -13.812 -12.375 -20.859 1 97.12 152 GLY B CA 1
ATOM 3224 C C . GLY B 1 152 ? -13.789 -12.828 -19.422 1 97.12 152 GLY B C 1
ATOM 3225 O O . GLY B 1 152 ? -14.844 -12.938 -18.781 1 97.12 152 GLY B O 1
ATOM 3226 N N . MET B 1 153 ? -12.562 -13.062 -18.891 1 97.69 153 MET B N 1
ATOM 3227 C CA . MET B 1 153 ? -12.453 -13.469 -17.484 1 97.69 153 MET B CA 1
ATOM 3228 C C . MET B 1 153 ? -12.922 -12.352 -16.562 1 97.69 153 MET B C 1
ATOM 3230 O O . MET B 1 153 ? -12.758 -11.172 -16.875 1 97.69 153 MET B O 1
ATOM 3234 N N . LYS B 1 154 ? -13.438 -12.75 -15.398 1 96.94 154 LYS B N 1
ATOM 3235 C CA . LYS B 1 154 ? -13.852 -11.766 -14.398 1 96.94 154 LYS B CA 1
ATOM 3236 C C . LYS B 1 154 ? -12.805 -11.633 -13.297 1 96.94 154 LYS B C 1
ATOM 3238 O O . LYS B 1 154 ? -13.141 -11.352 -12.148 1 96.94 154 LYS B O 1
ATOM 3243 N N . ILE B 1 155 ? -11.625 -11.953 -13.586 1 98.31 155 ILE B N 1
ATOM 3244 C CA . ILE B 1 155 ? -10.492 -11.828 -12.672 1 98.31 155 ILE B CA 1
ATOM 3245 C C . ILE B 1 155 ? -9.891 -10.43 -12.781 1 98.31 155 ILE B C 1
ATOM 3247 O O . ILE B 1 155 ? -9.562 -9.969 -13.875 1 98.31 155 ILE B O 1
ATOM 3251 N N . MET B 1 156 ? -9.734 -9.719 -11.672 1 98.62 156 MET B N 1
ATOM 3252 C CA . MET B 1 156 ? -9.258 -8.336 -11.695 1 98.62 156 MET B CA 1
ATOM 3253 C C . MET B 1 156 ? -7.75 -8.281 -11.914 1 98.62 156 MET B C 1
ATOM 3255 O O . MET B 1 156 ? -7.258 -7.422 -12.648 1 98.62 156 MET B O 1
ATOM 3259 N N . ASP B 1 157 ? -7.051 -9.133 -11.297 1 98.56 157 ASP B N 1
ATOM 3260 C CA . ASP B 1 157 ? -5.598 -9.156 -11.43 1 98.56 157 ASP B CA 1
ATOM 3261 C C . ASP B 1 157 ? -5.137 -10.359 -12.242 1 98.56 157 ASP B C 1
ATOM 3263 O O . ASP B 1 157 ? -4.625 -11.328 -11.688 1 98.56 157 ASP B O 1
ATOM 3267 N N . THR B 1 158 ? -5.105 -10.242 -13.5 1 97.69 158 THR B N 1
ATOM 3268 C CA . THR B 1 158 ? -4.863 -11.352 -14.414 1 97.69 158 THR B CA 1
ATOM 3269 C C . THR B 1 158 ? -3.369 -11.656 -14.508 1 97.69 158 THR B C 1
ATOM 3271 O O . THR B 1 158 ? -2.975 -12.695 -15.039 1 97.69 158 THR B O 1
ATOM 3274 N N . THR B 1 159 ? -2.525 -10.789 -13.969 1 95.5 159 THR B N 1
ATOM 3275 C CA . THR B 1 159 ? -1.085 -10.961 -14.117 1 95.5 159 THR B CA 1
ATOM 3276 C C . THR B 1 159 ? -0.45 -11.375 -12.797 1 95.5 159 THR B C 1
ATOM 3278 O O . THR B 1 159 ? 0.76 -11.602 -12.727 1 95.5 159 THR B O 1
ATOM 3281 N N . ALA B 1 160 ? -1.229 -11.477 -11.766 1 97.31 160 ALA B N 1
ATOM 3282 C CA . ALA B 1 160 ? -0.719 -11.781 -10.43 1 97.31 160 ALA B CA 1
ATOM 3283 C C . ALA B 1 160 ? 0.031 -13.109 -10.414 1 97.31 160 ALA B C 1
ATOM 3285 O O . ALA B 1 160 ? -0.394 -14.07 -11.055 1 97.31 160 ALA B O 1
ATOM 3286 N N . GLY B 1 161 ? 1.111 -13.117 -9.688 1 97.31 161 GLY B N 1
ATOM 3287 C CA . GLY B 1 161 ? 1.93 -14.312 -9.617 1 97.31 161 GLY B CA 1
ATOM 3288 C C . GLY B 1 161 ? 1.795 -15.047 -8.297 1 97.31 161 GLY B C 1
ATOM 3289 O O . GLY B 1 161 ? 2.324 -16.156 -8.141 1 97.31 161 GLY B O 1
ATOM 3290 N N . PHE B 1 162 ? 1.174 -14.43 -7.371 1 98.69 162 PHE B N 1
ATOM 3291 C CA . PHE B 1 162 ? 0.941 -15.031 -6.062 1 98.69 162 PHE B CA 1
ATOM 3292 C C . PHE B 1 162 ? -0.355 -15.836 -6.059 1 98.69 162 PHE B C 1
ATOM 3294 O O . PHE B 1 162 ? -1.445 -15.266 -6.117 1 98.69 162 PHE B O 1
ATOM 3301 N N . LYS B 1 163 ? -0.224 -17.188 -5.973 1 98.88 163 LYS B N 1
ATOM 3302 C CA . LYS B 1 163 ? -1.4 -18.031 -6.164 1 98.88 163 LYS B CA 1
ATOM 3303 C C . LYS B 1 163 ? -1.345 -19.266 -5.262 1 98.88 163 LYS B C 1
ATOM 3305 O O . LYS B 1 163 ? -0.277 -19.625 -4.766 1 98.88 163 LYS B O 1
ATOM 3310 N N . CYS B 1 164 ? -2.498 -19.812 -5.051 1 98.94 164 CYS B N 1
ATOM 3311 C CA . CYS B 1 164 ? -2.684 -21.141 -4.48 1 98.94 164 CYS B CA 1
ATOM 3312 C C . CYS B 1 164 ? -3.561 -22.016 -5.383 1 98.94 164 CYS B C 1
ATOM 3314 O O . CYS B 1 164 ? -4.645 -21.594 -5.785 1 98.94 164 CYS B O 1
ATOM 3316 N N . TYR B 1 165 ? -3.074 -23.188 -5.715 1 98.88 165 TYR B N 1
ATOM 3317 C CA . TYR B 1 165 ? -3.83 -24.188 -6.469 1 98.88 165 TYR B CA 1
ATOM 3318 C C . TYR B 1 165 ? -4.18 -25.391 -5.594 1 98.88 165 TYR B C 1
ATOM 3320 O O . TYR B 1 165 ? -3.318 -25.906 -4.883 1 98.88 165 TYR B O 1
ATOM 3328 N N . LYS B 1 166 ? -5.426 -25.781 -5.691 1 98.81 166 LYS B N 1
ATOM 3329 C CA . LYS B 1 166 ? -5.633 -27.188 -5.383 1 98.81 166 LYS B CA 1
ATOM 3330 C C . LYS B 1 166 ? -4.965 -28.094 -6.422 1 98.81 166 LYS B C 1
ATOM 3332 O O . LYS B 1 166 ? -4.969 -27.766 -7.613 1 98.81 166 LYS B O 1
ATOM 3337 N N . ARG B 1 167 ? -4.516 -29.203 -5.992 1 98.69 167 ARG B N 1
ATOM 3338 C CA . ARG B 1 167 ? -3.783 -30.109 -6.875 1 98.69 167 ARG B CA 1
ATOM 3339 C C . ARG B 1 167 ? -4.621 -30.469 -8.102 1 98.69 167 ARG B C 1
ATOM 3341 O O . ARG B 1 167 ? -4.098 -30.531 -9.211 1 98.69 167 ARG B O 1
ATOM 3348 N N . GLU B 1 168 ? -5.879 -30.656 -7.973 1 97.94 168 GLU B N 1
ATOM 3349 C CA . GLU B 1 168 ? -6.77 -31.078 -9.047 1 97.94 168 GLU B CA 1
ATOM 3350 C C . GLU B 1 168 ? -6.758 -30.094 -10.211 1 97.94 168 GLU B C 1
ATOM 3352 O O . GLU B 1 168 ? -6.914 -30.5 -11.367 1 97.94 168 GLU B O 1
ATOM 3357 N N . VAL B 1 169 ? -6.594 -28.828 -9.914 1 98.62 169 VAL B N 1
ATOM 3358 C CA . VAL B 1 169 ? -6.551 -27.812 -10.961 1 98.62 169 VAL B CA 1
ATOM 3359 C C . VAL B 1 169 ? -5.344 -28.047 -11.867 1 98.62 169 VAL B C 1
ATOM 3361 O O . VAL B 1 169 ? -5.477 -28.078 -13.086 1 98.62 169 VAL B O 1
ATOM 3364 N N . LEU B 1 170 ? -4.207 -28.266 -11.195 1 98.69 170 LEU B N 1
ATOM 3365 C CA . LEU B 1 170 ? -2.969 -28.453 -11.945 1 98.69 170 LEU B CA 1
ATOM 3366 C C . LEU B 1 170 ? -2.982 -29.781 -12.695 1 98.69 170 LEU B C 1
ATOM 3368 O O . LEU B 1 170 ? -2.416 -29.891 -13.781 1 98.69 170 LEU B O 1
ATOM 3372 N N . GLU B 1 171 ? -3.639 -30.781 -12.148 1 98.19 171 GLU B N 1
ATOM 3373 C CA . GLU B 1 171 ? -3.766 -32.062 -12.812 1 98.19 171 GLU B CA 1
ATOM 3374 C C . GLU B 1 171 ? -4.641 -31.969 -14.062 1 98.19 171 GLU B C 1
ATOM 3376 O O . GLU B 1 171 ? -4.438 -32.719 -15.031 1 98.19 171 GLU B O 1
ATOM 3381 N N . ALA B 1 172 ? -5.57 -31.109 -14.023 1 97.31 172 ALA B N 1
ATOM 3382 C CA . ALA B 1 172 ? -6.52 -30.969 -15.125 1 97.31 172 ALA B CA 1
ATOM 3383 C C . ALA B 1 172 ? -5.906 -30.188 -16.281 1 97.31 172 ALA B C 1
ATOM 3385 O O . ALA B 1 172 ? -6.309 -30.359 -17.438 1 97.31 172 ALA B O 1
ATOM 3386 N N . ILE B 1 173 ? -5.02 -29.328 -15.984 1 96.81 173 ILE B N 1
ATOM 3387 C CA . ILE B 1 173 ? -4.367 -28.516 -17 1 96.81 173 ILE B CA 1
ATOM 3388 C C . ILE B 1 173 ? -3.264 -29.312 -17.672 1 96.81 173 ILE B C 1
ATOM 3390 O O . ILE B 1 173 ? -2.459 -29.969 -17 1 96.81 173 ILE B O 1
ATOM 3394 N N . ASN B 1 174 ? -3.26 -29.375 -18.984 1 95.75 174 ASN B N 1
ATOM 3395 C CA . ASN B 1 174 ? -2.111 -29.938 -19.688 1 95.75 174 ASN B CA 1
ATOM 3396 C C . ASN B 1 174 ? -0.892 -29.016 -19.594 1 95.75 174 ASN B C 1
ATOM 3398 O O . ASN B 1 174 ? -0.654 -28.188 -20.469 1 95.75 174 ASN B O 1
ATOM 3402 N N . LEU B 1 175 ? -0.095 -29.203 -18.609 1 96.88 175 LEU B N 1
ATOM 3403 C CA . LEU B 1 175 ? 1.02 -28.328 -18.266 1 96.88 175 LEU B CA 1
ATOM 3404 C C . LEU B 1 175 ? 2.049 -28.297 -19.391 1 96.88 175 LEU B C 1
ATOM 3406 O O . LEU B 1 175 ? 2.709 -27.281 -19.594 1 96.88 175 LEU B O 1
ATOM 3410 N N . ASP B 1 176 ? 2.15 -29.359 -20.156 1 94.19 176 ASP B N 1
ATOM 3411 C CA . ASP B 1 176 ? 3.113 -29.438 -21.25 1 94.19 176 ASP B CA 1
ATOM 3412 C C . ASP B 1 176 ? 2.67 -28.578 -22.422 1 94.19 176 ASP B C 1
ATOM 3414 O O . ASP B 1 176 ? 3.475 -28.25 -23.297 1 94.19 176 ASP B O 1
ATOM 3418 N N . ALA B 1 177 ? 1.451 -28.25 -22.484 1 91.81 177 ALA B N 1
ATOM 3419 C CA . ALA B 1 177 ? 0.902 -27.516 -23.625 1 91.81 177 ALA B CA 1
ATOM 3420 C C . ALA B 1 177 ? 0.925 -26.016 -23.359 1 91.81 177 ALA B C 1
ATOM 3422 O O . ALA B 1 177 ? 0.562 -25.219 -24.234 1 91.81 177 ALA B O 1
ATOM 3423 N N . ILE B 1 178 ? 1.278 -25.641 -22.141 1 91.12 178 ILE B N 1
ATOM 3424 C CA . ILE B 1 178 ? 1.359 -24.219 -21.844 1 91.12 178 ILE B CA 1
ATOM 3425 C C . ILE B 1 178 ? 2.422 -23.562 -22.719 1 91.12 178 ILE B C 1
ATOM 3427 O O . ILE B 1 178 ? 3.57 -24 -22.75 1 91.12 178 ILE B O 1
ATOM 3431 N N . LYS B 1 179 ? 2.146 -22.469 -23.375 1 85.75 179 LYS B N 1
ATOM 3432 C CA . LYS B 1 179 ? 2.986 -21.891 -24.422 1 85.75 179 LYS B CA 1
ATOM 3433 C C . LYS B 1 179 ? 3.816 -20.734 -23.875 1 85.75 179 LYS B C 1
ATOM 3435 O O . LYS B 1 179 ? 4.965 -20.547 -24.281 1 85.75 179 LYS B O 1
ATOM 3440 N N . PHE B 1 180 ? 3.184 -20 -23.016 1 83.81 180 PHE B N 1
ATOM 3441 C CA . PHE B 1 180 ? 3.891 -18.828 -22.516 1 83.81 180 PHE B CA 1
ATOM 3442 C C . PHE B 1 180 ? 5.008 -19.234 -21.562 1 83.81 180 PHE B C 1
ATOM 3444 O O . PHE B 1 180 ? 4.797 -20.062 -20.672 1 83.81 180 PHE B O 1
ATOM 3451 N N . LYS B 1 181 ? 6.215 -18.703 -21.766 1 79.31 181 LYS B N 1
ATOM 3452 C CA . LYS B 1 181 ? 7.359 -19.109 -20.953 1 79.31 181 LYS B CA 1
ATOM 3453 C C . LYS B 1 181 ? 7.715 -18.016 -19.938 1 79.31 181 LYS B C 1
ATOM 3455 O O . LYS B 1 181 ? 8.422 -18.281 -18.969 1 79.31 181 LYS B O 1
ATOM 3460 N N . GLY B 1 182 ? 7.25 -16.859 -20.094 1 81.5 182 GLY B N 1
ATOM 3461 C CA . GLY B 1 182 ? 7.539 -15.766 -19.188 1 81.5 182 GLY B CA 1
ATOM 3462 C C . GLY B 1 182 ? 6.371 -15.414 -18.297 1 81.5 182 GLY B C 1
ATOM 3463 O O . GLY B 1 182 ? 5.664 -16.297 -17.797 1 81.5 182 GLY B O 1
ATOM 3464 N N . TYR B 1 183 ? 6.27 -14.172 -17.969 1 84.75 183 TYR B N 1
ATOM 3465 C CA . TYR B 1 183 ? 5.266 -13.688 -17.031 1 84.75 183 TYR B CA 1
ATOM 3466 C C . TYR B 1 183 ? 3.859 -13.898 -17.578 1 84.75 183 TYR B C 1
ATOM 3468 O O . TYR B 1 183 ? 2.902 -14.031 -16.797 1 84.75 183 TYR B O 1
ATOM 3476 N N . ALA B 1 184 ? 3.777 -14.023 -18.922 1 89.81 184 ALA B N 1
ATOM 3477 C CA . ALA B 1 184 ? 2.467 -14.234 -19.531 1 89.81 184 ALA B CA 1
ATOM 3478 C C . ALA B 1 184 ? 1.919 -15.617 -19.219 1 89.81 184 ALA B C 1
ATOM 3480 O O . ALA B 1 184 ? 0.728 -15.883 -19.391 1 89.81 184 ALA B O 1
ATOM 3481 N N . PHE B 1 185 ? 2.797 -16.453 -18.719 1 93.31 185 PHE B N 1
ATOM 3482 C CA . PHE B 1 185 ? 2.412 -17.766 -18.219 1 93.31 185 PHE B CA 1
ATOM 3483 C C . PHE B 1 185 ? 1.312 -17.656 -17.172 1 93.31 185 PHE B C 1
ATOM 3485 O O . PHE B 1 185 ? 0.411 -18.5 -17.109 1 93.31 185 PHE B O 1
ATOM 3492 N N . GLN B 1 186 ? 1.369 -16.578 -16.375 1 95.94 186 GLN B N 1
ATOM 3493 C CA . GLN B 1 186 ? 0.371 -16.359 -15.328 1 95.94 186 GLN B CA 1
ATOM 3494 C C . GLN B 1 186 ? -1.022 -16.188 -15.93 1 95.94 186 GLN B C 1
ATOM 3496 O O . GLN B 1 186 ? -2.002 -16.719 -15.391 1 95.94 186 GLN B O 1
ATOM 3501 N N . ILE B 1 187 ? -1.098 -15.531 -17 1 96.56 187 ILE B N 1
ATOM 3502 C CA . ILE B 1 187 ? -2.365 -15.281 -17.688 1 96.56 187 ILE B CA 1
ATOM 3503 C C . ILE B 1 187 ? -2.922 -16.594 -18.234 1 96.56 187 ILE B C 1
ATOM 3505 O O . ILE B 1 187 ? -4.098 -16.906 -18.031 1 96.56 187 ILE B O 1
ATOM 3509 N N . GLU B 1 188 ? -2.102 -17.359 -18.891 1 96.56 188 GLU B N 1
ATOM 3510 C CA . GLU B 1 188 ? -2.541 -18.609 -19.516 1 96.56 188 GLU B CA 1
ATOM 3511 C C . GLU B 1 188 ? -3.045 -19.609 -18.484 1 96.56 188 GLU B C 1
ATOM 3513 O O . GLU B 1 188 ? -4.055 -20.281 -18.703 1 96.56 188 GLU B O 1
ATOM 3518 N N . MET B 1 189 ? -2.35 -19.688 -17.406 1 97.62 189 MET B N 1
ATOM 3519 C CA . MET B 1 189 ? -2.768 -20.594 -16.359 1 97.62 189 MET B CA 1
ATOM 3520 C C . MET B 1 189 ? -4.16 -20.25 -15.844 1 97.62 189 MET B C 1
ATOM 3522 O O . MET B 1 189 ? -5.008 -21.125 -15.68 1 97.62 189 MET B O 1
ATOM 3526 N N . LYS B 1 190 ? -4.387 -18.969 -15.562 1 98.12 190 LYS B N 1
ATOM 3527 C CA . LYS B 1 190 ? -5.691 -18.531 -15.086 1 98.12 190 LYS B CA 1
ATOM 3528 C C . LYS B 1 190 ? -6.773 -18.766 -16.125 1 98.12 190 LYS B C 1
ATOM 3530 O O . LYS B 1 190 ? -7.863 -19.234 -15.812 1 98.12 190 LYS B O 1
ATOM 3535 N N . PHE B 1 191 ? -6.477 -18.438 -17.359 1 97.81 191 PHE B N 1
ATOM 3536 C CA . PHE B 1 191 ? -7.434 -18.578 -18.453 1 97.81 191 PHE B CA 1
ATOM 3537 C C . PHE B 1 191 ? -7.836 -20.031 -18.625 1 97.81 191 PHE B C 1
ATOM 3539 O O . PHE B 1 191 ? -9.023 -20.344 -18.75 1 97.81 191 PHE B O 1
ATOM 3546 N N . THR B 1 192 ? -6.875 -20.922 -18.641 1 97.12 192 THR B N 1
ATOM 3547 C CA . THR B 1 192 ? -7.133 -22.344 -18.828 1 97.12 192 THR B CA 1
ATOM 3548 C C . THR B 1 192 ? -7.957 -22.891 -17.672 1 97.12 192 THR B C 1
ATOM 3550 O O . THR B 1 192 ? -8.922 -23.625 -17.875 1 97.12 192 THR B O 1
ATOM 3553 N N . ALA B 1 193 ? -7.559 -22.516 -16.438 1 98.06 193 ALA B N 1
ATOM 3554 C CA . ALA B 1 193 ? -8.336 -22.938 -15.273 1 98.06 193 ALA B CA 1
ATOM 3555 C C . ALA B 1 193 ? -9.781 -22.453 -15.375 1 98.06 193 ALA B C 1
ATOM 3557 O O . ALA B 1 193 ? -10.711 -23.203 -15.094 1 98.06 193 ALA B O 1
ATOM 3558 N N . TRP B 1 194 ? -9.93 -21.188 -15.742 1 97.81 194 TRP B N 1
ATOM 3559 C CA . TRP B 1 194 ? -11.25 -20.594 -15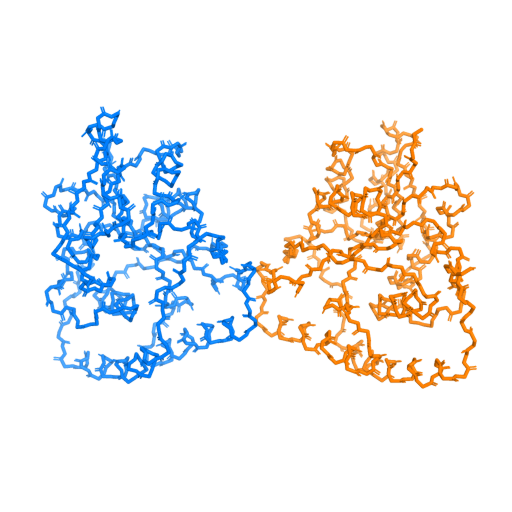.906 1 97.81 194 TRP B CA 1
ATOM 3560 C C . TRP B 1 194 ? -12.047 -21.312 -16.984 1 97.81 194 TRP B C 1
ATOM 3562 O O . TRP B 1 194 ? -13.219 -21.641 -16.781 1 97.81 194 TRP B O 1
ATOM 3572 N N . LYS B 1 195 ? -11.484 -21.688 -18.125 1 96.94 195 LYS B N 1
ATOM 3573 C CA . LYS B 1 195 ? -12.141 -22.391 -19.219 1 96.94 195 LYS B CA 1
ATOM 3574 C C . LYS B 1 195 ? -12.562 -23.797 -18.797 1 96.94 195 LYS B C 1
ATOM 3576 O O . LYS B 1 195 ? -13.586 -24.312 -19.25 1 96.94 195 LYS B O 1
ATOM 3581 N N . LEU B 1 196 ? -11.805 -24.375 -17.938 1 97 196 LEU B N 1
ATOM 3582 C CA . LEU B 1 196 ? -12.086 -25.734 -17.469 1 97 196 LEU B CA 1
ATOM 3583 C C . LEU B 1 196 ? -13.203 -25.734 -16.422 1 97 196 LEU B C 1
ATOM 3585 O O . LEU B 1 196 ? -13.648 -26.797 -15.984 1 97 196 LEU B O 1
ATOM 3589 N N . GLY B 1 197 ? -13.562 -24.547 -15.961 1 96.75 197 GLY B N 1
ATOM 3590 C CA . GLY B 1 197 ? -14.727 -24.422 -15.102 1 96.75 197 GLY B CA 1
ATOM 3591 C C . GLY B 1 197 ? -14.375 -24.391 -13.625 1 96.75 197 GLY B C 1
ATOM 3592 O O . GLY B 1 197 ? -15.242 -24.562 -12.766 1 96.75 197 GLY B O 1
ATOM 3593 N N . PHE B 1 198 ? -13.117 -24.172 -13.32 1 98.12 198 PHE B N 1
ATOM 3594 C CA . PHE B 1 198 ? -12.703 -24.141 -11.922 1 98.12 198 PHE B CA 1
ATOM 3595 C C . PHE B 1 198 ? -13.109 -22.828 -11.273 1 98.12 198 PHE B C 1
ATOM 3597 O O . PHE B 1 198 ? -13.148 -21.797 -11.93 1 98.12 198 PHE B O 1
ATOM 3604 N N . ASP B 1 199 ? -13.391 -22.938 -9.984 1 98.31 199 ASP B N 1
ATOM 3605 C CA . ASP B 1 199 ? -13.719 -21.766 -9.195 1 98.31 199 ASP B CA 1
ATOM 3606 C C . ASP B 1 199 ? -12.461 -21 -8.797 1 98.31 199 ASP B C 1
ATOM 3608 O O . ASP B 1 199 ? -11.617 -21.516 -8.07 1 98.31 199 ASP B O 1
ATOM 3612 N N . ILE B 1 200 ? -12.352 -19.75 -9.266 1 98.69 200 ILE B N 1
ATOM 3613 C CA . ILE B 1 200 ? -11.188 -18.906 -9.008 1 98.69 200 ILE B CA 1
ATOM 3614 C C . ILE B 1 200 ? -11.586 -17.75 -8.102 1 98.69 200 ILE B C 1
ATOM 3616 O O . ILE B 1 200 ? -12.531 -17.016 -8.398 1 98.69 200 ILE B O 1
ATOM 3620 N N . MET B 1 201 ? -10.891 -17.594 -6.992 1 98.81 201 MET B N 1
ATOM 3621 C CA . MET B 1 201 ? -11.18 -16.516 -6.051 1 98.81 201 MET B CA 1
ATOM 3622 C C . MET B 1 201 ? -9.977 -15.586 -5.914 1 98.81 201 MET B C 1
ATOM 3624 O O . MET B 1 201 ? -8.836 -16.047 -5.871 1 98.81 201 MET B O 1
ATOM 3628 N N . GLU B 1 202 ? -10.234 -14.297 -5.887 1 98.88 202 GLU B N 1
ATOM 3629 C CA . GLU B 1 202 ? -9.188 -13.312 -5.633 1 98.88 202 GLU B CA 1
ATOM 3630 C C . GLU B 1 202 ? -9.188 -12.875 -4.172 1 98.88 202 GLU B C 1
ATOM 3632 O O . GLU B 1 202 ? -10.242 -12.617 -3.594 1 98.88 202 GLU B O 1
ATOM 3637 N N . VAL B 1 203 ? -8.016 -12.875 -3.66 1 98.75 203 VAL B N 1
ATOM 3638 C CA . VAL B 1 203 ? -7.75 -12.367 -2.316 1 98.75 203 VAL B CA 1
ATOM 3639 C C . VAL B 1 203 ? -6.895 -11.109 -2.4 1 98.75 203 VAL B C 1
ATOM 3641 O O . VAL B 1 203 ? -5.809 -11.125 -2.99 1 98.75 203 VAL B O 1
ATOM 3644 N N . PRO B 1 204 ? -7.422 -10 -1.823 1 98.56 204 PRO B N 1
ATOM 3645 C CA . PRO B 1 204 ? -6.602 -8.789 -1.905 1 98.56 204 PRO B CA 1
ATOM 3646 C C . PRO B 1 204 ? -5.281 -8.922 -1.146 1 98.56 204 PRO B C 1
ATOM 3648 O O . PRO B 1 204 ? -5.262 -9.414 -0.016 1 98.56 204 PRO B O 1
ATOM 3651 N N . ILE B 1 205 ? -4.203 -8.523 -1.776 1 98.62 205 ILE B N 1
ATOM 3652 C CA . ILE B 1 205 ? -2.898 -8.469 -1.132 1 98.62 205 ILE B CA 1
ATOM 3653 C C . ILE B 1 205 ? -2.221 -7.137 -1.457 1 98.62 205 ILE B C 1
ATOM 3655 O O . ILE B 1 205 ? -2.588 -6.465 -2.424 1 98.62 205 ILE B O 1
ATOM 3659 N N . ILE B 1 206 ? -1.3 -6.762 -0.611 1 98.25 206 ILE B N 1
ATOM 3660 C CA . ILE B 1 206 ? -0.449 -5.605 -0.873 1 98.25 206 ILE B CA 1
ATOM 3661 C C . ILE B 1 206 ? 0.849 -6.059 -1.536 1 98.25 206 ILE B C 1
ATOM 3663 O O . ILE B 1 206 ? 1.541 -6.941 -1.021 1 98.25 206 ILE B O 1
ATOM 3667 N N . PHE B 1 207 ? 1.087 -5.504 -2.695 1 98.38 207 PHE B N 1
ATOM 3668 C CA . PHE B 1 207 ? 2.312 -5.855 -3.402 1 98.38 207 PHE B CA 1
ATOM 3669 C C . PHE B 1 207 ? 3.336 -4.73 -3.303 1 98.38 207 PHE B C 1
ATOM 3671 O O . PHE B 1 207 ? 3.09 -3.619 -3.777 1 98.38 207 PHE B O 1
ATOM 3678 N N . THR B 1 208 ? 4.418 -4.996 -2.688 1 97.12 208 THR B N 1
ATOM 3679 C CA . THR B 1 208 ? 5.469 -4.012 -2.465 1 97.12 208 THR B CA 1
ATOM 3680 C C . THR B 1 208 ? 6.625 -4.223 -3.438 1 97.12 208 THR B C 1
ATOM 3682 O O . THR B 1 208 ? 7.07 -5.355 -3.645 1 97.12 208 THR B O 1
ATOM 3685 N N . ASP B 1 209 ? 7.059 -3.135 -3.953 1 93.62 209 ASP B N 1
ATOM 3686 C CA . ASP B 1 209 ? 8.234 -3.27 -4.809 1 93.62 209 ASP B CA 1
ATOM 3687 C C . ASP B 1 209 ? 9.422 -3.809 -4.023 1 93.62 209 ASP B C 1
ATOM 3689 O O . ASP B 1 209 ? 9.539 -3.58 -2.816 1 93.62 209 ASP B O 1
ATOM 3693 N N . ARG B 1 210 ? 10.281 -4.535 -4.723 1 87.12 210 ARG B N 1
ATOM 3694 C CA . ARG B 1 210 ? 11.391 -5.227 -4.062 1 87.12 210 ARG B CA 1
ATOM 3695 C C . ARG B 1 210 ? 12.352 -4.23 -3.424 1 87.12 210 ARG B C 1
ATOM 3697 O O . ARG B 1 210 ? 12.562 -3.137 -3.949 1 87.12 210 ARG B O 1
ATOM 3704 N N . LYS B 1 211 ? 12.93 -4.688 -2.32 1 78.38 211 LYS B N 1
ATOM 3705 C CA . LYS B 1 211 ? 13.906 -3.863 -1.609 1 78.38 211 LYS B CA 1
ATOM 3706 C C . LYS B 1 211 ? 15.336 -4.227 -2.016 1 78.38 211 LYS B C 1
ATOM 3708 O O . LYS B 1 211 ? 16.203 -3.354 -2.117 1 78.38 211 LYS B O 1
ATOM 3713 N N . GLN B 1 212 ? 15.43 -5.523 -2.271 1 78.38 212 GLN B N 1
ATOM 3714 C CA . GLN B 1 212 ? 16.766 -6.031 -2.592 1 78.38 212 GLN B CA 1
ATOM 3715 C C . GLN B 1 212 ? 16.75 -6.781 -3.92 1 78.38 212 GLN B C 1
ATOM 3717 O O . GLN B 1 212 ? 15.773 -7.441 -4.262 1 78.38 212 GLN B O 1
ATOM 3722 N N . GLY B 1 213 ? 17.859 -6.734 -4.625 1 78.31 213 GLY B N 1
ATOM 3723 C CA . GLY B 1 213 ? 18 -7.461 -5.875 1 78.31 213 GLY B CA 1
ATOM 3724 C C . GLY B 1 213 ? 17.469 -6.699 -7.074 1 78.31 213 GLY B C 1
ATOM 3725 O O . GLY B 1 213 ? 17 -5.566 -6.938 1 78.31 213 GLY B O 1
ATOM 3726 N N . ALA B 1 214 ? 17.688 -7.219 -8.203 1 77.5 214 ALA B N 1
ATOM 3727 C CA . ALA B 1 214 ? 17.281 -6.555 -9.445 1 77.5 214 ALA B CA 1
ATOM 3728 C C . ALA B 1 214 ? 16.094 -7.277 -10.086 1 77.5 214 ALA B C 1
ATOM 3730 O O . ALA B 1 214 ? 15.969 -8.5 -9.969 1 77.5 214 ALA B O 1
ATOM 3731 N N . SER B 1 215 ? 15.297 -6.422 -10.742 1 77.44 215 SER B N 1
ATOM 3732 C CA . SER B 1 215 ? 14.188 -7.008 -11.492 1 77.44 215 SER B CA 1
ATOM 3733 C C . SER B 1 215 ? 14.688 -7.754 -12.727 1 77.44 215 SER B C 1
ATOM 3735 O O . SER B 1 215 ? 15.672 -7.344 -13.352 1 77.44 215 SER B O 1
ATOM 3737 N N . LYS B 1 216 ? 14.016 -8.883 -12.93 1 70.25 216 LYS B N 1
ATOM 3738 C CA . LYS B 1 216 ? 14.406 -9.711 -14.07 1 70.25 216 LYS B CA 1
ATOM 3739 C C . LYS B 1 216 ? 13.477 -9.484 -15.258 1 70.25 216 LYS B C 1
ATOM 3741 O O . LYS B 1 216 ? 13.578 -10.188 -16.266 1 70.25 216 LYS B O 1
ATOM 3746 N N . MET B 1 217 ? 12.516 -8.445 -15.18 1 67.25 217 MET B N 1
ATOM 3747 C CA . MET B 1 217 ? 11.555 -8.188 -16.25 1 67.25 217 MET B CA 1
ATOM 3748 C C . MET B 1 217 ? 12.156 -7.266 -17.312 1 67.25 217 MET B C 1
ATOM 3750 O O . MET B 1 217 ? 12.836 -6.297 -16.969 1 67.25 217 MET B O 1
ATOM 3754 N N . SER B 1 218 ? 12.172 -7.719 -18.625 1 61.28 218 SER B N 1
ATOM 3755 C CA . SER B 1 218 ? 12.648 -6.883 -19.719 1 61.28 218 SER B CA 1
ATOM 3756 C C . SER B 1 218 ? 11.492 -6.363 -20.562 1 61.28 218 SER B C 1
ATOM 3758 O O . SER B 1 218 ? 10.438 -7 -20.625 1 61.28 218 SER B O 1
ATOM 3760 N N . GLY B 1 219 ? 11.461 -5.074 -21.047 1 57.09 219 GLY B N 1
ATOM 3761 C CA . GLY B 1 219 ? 10.469 -4.379 -21.844 1 57.09 219 GLY B CA 1
ATOM 3762 C C . GLY B 1 219 ? 10.016 -5.172 -23.062 1 57.09 219 GLY B C 1
ATOM 3763 O O . GLY B 1 219 ? 8.852 -5.121 -23.453 1 57.09 219 GLY B O 1
ATOM 3764 N N . GLY B 1 220 ? 10.844 -5.816 -23.859 1 57.09 220 GLY B N 1
ATOM 3765 C CA . GLY B 1 220 ? 10.492 -6.57 -25.047 1 57.09 220 GLY B CA 1
ATOM 3766 C C . GLY B 1 220 ? 9.445 -7.641 -24.797 1 57.09 220 GLY B C 1
ATOM 3767 O O . GLY B 1 220 ? 8.641 -7.953 -25.672 1 57.09 220 GLY B O 1
ATOM 3768 N N . ILE B 1 221 ? 9.297 -8 -23.562 1 61.25 221 ILE B N 1
ATOM 3769 C CA . ILE B 1 221 ? 8.438 -9.102 -23.141 1 61.25 221 ILE B CA 1
ATOM 3770 C C . ILE B 1 221 ? 6.984 -8.633 -23.109 1 61.25 221 ILE B C 1
ATOM 3772 O O . ILE B 1 221 ? 6.07 -9.406 -23.406 1 61.25 221 ILE B O 1
ATOM 3776 N N . PHE B 1 222 ? 6.805 -7.352 -23.125 1 66.94 222 PHE B N 1
ATOM 3777 C CA . PHE B 1 222 ? 5.453 -6.832 -22.953 1 66.94 222 PHE B CA 1
ATOM 3778 C C . PHE B 1 222 ? 4.672 -6.918 -24.25 1 66.94 222 PHE B C 1
ATOM 3780 O O . PHE B 1 222 ? 3.521 -7.363 -24.266 1 66.94 222 PHE B O 1
ATOM 3787 N N . ASN B 1 223 ? 5.238 -6.637 -25.391 1 69.25 223 ASN B N 1
ATOM 3788 C CA . ASN B 1 223 ? 4.547 -6.695 -26.672 1 69.25 223 ASN B CA 1
ATOM 3789 C C . ASN B 1 223 ? 4.164 -8.125 -27.047 1 69.25 223 ASN B C 1
ATOM 3791 O O . ASN B 1 223 ? 3.059 -8.375 -27.531 1 69.25 223 ASN B O 1
ATOM 3795 N N . GLU B 1 224 ? 5.031 -8.953 -26.812 1 74.44 224 GLU B N 1
ATOM 3796 C CA . GLU B 1 224 ? 4.766 -10.359 -27.078 1 74.44 224 GLU B CA 1
ATOM 3797 C C . GLU B 1 224 ? 3.625 -10.883 -26.219 1 74.44 224 GLU B C 1
ATOM 3799 O O . GLU B 1 224 ? 2.795 -11.672 -26.672 1 74.44 224 GLU B O 1
ATOM 3804 N N . ALA B 1 225 ? 3.568 -10.328 -25.094 1 78.12 225 ALA B N 1
ATOM 3805 C CA . ALA B 1 225 ? 2.508 -10.773 -24.188 1 78.12 225 ALA B CA 1
ATOM 3806 C C . ALA B 1 225 ? 1.144 -10.273 -24.672 1 78.12 225 ALA B C 1
ATOM 3808 O O . ALA B 1 225 ? 0.157 -11.016 -24.625 1 78.12 225 ALA B O 1
ATOM 3809 N N . VAL B 1 226 ? 1.126 -9.148 -25.266 1 83.38 226 VAL B N 1
ATOM 3810 C CA . VAL B 1 226 ? -0.124 -8.555 -25.734 1 83.38 226 VAL B CA 1
ATOM 3811 C C . VAL B 1 226 ? -0.708 -9.398 -26.859 1 83.38 226 VAL B C 1
ATOM 3813 O O . VAL B 1 226 ? -1.875 -9.797 -26.812 1 83.38 226 VAL B O 1
ATOM 3816 N N . TRP B 1 227 ? 0.122 -9.711 -27.828 1 88.88 227 TRP B N 1
ATOM 3817 C CA . TRP B 1 227 ? -0.338 -10.508 -28.953 1 88.88 227 TRP B CA 1
ATOM 3818 C C . TRP B 1 227 ? -0.605 -11.953 -28.531 1 88.88 227 TRP B C 1
ATOM 3820 O O . TRP B 1 227 ? -1.509 -12.602 -29.062 1 88.88 227 TRP B O 1
ATOM 3830 N N . GLY B 1 228 ? 0.129 -12.359 -27.656 1 91.06 228 GLY B N 1
ATOM 3831 C CA . GLY B 1 228 ? -0.03 -13.719 -27.172 1 91.06 228 GLY B CA 1
ATOM 3832 C C . GLY B 1 228 ? -1.384 -13.961 -26.531 1 91.06 228 GLY B C 1
ATOM 3833 O O . GLY B 1 228 ? -1.973 -15.031 -26.703 1 91.06 228 GLY B O 1
ATOM 3834 N N . VAL B 1 229 ? -1.886 -12.969 -25.906 1 94.44 229 VAL B N 1
ATOM 3835 C CA . VAL B 1 229 ? -3.178 -13.094 -25.234 1 94.44 229 VAL B CA 1
ATOM 3836 C C . VAL B 1 229 ? -4.289 -13.203 -26.281 1 94.44 229 VAL B C 1
ATOM 3838 O O . VAL B 1 229 ? -5.207 -14.016 -26.125 1 94.44 229 VAL B O 1
ATOM 3841 N N . ILE B 1 230 ? -4.211 -12.492 -27.328 1 94.88 230 ILE B N 1
ATOM 3842 C CA . ILE B 1 230 ? -5.195 -12.562 -28.406 1 94.88 230 ILE B CA 1
ATOM 3843 C C . ILE B 1 230 ? -5.16 -13.953 -29.047 1 94.88 230 ILE B C 1
ATOM 3845 O O . ILE B 1 230 ? -6.207 -14.578 -29.234 1 94.88 230 ILE B O 1
ATOM 3849 N N . LYS B 1 231 ? -3.984 -14.383 -29.297 1 93.94 231 LYS B N 1
ATOM 3850 C CA . LYS B 1 231 ? -3.824 -15.711 -29.891 1 93.94 231 LYS B CA 1
ATOM 3851 C C . LYS B 1 231 ? -4.391 -16.781 -28.969 1 93.94 231 LYS B C 1
ATOM 3853 O O . LYS B 1 231 ? -5.047 -17.719 -29.422 1 93.94 231 LYS B O 1
ATOM 3858 N N . MET B 1 232 ? -4.098 -16.656 -27.734 1 94.12 232 MET B N 1
ATOM 3859 C CA . MET B 1 232 ? -4.613 -17.578 -26.734 1 94.12 232 MET B CA 1
ATOM 3860 C C . MET B 1 232 ? -6.137 -17.641 -26.781 1 94.12 232 MET B C 1
ATOM 3862 O O . MET B 1 232 ? -6.723 -18.719 -26.781 1 94.12 232 MET B O 1
ATOM 3866 N N . LYS B 1 233 ? -6.762 -16.5 -26.859 1 94.69 233 LYS B N 1
ATOM 3867 C CA . LYS B 1 233 ? -8.219 -16.422 -26.922 1 94.69 233 LYS B CA 1
ATOM 3868 C C . LYS B 1 233 ? -8.75 -17.078 -28.188 1 94.69 233 LYS B C 1
ATOM 3870 O O . LYS B 1 233 ? -9.672 -17.906 -28.141 1 94.69 233 LYS B O 1
ATOM 3875 N N . VAL B 1 234 ? -8.148 -16.766 -29.281 1 94.38 234 VAL B N 1
ATOM 3876 C CA . VAL B 1 234 ? -8.578 -17.312 -30.578 1 94.38 234 VAL B CA 1
ATOM 3877 C C . VAL B 1 234 ? -8.414 -18.828 -30.578 1 94.38 234 VAL B C 1
ATOM 3879 O O . VAL B 1 234 ? -9.312 -19.547 -31 1 94.38 234 VAL B O 1
ATOM 3882 N N . ASN B 1 235 ? -7.297 -19.297 -30.062 1 93 235 ASN B N 1
ATOM 3883 C CA . ASN B 1 235 ? -7.039 -20.734 -30 1 93 235 ASN B CA 1
ATOM 3884 C C . ASN B 1 235 ? -8.055 -21.438 -29.109 1 93 235 ASN B C 1
ATOM 3886 O O . ASN B 1 235 ? -8.398 -22.609 -29.359 1 93 235 ASN B O 1
ATOM 3890 N N . SER B 1 236 ? -8.492 -20.766 -28.125 1 92.5 236 SER B N 1
ATOM 3891 C CA . SER B 1 236 ? -9.414 -21.359 -27.172 1 92.5 236 SER B CA 1
ATOM 3892 C C . SER B 1 236 ? -10.75 -21.688 -27.844 1 92.5 236 SER B C 1
ATOM 3894 O O . SER B 1 236 ? -11.508 -22.531 -27.344 1 92.5 236 SER B O 1
ATOM 3896 N N . TRP B 1 237 ? -11.047 -21.016 -28.953 1 91.31 237 TRP B N 1
ATOM 3897 C CA . TRP B 1 237 ? -12.281 -21.281 -29.688 1 91.31 237 TRP B CA 1
ATOM 3898 C C . TRP B 1 237 ? -12.234 -22.656 -30.344 1 91.31 237 TRP B C 1
ATOM 3900 O O . TRP B 1 237 ? -13.273 -23.234 -30.672 1 91.31 237 TRP B O 1
ATOM 3910 N N . PHE B 1 238 ? -11.047 -23.172 -30.469 1 89.31 238 PHE B N 1
ATOM 3911 C CA . PHE B 1 238 ? -10.883 -24.422 -31.203 1 89.31 238 PHE B CA 1
ATOM 3912 C C . PHE B 1 238 ? -10.438 -25.531 -30.281 1 89.31 238 PHE B C 1
ATOM 3914 O O . PHE B 1 238 ? -10.195 -26.656 -30.719 1 89.31 238 PHE B O 1
ATOM 3921 N N . LYS B 1 239 ? -10.18 -25.234 -29.141 1 86.75 239 LYS B N 1
ATOM 3922 C CA . LYS B 1 239 ? -9.758 -26.203 -28.141 1 86.75 239 LYS B CA 1
ATOM 3923 C C . LYS B 1 239 ? -10.938 -26.656 -27.281 1 86.75 239 LYS B C 1
ATOM 3925 O O . LYS B 1 239 ? -11.836 -25.859 -26.984 1 86.75 239 LYS B O 1
ATOM 3930 N N . LYS B 1 240 ? -10.922 -27.922 -26.984 1 83.31 240 LYS B N 1
ATOM 3931 C CA . LYS B 1 240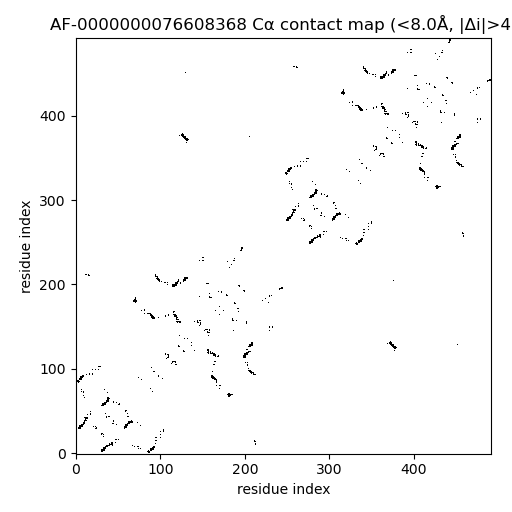 ? -11.93 -28.453 -26.078 1 83.31 240 LYS B CA 1
ATOM 3932 C C . LYS B 1 240 ? -11.453 -28.391 -24.625 1 83.31 240 LYS B C 1
ATOM 3934 O O . LYS B 1 240 ? -10.305 -28.719 -24.328 1 83.31 240 LYS B O 1
ATOM 3939 N N . TYR B 1 241 ? -12.25 -27.812 -23.844 1 86.5 241 TYR B N 1
ATOM 3940 C CA . TYR B 1 241 ? -12.016 -27.766 -22.406 1 86.5 241 TYR B CA 1
ATOM 3941 C C . TYR B 1 241 ? -13.047 -28.609 -21.656 1 86.5 241 TYR B C 1
ATOM 3943 O O . TYR B 1 241 ? -14.172 -28.172 -21.422 1 86.5 241 TYR B O 1
ATOM 3951 N N . PRO B 1 242 ? -12.68 -29.828 -21.344 1 81.38 242 PRO B N 1
ATOM 3952 C CA . PRO B 1 242 ? -13.664 -30.625 -20.594 1 81.38 242 PRO B CA 1
ATOM 3953 C C . PRO B 1 242 ? -14.008 -30.016 -19.234 1 81.38 242 PRO B C 1
ATOM 3955 O O . PRO B 1 242 ? -13.133 -29.469 -18.562 1 81.38 242 PRO B O 1
ATOM 3958 N N . ASN B 1 243 ? -15.336 -29.828 -19.031 1 73.88 243 ASN B N 1
ATOM 3959 C CA . ASN B 1 243 ? -15.758 -29.312 -17.734 1 73.88 243 ASN B CA 1
ATOM 3960 C C . ASN B 1 243 ? -15.445 -30.281 -16.609 1 73.88 243 ASN B C 1
ATOM 3962 O O . ASN B 1 243 ? -16.016 -31.375 -16.547 1 73.88 243 ASN B O 1
ATOM 3966 N N . LYS B 1 244 ? -14.391 -29.984 -15.859 1 68.38 244 LYS B N 1
ATOM 3967 C CA . LYS B 1 244 ? -13.945 -30.906 -14.812 1 68.38 244 LYS B CA 1
ATOM 3968 C C . LYS B 1 244 ? -14.727 -30.688 -13.523 1 68.38 244 LYS B C 1
ATOM 3970 O O . LYS B 1 244 ? -14.633 -31.484 -12.594 1 68.38 244 LYS B O 1
ATOM 3975 N N . LYS B 1 245 ? -15.422 -29.531 -13.305 1 58.25 245 LYS B N 1
ATOM 3976 C CA . LYS B 1 245 ? -16.266 -29.469 -12.117 1 58.25 245 LYS B CA 1
ATOM 3977 C C . LYS B 1 245 ? -17.562 -30.266 -12.305 1 58.25 245 LYS B C 1
ATOM 3979 O O . LYS B 1 245 ? -18.281 -30.516 -11.344 1 58.25 245 LYS B O 1
ATOM 3984 N N . LYS B 1 246 ? -17.984 -30.672 -13.68 1 45.94 246 LYS B N 1
ATOM 3985 C CA . LYS B 1 246 ? -19.188 -31.484 -13.734 1 45.94 246 LYS B CA 1
ATOM 3986 C C . LYS B 1 246 ? -18.875 -32.969 -13.578 1 45.94 246 LYS B C 1
ATOM 3988 O O . LYS B 1 246 ? -17.828 -33.438 -14.016 1 45.94 246 LYS B O 1
#

Radius of gyration: 26.28 Å; Cα contacts (8 Å, |Δi|>4): 921; chains: 2; bounding box: 50×76×63 Å